Protein AF-A0A0B2WMR2-F1 (afdb_monomer_lite)

Foldseek 3Di:
DDKDKDWAWPDPPCVVVLVVLVVQLVVCCVPPNDCDPSNVVSLVVSQVTTFMWMADDADPDLSVVCCVPVVDDRIQDGDGSVVSVVVVVVVVVVSVVSVVPDDDDDQPPDDDPPDDPCLVVDPPRPDDDDQPQVNVLLVVLVVLLVLLVVLLVVLCPDPLHDPVVNVVSVVVSVVLVVLSVVLNVVCVVVVVCRVVSSVVSVVVSVVSSVVSVVVCVVSCVCVVVDDPQQQKFFLDKDKDWADDDPQFAAEPVRPDQQLCVPQDDTGITIHTDIDNDLQSFFQAKEKDWAQDDDPPFDFSQPRGPGTGIGIDGDHDNPHQGWRDKHKYWDDDDPVNVVVVVVQQWDDKYFFRCPPDADPVGDTGMMMTTHSDPRPRD

Structure (mmCIF, N/CA/C/O backbone):
data_AF-A0A0B2WMR2-F1
#
_entry.id   AF-A0A0B2WMR2-F1
#
loop_
_atom_site.group_PDB
_atom_site.id
_atom_site.type_symbol
_atom_site.label_atom_id
_atom_site.label_alt_id
_atom_site.label_comp_id
_atom_site.label_asym_id
_atom_site.label_entity_id
_atom_site.label_seq_id
_atom_site.pdbx_PDB_ins_code
_atom_site.Cartn_x
_atom_site.Cartn_y
_atom_site.Cartn_z
_atom_site.occupancy
_atom_site.B_iso_or_equiv
_atom_site.auth_seq_id
_atom_site.auth_comp_id
_atom_site.auth_asym_id
_atom_site.auth_atom_id
_atom_site.pdbx_PDB_model_num
ATOM 1 N N . MET A 1 1 ? 10.732 1.753 -27.499 1.00 72.56 1 MET A N 1
ATOM 2 C CA . MET A 1 1 ? 10.740 1.480 -28.957 1.00 72.56 1 MET A CA 1
ATOM 3 C C . MET A 1 1 ? 12.135 1.026 -29.341 1.00 72.56 1 MET A C 1
ATOM 5 O O . MET A 1 1 ? 13.085 1.594 -28.828 1.00 72.56 1 MET A O 1
ATOM 9 N N . ILE A 1 2 ? 12.266 0.044 -30.231 1.00 76.00 2 ILE A N 1
ATOM 10 C CA . ILE A 1 2 ? 13.547 -0.337 -30.836 1.00 76.00 2 ILE A CA 1
ATOM 11 C C . ILE A 1 2 ? 13.432 -0.146 -32.348 1.00 76.00 2 ILE A C 1
ATOM 13 O O . ILE A 1 2 ? 12.513 -0.678 -32.970 1.00 76.00 2 ILE A O 1
ATOM 17 N N . ALA A 1 3 ? 14.366 0.593 -32.942 1.00 79.38 3 ALA A N 1
ATOM 18 C CA . ALA A 1 3 ? 14.521 0.685 -34.389 1.00 79.38 3 ALA A CA 1
ATOM 19 C C . ALA A 1 3 ? 15.734 -0.153 -34.809 1.00 79.38 3 ALA A C 1
ATOM 21 O O . ALA A 1 3 ? 16.845 0.086 -34.347 1.00 79.38 3 ALA A O 1
ATOM 22 N N . ARG A 1 4 ? 15.526 -1.146 -35.677 1.00 82.62 4 ARG A N 1
ATOM 23 C CA . ARG A 1 4 ? 16.616 -1.911 -36.290 1.00 82.62 4 ARG A CA 1
ATOM 24 C C . ARG A 1 4 ? 16.852 -1.385 -37.692 1.00 82.62 4 ARG A C 1
ATOM 26 O O . ARG A 1 4 ? 15.976 -1.545 -38.545 1.00 82.62 4 ARG A O 1
ATOM 33 N N . VAL A 1 5 ? 18.027 -0.810 -37.917 1.00 83.62 5 VAL A N 1
ATOM 34 C CA . VAL A 1 5 ? 18.462 -0.310 -39.223 1.00 83.62 5 VAL A CA 1
ATOM 35 C C . VAL A 1 5 ? 19.524 -1.250 -39.777 1.00 83.62 5 VAL A C 1
ATOM 37 O O . VAL A 1 5 ? 20.451 -1.636 -39.072 1.00 83.62 5 VAL A O 1
ATOM 40 N N . THR A 1 6 ? 19.357 -1.668 -41.024 1.00 85.81 6 THR A N 1
ATOM 41 C CA . THR A 1 6 ? 20.279 -2.556 -41.728 1.00 85.81 6 THR A CA 1
ATOM 42 C C . THR A 1 6 ? 20.791 -1.826 -42.957 1.00 85.81 6 THR A C 1
ATOM 44 O O . THR A 1 6 ? 20.013 -1.484 -43.845 1.00 85.81 6 THR A O 1
ATOM 47 N N . PHE A 1 7 ? 22.100 -1.600 -42.997 1.00 84.56 7 PHE A N 1
ATOM 48 C CA . PHE A 1 7 ? 22.800 -1.020 -44.135 1.00 84.56 7 PHE A CA 1
ATOM 49 C C . PHE A 1 7 ? 23.415 -2.154 -44.949 1.00 84.56 7 PHE A C 1
ATOM 51 O O . PHE A 1 7 ? 24.164 -2.969 -44.417 1.00 84.56 7 PHE A O 1
ATOM 58 N N . THR A 1 8 ? 23.075 -2.231 -46.231 1.00 85.44 8 THR A N 1
ATOM 59 C CA . THR A 1 8 ? 23.633 -3.218 -47.161 1.00 85.44 8 THR A CA 1
ATOM 60 C C . THR A 1 8 ? 24.421 -2.477 -48.224 1.00 85.44 8 THR A C 1
ATOM 62 O O . THR A 1 8 ? 23.846 -1.660 -48.941 1.00 85.44 8 THR A O 1
ATOM 65 N N . SER A 1 9 ? 25.722 -2.744 -48.330 1.00 83.81 9 SER A N 1
ATOM 66 C CA . SER A 1 9 ? 26.555 -2.097 -49.344 1.00 83.81 9 SER A CA 1
ATOM 67 C C . SER A 1 9 ? 26.052 -2.388 -50.756 1.00 83.81 9 SER A C 1
ATOM 69 O O . SER A 1 9 ? 25.690 -3.525 -51.063 1.00 83.81 9 SER A O 1
ATOM 71 N N . LYS A 1 10 ? 26.062 -1.375 -51.628 1.00 82.88 10 LYS A N 1
ATOM 72 C CA . LYS A 1 10 ? 25.815 -1.561 -53.066 1.00 82.88 10 LYS A CA 1
ATOM 73 C C . LYS A 1 10 ? 27.046 -2.126 -53.793 1.00 82.88 10 LYS A C 1
ATOM 75 O O . LYS A 1 10 ? 26.876 -2.742 -54.840 1.00 82.88 10 LYS A O 1
ATOM 80 N N . ASN A 1 11 ? 28.246 -1.976 -53.215 1.00 77.69 11 ASN A N 1
ATOM 81 C CA . ASN A 1 11 ? 29.530 -2.435 -53.766 1.00 77.69 11 ASN A CA 1
ATOM 82 C C . ASN A 1 11 ? 30.294 -3.315 -52.752 1.00 77.69 11 ASN A C 1
ATOM 84 O O . ASN A 1 11 ? 30.285 -3.036 -51.556 1.00 77.69 11 ASN A O 1
ATOM 88 N N . SER A 1 12 ? 30.977 -4.375 -53.192 1.00 60.19 12 SER A N 1
ATOM 89 C CA . SER A 1 12 ? 31.595 -5.372 -52.291 1.00 60.19 12 SER A CA 1
ATOM 90 C C . SER A 1 12 ? 32.713 -4.840 -51.384 1.00 60.19 12 SER A C 1
ATOM 92 O O . SER A 1 12 ? 32.991 -5.459 -50.360 1.00 60.19 12 SER A O 1
ATOM 94 N N . ASP A 1 13 ? 33.320 -3.700 -51.724 1.00 56.88 13 ASP A N 1
ATOM 95 C CA . ASP A 1 13 ? 34.614 -3.283 -51.163 1.00 56.88 13 ASP A CA 1
ATOM 96 C C . ASP A 1 13 ? 34.510 -2.198 -50.069 1.00 56.88 13 ASP A C 1
ATOM 98 O O . ASP A 1 13 ? 35.526 -1.715 -49.580 1.00 56.88 13 ASP A O 1
ATOM 102 N N . ASP A 1 14 ? 33.293 -1.825 -49.650 1.00 65.19 14 ASP A N 1
ATOM 103 C CA . ASP A 1 14 ? 33.043 -0.576 -48.901 1.00 65.19 14 ASP A CA 1
ATOM 104 C C . ASP A 1 14 ? 32.461 -0.773 -47.482 1.00 65.19 14 ASP A C 1
ATOM 106 O O . ASP A 1 14 ? 31.990 0.163 -46.835 1.00 65.19 14 ASP A O 1
ATOM 110 N N . ALA A 1 15 ? 32.469 -2.008 -46.966 1.00 68.00 15 ALA A N 1
ATOM 111 C CA . ALA A 1 15 ? 31.789 -2.353 -45.712 1.00 68.00 15 ALA A CA 1
ATOM 112 C C . ALA A 1 15 ? 32.319 -1.574 -44.491 1.00 68.00 15 ALA A C 1
ATOM 114 O O . ALA A 1 15 ? 31.530 -1.092 -43.683 1.00 68.00 15 ALA A O 1
ATOM 115 N N . THR A 1 16 ? 33.638 -1.397 -44.371 1.00 71.56 16 THR A N 1
ATOM 116 C CA . THR A 1 16 ? 34.257 -0.665 -43.250 1.00 71.56 16 THR A CA 1
ATOM 117 C C . THR A 1 16 ? 33.925 0.830 -43.286 1.00 71.56 16 THR A C 1
ATOM 119 O O . THR A 1 16 ? 33.623 1.424 -42.250 1.00 71.56 16 THR A O 1
ATOM 122 N N . HIS A 1 17 ? 33.925 1.439 -44.475 1.00 73.94 17 HIS A N 1
ATOM 123 C CA . HIS A 1 17 ? 33.556 2.845 -44.656 1.00 73.94 17 HIS A CA 1
ATOM 124 C C . HIS A 1 17 ? 32.066 3.072 -44.378 1.00 73.94 17 HIS A C 1
ATOM 126 O O . HIS A 1 17 ? 31.709 4.022 -43.676 1.00 73.94 17 HIS A O 1
ATOM 132 N N . LEU A 1 18 ? 31.197 2.163 -44.828 1.00 81.50 18 LEU A N 1
ATOM 133 C CA . LEU A 1 18 ? 29.763 2.212 -44.536 1.00 81.50 18 LEU A CA 1
ATOM 134 C C . LEU A 1 18 ? 29.452 2.103 -43.042 1.00 81.50 18 LEU A C 1
ATOM 136 O O . LEU A 1 18 ? 28.602 2.851 -42.558 1.00 81.50 18 LEU A O 1
ATOM 140 N N . THR A 1 19 ? 30.152 1.234 -42.308 1.00 81.50 19 THR A N 1
ATOM 141 C CA . THR A 1 19 ? 30.012 1.136 -40.847 1.00 81.50 19 THR A CA 1
ATOM 142 C C . THR A 1 19 ? 30.329 2.470 -40.178 1.00 81.50 19 THR A C 1
ATOM 144 O O . THR A 1 19 ? 29.515 2.962 -39.402 1.00 81.50 19 THR A O 1
ATOM 147 N N . SER A 1 20 ? 31.439 3.117 -40.550 1.00 81.00 20 SER A N 1
ATOM 148 C CA . SER A 1 20 ? 31.835 4.393 -39.938 1.00 81.00 20 SER A CA 1
ATOM 149 C C . SER A 1 20 ? 30.817 5.521 -40.174 1.00 81.00 20 SER A C 1
ATOM 151 O O . SER A 1 20 ? 30.504 6.281 -39.257 1.00 81.00 20 SER A O 1
ATOM 153 N N . HIS A 1 21 ? 30.226 5.604 -41.373 1.00 82.81 21 HIS A N 1
ATOM 154 C CA . HIS A 1 21 ? 29.178 6.584 -41.670 1.00 82.81 21 HIS A CA 1
ATOM 155 C C . HIS A 1 21 ? 27.851 6.262 -40.968 1.00 82.81 21 HIS A C 1
ATOM 157 O O . HIS A 1 21 ? 27.148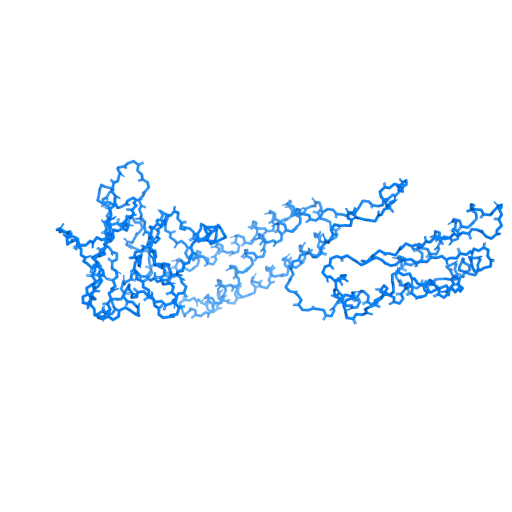 7.181 -40.539 1.00 82.81 21 HIS A O 1
ATOM 163 N N . ALA A 1 22 ? 27.511 4.979 -40.810 1.00 80.81 22 ALA A N 1
ATOM 164 C CA . ALA A 1 22 ? 26.344 4.559 -40.039 1.00 80.81 22 ALA A CA 1
ATOM 165 C C . ALA A 1 22 ? 26.501 4.892 -38.544 1.00 80.81 22 ALA A C 1
ATOM 167 O O . ALA A 1 22 ? 25.579 5.438 -37.939 1.00 80.81 22 ALA A O 1
ATOM 168 N N . GLU A 1 23 ? 27.672 4.632 -37.960 1.00 79.38 23 GLU A N 1
ATOM 169 C CA . GLU A 1 23 ? 27.995 4.966 -36.567 1.00 79.38 23 GLU A CA 1
ATOM 170 C C . GLU A 1 23 ? 27.983 6.474 -36.319 1.00 79.38 23 GLU A C 1
ATOM 172 O O . GLU A 1 23 ? 27.405 6.929 -35.330 1.00 79.38 23 GLU A O 1
ATOM 177 N N . ALA A 1 24 ? 28.562 7.263 -37.230 1.00 78.56 24 ALA A N 1
ATOM 178 C CA . ALA A 1 24 ? 28.547 8.721 -37.146 1.00 78.56 24 ALA A CA 1
ATOM 179 C C . ALA A 1 24 ? 27.114 9.272 -37.162 1.00 78.56 24 ALA A C 1
ATOM 181 O O . ALA A 1 24 ? 26.774 10.139 -36.355 1.00 78.56 24 ALA A O 1
ATOM 182 N N . TYR A 1 25 ? 26.253 8.727 -38.030 1.00 76.62 25 TYR A N 1
ATOM 183 C CA . TYR A 1 25 ? 24.842 9.098 -38.068 1.00 76.62 25 TYR A CA 1
ATOM 184 C C . TYR A 1 25 ? 24.108 8.754 -36.761 1.00 76.62 25 TYR A C 1
ATOM 186 O O . TYR A 1 25 ? 23.433 9.606 -36.182 1.00 76.62 25 TYR A O 1
ATOM 194 N N . LEU A 1 26 ? 24.255 7.517 -36.276 1.00 73.31 26 LEU A N 1
ATOM 195 C CA . LEU A 1 26 ? 23.584 7.053 -35.058 1.00 73.31 26 LEU A CA 1
ATOM 196 C C . LEU A 1 26 ? 24.068 7.800 -33.809 1.00 73.31 26 LEU A C 1
ATOM 198 O O . LEU A 1 26 ? 23.268 8.102 -32.925 1.00 73.31 26 LEU A O 1
ATOM 202 N N . SER A 1 27 ? 25.353 8.150 -33.756 1.00 68.56 27 SER A N 1
ATOM 203 C CA . SER A 1 27 ? 25.922 8.949 -32.667 1.00 68.56 27 SER A CA 1
ATOM 204 C C . SER A 1 27 ? 25.325 10.357 -32.642 1.00 68.56 27 SER A C 1
ATOM 206 O O . SER A 1 27 ? 24.934 10.837 -31.577 1.00 68.56 27 SER A O 1
ATOM 208 N N . GLY A 1 28 ? 25.174 10.990 -33.812 1.00 64.88 28 GLY A N 1
ATOM 209 C CA . GLY A 1 28 ? 24.529 12.299 -33.952 1.00 64.88 28 GLY A CA 1
ATOM 210 C C . GLY A 1 28 ? 23.047 12.308 -33.564 1.00 64.88 28 GLY A C 1
ATOM 211 O O . GLY A 1 28 ? 22.550 13.318 -33.079 1.00 64.88 28 GLY A O 1
ATOM 212 N N . TRP A 1 29 ? 22.343 11.181 -33.700 1.00 63.09 29 TRP A N 1
ATOM 213 C CA . TRP A 1 29 ? 20.953 11.054 -33.248 1.00 63.09 29 TRP A CA 1
ATOM 214 C C . TRP A 1 29 ? 20.817 11.050 -31.715 1.00 63.09 29 TRP A C 1
ATOM 216 O O . TRP A 1 29 ? 19.810 11.516 -31.187 1.00 63.09 29 TRP A O 1
ATOM 226 N N . SER A 1 30 ? 21.833 10.562 -30.995 1.00 54.94 30 SER A N 1
ATOM 227 C CA . SER A 1 30 ? 21.805 10.437 -29.529 1.00 54.94 30 SER A CA 1
ATOM 228 C C . SER A 1 30 ? 22.102 11.735 -28.763 1.00 54.94 30 SER A C 1
ATOM 230 O O . SER A 1 30 ? 21.799 11.816 -27.574 1.00 54.94 30 SER A O 1
ATOM 232 N N . ALA A 1 31 ? 22.679 12.745 -29.423 1.00 44.75 31 ALA A N 1
ATOM 233 C CA . ALA A 1 31 ? 23.093 14.004 -28.809 1.00 44.75 31 ALA A CA 1
ATOM 234 C C . ALA A 1 31 ? 22.171 15.159 -29.250 1.00 44.75 31 ALA A C 1
ATOM 236 O O . ALA A 1 31 ? 22.266 15.655 -30.369 1.00 44.75 31 ALA A O 1
ATOM 237 N N . ASP A 1 32 ? 21.263 15.575 -28.364 1.00 46.72 32 ASP A N 1
ATOM 238 C CA . ASP A 1 32 ? 20.476 16.823 -28.422 1.00 46.72 32 ASP A CA 1
ATOM 239 C C . ASP A 1 32 ? 19.654 17.108 -29.701 1.00 46.72 32 ASP A C 1
ATOM 241 O O . ASP A 1 32 ? 19.272 18.249 -29.967 1.00 46.72 32 ASP A O 1
ATOM 245 N N . GLY A 1 33 ? 19.305 16.078 -30.481 1.00 45.78 33 GLY A N 1
ATOM 246 C CA . GLY A 1 33 ? 18.271 16.160 -31.526 1.00 45.78 33 GLY A CA 1
ATOM 247 C C . GLY A 1 33 ? 18.606 17.049 -32.734 1.00 45.78 33 GLY A C 1
ATOM 248 O O . GLY A 1 33 ? 17.727 17.331 -33.550 1.00 45.78 33 GLY A O 1
ATOM 249 N N . GLY A 1 34 ? 19.860 17.485 -32.880 1.00 49.84 34 GLY A N 1
ATOM 250 C CA . GLY A 1 34 ? 20.324 18.290 -34.008 1.00 49.84 34 GLY A CA 1
ATOM 251 C C . GLY A 1 34 ? 21.211 17.491 -34.960 1.00 49.84 34 GLY A C 1
ATOM 252 O O . GLY A 1 34 ? 22.311 17.087 -34.594 1.00 49.84 34 GLY A O 1
ATOM 253 N N . ILE A 1 35 ? 20.784 17.326 -36.216 1.00 56.78 35 ILE A N 1
ATOM 254 C CA . ILE A 1 35 ? 21.655 16.820 -37.289 1.00 56.78 35 ILE A CA 1
ATOM 255 C C . ILE A 1 35 ? 22.762 17.861 -37.514 1.00 56.78 35 ILE A C 1
ATOM 257 O O . ILE A 1 35 ? 22.528 18.905 -38.123 1.00 56.78 35 ILE A O 1
ATOM 261 N N . ASN A 1 36 ? 23.968 17.605 -37.006 1.00 62.28 36 ASN A N 1
ATOM 262 C CA . ASN A 1 36 ? 25.129 18.446 -37.298 1.00 62.28 36 ASN A CA 1
ATOM 263 C C . ASN A 1 36 ? 25.629 18.212 -38.744 1.00 62.28 36 ASN A C 1
ATOM 265 O O . ASN A 1 36 ? 25.257 17.240 -39.407 1.00 62.28 36 ASN A O 1
ATOM 269 N N . ALA A 1 37 ? 26.482 19.104 -39.256 1.00 64.94 37 ALA A N 1
ATOM 270 C CA . ALA A 1 37 ? 26.956 19.049 -40.645 1.00 64.94 37 ALA A CA 1
ATOM 271 C C . ALA A 1 37 ? 27.670 17.725 -41.006 1.00 64.94 37 ALA A C 1
ATOM 273 O O . ALA A 1 37 ? 27.589 17.268 -42.148 1.00 64.94 37 ALA A O 1
ATOM 274 N N . ASP A 1 38 ? 28.328 17.081 -40.038 1.00 66.06 38 ASP A N 1
ATOM 275 C CA . ASP A 1 38 ? 29.034 15.807 -40.232 1.00 66.06 38 ASP A CA 1
ATOM 276 C C . ASP A 1 38 ? 28.075 14.604 -40.279 1.00 66.06 38 ASP A C 1
ATOM 278 O O . ASP A 1 38 ? 28.273 13.665 -41.058 1.00 66.06 38 ASP A O 1
ATOM 282 N N . THR A 1 39 ? 26.969 14.677 -39.535 1.00 71.25 39 THR A N 1
ATOM 283 C CA . THR A 1 39 ? 25.840 13.740 -39.629 1.00 71.25 39 THR A CA 1
ATOM 284 C C . THR A 1 39 ? 25.211 13.828 -41.017 1.00 71.25 39 THR A C 1
ATOM 286 O O . THR A 1 39 ? 24.981 12.807 -41.662 1.00 71.25 39 THR A O 1
ATOM 289 N N . GLN A 1 40 ? 25.011 15.046 -41.531 1.00 74.50 40 GLN A N 1
ATOM 290 C CA . GLN A 1 40 ? 24.415 15.261 -42.850 1.00 74.50 40 GLN A CA 1
ATOM 291 C C . GLN A 1 40 ? 25.300 14.717 -43.985 1.00 74.50 40 GLN A C 1
ATOM 293 O O . GLN A 1 40 ? 24.802 14.047 -44.888 1.00 74.50 40 GLN A O 1
ATOM 298 N N . ARG A 1 41 ? 26.625 14.916 -43.915 1.00 78.12 41 ARG A N 1
ATOM 299 C CA . ARG A 1 41 ? 27.580 14.307 -44.864 1.00 78.12 41 ARG A CA 1
ATOM 300 C C . ARG A 1 41 ? 27.541 12.782 -44.838 1.00 78.12 41 ARG A C 1
ATOM 302 O O . ARG A 1 41 ? 27.584 12.157 -45.894 1.00 78.12 41 ARG A O 1
ATOM 309 N N . SER A 1 42 ? 27.426 12.191 -43.651 1.00 80.62 42 SER A N 1
ATOM 310 C CA . SER A 1 42 ? 27.333 10.736 -43.508 1.00 80.62 42 SER A CA 1
ATOM 311 C C . SER A 1 42 ? 26.038 10.187 -44.109 1.00 80.62 42 SER A C 1
ATOM 313 O O . SER A 1 42 ? 26.073 9.169 -44.793 1.00 80.62 42 SER A O 1
ATOM 315 N N . VAL A 1 43 ? 24.914 10.897 -43.960 1.00 80.56 43 VAL A N 1
ATOM 316 C CA . VAL A 1 43 ? 23.643 10.534 -44.611 1.00 80.56 43 VAL A CA 1
ATOM 317 C C . VAL A 1 43 ? 23.755 10.569 -46.136 1.00 80.56 43 VAL A C 1
ATOM 319 O O . VAL A 1 43 ? 23.310 9.621 -46.784 1.00 80.56 43 VAL A O 1
ATOM 322 N N . TYR A 1 44 ? 24.385 11.598 -46.716 1.00 82.00 44 TYR A N 1
ATOM 323 C CA . TYR A 1 44 ? 24.612 11.653 -48.166 1.00 82.00 44 TYR A CA 1
ATOM 324 C C . TYR A 1 44 ? 25.456 10.470 -48.652 1.00 82.00 44 TYR A C 1
ATOM 326 O O . TYR A 1 44 ? 25.083 9.805 -49.617 1.00 82.00 44 TYR A O 1
ATOM 334 N N . HIS A 1 45 ? 26.537 10.142 -47.938 1.00 82.69 45 HIS A N 1
ATOM 335 C CA . HIS A 1 45 ? 27.376 8.996 -48.287 1.00 82.69 45 HIS A CA 1
ATOM 336 C C . HIS A 1 45 ? 26.597 7.672 -48.242 1.00 82.69 45 HIS A C 1
ATOM 338 O O . HIS A 1 45 ? 26.697 6.856 -49.161 1.00 82.69 45 HIS A O 1
ATOM 344 N N . LEU A 1 46 ? 25.790 7.465 -47.195 1.00 83.69 46 LEU A N 1
ATOM 345 C CA . LEU A 1 46 ? 24.940 6.280 -47.046 1.00 83.69 46 LEU A CA 1
ATOM 346 C C . LEU A 1 46 ? 23.888 6.185 -48.156 1.00 83.69 46 LEU A C 1
ATOM 348 O O . LEU A 1 46 ? 23.591 5.086 -48.618 1.00 83.69 46 LEU A O 1
ATOM 352 N N . ASN A 1 47 ? 23.346 7.315 -48.608 1.00 84.31 47 ASN A N 1
ATOM 353 C CA . ASN A 1 47 ? 22.344 7.348 -49.666 1.00 84.31 47 ASN A CA 1
ATOM 354 C C . ASN A 1 47 ? 22.883 6.820 -51.004 1.00 84.31 47 ASN A C 1
ATOM 356 O O . ASN A 1 47 ? 22.226 6.031 -51.697 1.00 84.31 47 ASN A O 1
ATOM 360 N N . ASP A 1 48 ? 24.113 7.207 -51.331 1.00 84.81 48 ASP A N 1
ATOM 361 C CA . ASP A 1 48 ? 24.751 6.837 -52.588 1.00 84.81 48 ASP A CA 1
ATOM 362 C C . ASP A 1 48 ? 25.265 5.391 -52.551 1.00 84.81 48 ASP A C 1
ATOM 364 O O . ASP A 1 48 ? 25.041 4.641 -53.505 1.00 84.81 48 ASP A O 1
ATOM 368 N N . HIS A 1 49 ? 25.824 4.944 -51.420 1.00 85.81 49 HIS A N 1
ATOM 369 C CA . HIS A 1 49 ? 26.598 3.696 -51.344 1.00 85.81 49 HIS A CA 1
ATOM 370 C C . HIS A 1 49 ? 25.897 2.526 -50.636 1.00 85.81 49 HIS A C 1
ATOM 372 O O . HIS A 1 49 ? 26.357 1.389 -50.751 1.00 85.81 49 HIS A O 1
ATOM 378 N N . ALA A 1 50 ? 24.767 2.746 -49.954 1.00 86.06 50 ALA A N 1
ATOM 379 C CA . ALA A 1 50 ? 24.049 1.688 -49.242 1.00 86.06 50 ALA A CA 1
ATOM 380 C C . ALA A 1 50 ? 22.565 1.599 -49.608 1.00 86.06 50 ALA A C 1
ATOM 382 O O . ALA A 1 50 ? 21.887 2.587 -49.883 1.00 86.06 50 ALA A O 1
ATOM 383 N N . ASN A 1 51 ? 22.049 0.375 -49.577 1.00 85.62 51 ASN A N 1
ATOM 384 C CA . ASN A 1 51 ? 20.627 0.108 -49.442 1.00 85.62 51 ASN A CA 1
ATOM 385 C C . ASN A 1 51 ? 20.300 0.059 -47.950 1.00 85.62 51 ASN A C 1
ATOM 387 O O . ASN A 1 51 ? 20.902 -0.717 -47.205 1.00 85.62 51 ASN A O 1
ATOM 391 N N . VAL A 1 52 ? 19.347 0.879 -47.517 1.00 87.00 52 VAL A N 1
ATOM 392 C CA . VAL A 1 52 ? 18.946 0.964 -46.111 1.00 87.00 52 VAL A CA 1
ATOM 393 C C . VAL A 1 52 ? 17.596 0.286 -45.936 1.00 87.00 52 VAL A C 1
ATOM 395 O O . VAL A 1 52 ? 16.652 0.547 -46.675 1.00 87.00 52 VAL A O 1
ATOM 398 N N . GLU A 1 53 ? 17.488 -0.585 -44.940 1.00 88.38 53 GLU A N 1
ATOM 399 C CA . GLU A 1 53 ? 16.210 -1.111 -44.475 1.00 88.38 53 GLU A CA 1
ATOM 400 C C . GLU A 1 53 ? 16.015 -0.788 -43.000 1.00 88.38 53 GLU A C 1
ATOM 402 O O . GLU A 1 53 ? 16.934 -0.945 -42.200 1.00 88.38 53 GLU A O 1
ATOM 407 N N . ALA A 1 54 ? 14.797 -0.410 -42.612 1.00 86.81 54 ALA A N 1
ATOM 408 C CA . ALA A 1 54 ? 14.472 -0.166 -41.214 1.00 86.81 54 ALA A CA 1
ATOM 409 C C . ALA A 1 54 ? 13.215 -0.909 -40.769 1.00 86.81 54 ALA A C 1
ATOM 411 O O . ALA A 1 54 ? 12.210 -0.991 -41.485 1.00 86.81 54 ALA A O 1
ATOM 412 N N . ARG A 1 55 ? 13.270 -1.452 -39.554 1.00 85.62 55 ARG A N 1
ATOM 413 C CA . ARG A 1 55 ? 12.142 -2.101 -38.881 1.00 85.62 55 ARG A CA 1
ATOM 414 C C . ARG A 1 55 ? 11.941 -1.490 -37.510 1.00 85.62 55 ARG A C 1
ATOM 416 O O . ARG A 1 55 ? 12.909 -1.272 -36.785 1.00 85.62 55 ARG A O 1
ATOM 423 N N . LEU A 1 56 ? 10.683 -1.248 -37.166 1.00 83.25 56 LEU A N 1
ATOM 424 C CA . LEU A 1 56 ? 10.304 -0.713 -35.868 1.00 83.25 56 LEU A CA 1
ATOM 425 C C . LEU A 1 56 ? 9.678 -1.812 -35.021 1.00 83.25 56 LEU A C 1
ATOM 427 O O . LEU A 1 56 ? 8.799 -2.550 -35.471 1.00 83.25 56 LEU A O 1
ATOM 431 N N . PHE A 1 57 ? 10.125 -1.886 -33.777 1.00 78.06 57 PHE A N 1
ATOM 432 C CA . PHE A 1 57 ? 9.630 -2.806 -32.774 1.00 78.06 57 PHE A CA 1
ATOM 433 C C . PHE A 1 57 ? 9.114 -1.995 -31.589 1.00 78.06 57 PHE A C 1
ATOM 435 O O . PHE A 1 57 ? 9.827 -1.194 -30.977 1.00 78.06 57 PHE A O 1
ATOM 442 N N . PHE A 1 58 ? 7.849 -2.215 -31.268 1.00 75.44 58 PHE A N 1
ATOM 443 C CA . PHE A 1 58 ? 7.166 -1.611 -30.136 1.00 75.44 58 PHE A CA 1
ATOM 444 C C . PHE A 1 58 ? 6.837 -2.731 -29.158 1.00 75.44 58 PHE A C 1
ATOM 446 O O . PHE A 1 58 ? 6.306 -3.760 -29.572 1.00 75.44 58 PHE A O 1
ATOM 453 N N . GLN A 1 59 ? 7.205 -2.562 -27.892 1.00 63.25 59 GLN A N 1
ATOM 454 C CA . GLN A 1 59 ? 6.940 -3.544 -26.843 1.00 63.25 59 GLN A CA 1
ATOM 455 C C . GLN A 1 59 ? 6.320 -2.874 -25.618 1.00 63.25 59 GLN A C 1
ATOM 457 O O . GLN A 1 59 ? 6.365 -1.645 -25.506 1.00 63.25 59 GLN A O 1
ATOM 462 N N . GLY A 1 60 ? 5.652 -3.745 -24.851 1.00 62.44 60 GLY A N 1
ATOM 463 C CA . GLY A 1 60 ? 4.593 -3.539 -23.855 1.00 62.44 60 GLY A CA 1
ATOM 464 C C . GLY A 1 60 ? 3.785 -2.261 -23.924 1.00 62.44 60 GLY A C 1
ATOM 465 O O . GLY A 1 60 ? 3.403 -1.881 -25.021 1.00 62.44 60 GLY A O 1
ATOM 466 N N . HIS A 1 61 ? 3.352 -1.700 -22.793 1.00 59.47 61 HIS A N 1
ATOM 467 C CA . HIS A 1 61 ? 2.107 -0.909 -22.746 1.00 59.47 61 HIS A CA 1
ATOM 468 C C . HIS A 1 61 ? 2.120 0.338 -23.637 1.00 59.47 61 HIS A C 1
ATOM 470 O O . HIS A 1 61 ? 1.176 0.560 -24.400 1.00 59.47 61 HIS A O 1
ATOM 476 N N . LEU A 1 62 ? 3.203 1.121 -23.615 1.00 67.06 62 LEU A N 1
ATOM 477 C CA . LEU A 1 62 ? 3.346 2.247 -24.541 1.00 67.06 62 LEU A CA 1
ATOM 478 C C . LEU A 1 62 ? 3.456 1.749 -25.990 1.00 67.06 62 LEU A C 1
ATOM 480 O O . LEU A 1 62 ? 2.919 2.366 -26.906 1.00 67.06 62 LEU A O 1
ATOM 484 N N . GLY A 1 63 ? 4.094 0.600 -26.215 1.00 68.88 63 GLY A N 1
ATOM 485 C CA . GLY A 1 63 ? 4.126 -0.052 -27.517 1.00 68.88 63 GLY A CA 1
ATOM 486 C C . GLY A 1 63 ? 2.763 -0.557 -28.004 1.00 68.88 63 GLY A C 1
ATOM 487 O O . GLY A 1 63 ? 2.470 -0.419 -29.191 1.00 68.88 63 GLY A O 1
ATOM 488 N N . ALA A 1 64 ? 1.913 -1.077 -27.118 1.00 68.44 64 ALA A N 1
ATOM 489 C CA . ALA A 1 64 ? 0.543 -1.496 -27.399 1.00 68.44 64 ALA A CA 1
ATOM 490 C C . ALA A 1 64 ? -0.301 -0.280 -27.781 1.00 68.44 64 ALA A C 1
ATOM 492 O O . ALA A 1 64 ? -0.899 -0.266 -28.853 1.00 68.44 64 ALA A O 1
ATOM 493 N N . PHE A 1 65 ? -0.213 0.802 -27.003 1.00 72.69 65 PHE A N 1
ATOM 494 C CA . PHE A 1 65 ? -0.853 2.074 -27.332 1.00 72.69 65 PHE A CA 1
ATOM 495 C C . PHE A 1 65 ? -0.404 2.614 -28.696 1.00 72.69 65 PHE A C 1
ATOM 497 O O . PHE A 1 65 ? -1.230 3.003 -29.525 1.00 72.69 65 PHE A O 1
ATOM 504 N N . MET A 1 66 ? 0.908 2.627 -28.951 1.00 77.62 66 MET A N 1
ATOM 505 C CA . MET A 1 66 ? 1.457 3.053 -30.238 1.00 77.62 66 MET A CA 1
ATOM 506 C C . MET A 1 66 ? 0.925 2.169 -31.369 1.00 77.62 66 MET A C 1
ATOM 508 O O . MET A 1 66 ? 0.497 2.689 -32.397 1.00 77.62 66 MET A O 1
ATOM 512 N N . THR A 1 67 ? 0.876 0.853 -31.166 1.00 76.31 67 THR A N 1
ATOM 513 C CA . THR A 1 67 ? 0.384 -0.122 -32.150 1.00 76.31 67 THR A CA 1
ATOM 514 C C . THR A 1 67 ? -1.108 0.041 -32.438 1.00 76.31 67 THR A C 1
ATOM 516 O O . THR A 1 67 ? -1.506 0.023 -33.601 1.00 76.31 67 THR A O 1
ATOM 519 N N . GLU A 1 68 ? -1.930 0.261 -31.417 1.00 74.81 68 GLU A N 1
ATOM 520 C CA . GLU A 1 68 ? -3.384 0.383 -31.544 1.00 74.81 68 GLU A CA 1
ATOM 521 C C . GLU A 1 68 ? -3.815 1.738 -32.108 1.00 74.81 68 GLU A C 1
ATOM 523 O O . GLU A 1 68 ? -4.615 1.801 -33.048 1.00 74.81 68 GLU A O 1
ATOM 528 N N . ARG A 1 69 ? -3.281 2.831 -31.549 1.00 76.88 69 ARG A N 1
ATOM 529 C CA . ARG A 1 69 ? -3.731 4.192 -31.870 1.00 76.88 69 ARG A CA 1
ATOM 530 C C . ARG A 1 69 ? -2.958 4.824 -33.010 1.00 76.88 69 ARG A C 1
ATOM 532 O O . ARG A 1 69 ? -3.552 5.492 -33.850 1.00 76.88 69 ARG A O 1
ATOM 539 N N . GLN A 1 70 ? -1.639 4.639 -33.033 1.00 80.31 70 GLN A N 1
ATOM 540 C CA . GLN A 1 70 ? -0.773 5.284 -34.021 1.00 80.31 70 GLN A CA 1
ATOM 541 C C . GLN A 1 70 ? -0.444 4.377 -35.208 1.00 80.31 70 GLN A C 1
ATOM 543 O O . GLN A 1 70 ? -0.031 4.894 -36.244 1.00 80.31 70 GLN A O 1
ATOM 548 N N . LYS A 1 71 ? -0.655 3.059 -35.073 1.00 83.06 71 LYS A N 1
ATOM 549 C CA . LYS A 1 71 ? -0.491 2.039 -36.122 1.00 83.06 71 LYS A CA 1
ATOM 550 C C . LYS A 1 71 ? 0.819 2.192 -36.917 1.00 83.06 71 LYS A C 1
ATOM 552 O O . LYS A 1 71 ? 0.780 2.289 -38.146 1.00 83.06 71 LYS A O 1
ATOM 557 N N . PRO A 1 72 ? 1.986 2.246 -36.246 1.00 82.44 72 PRO A N 1
ATOM 558 C CA . PRO A 1 72 ? 3.267 2.342 -36.921 1.00 82.44 72 PRO A CA 1
ATOM 559 C C . PRO A 1 72 ? 3.502 1.145 -37.849 1.00 82.44 72 PRO A C 1
ATOM 561 O O . PRO A 1 72 ? 3.111 0.015 -37.533 1.00 82.44 72 PRO A O 1
ATOM 564 N N . PRO A 1 73 ? 4.177 1.355 -38.989 1.00 83.44 73 PRO A N 1
ATOM 565 C CA . PRO A 1 73 ? 4.514 0.265 -39.884 1.00 83.44 73 PRO A CA 1
ATOM 566 C C . PRO A 1 73 ? 5.605 -0.621 -39.260 1.00 83.44 73 PRO A C 1
ATOM 568 O O . PRO A 1 73 ? 6.602 -0.127 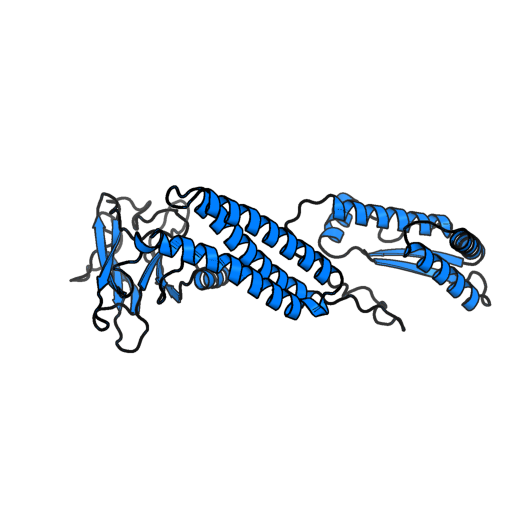-38.736 1.00 83.44 73 PRO A O 1
ATOM 571 N N . LYS A 1 74 ? 5.455 -1.951 -39.359 1.00 79.94 74 LYS A N 1
ATOM 572 C CA . LYS A 1 74 ? 6.474 -2.914 -38.882 1.00 79.94 74 LYS A CA 1
ATOM 573 C C . LYS A 1 74 ? 7.797 -2.807 -39.661 1.00 79.94 74 LYS A C 1
ATOM 575 O O . LYS A 1 74 ? 8.871 -3.007 -39.099 1.00 79.94 74 LYS A O 1
ATOM 580 N N . LYS A 1 75 ? 7.719 -2.495 -40.960 1.00 87.56 75 LYS A N 1
ATOM 581 C CA . LYS A 1 75 ? 8.853 -2.191 -41.847 1.00 87.56 75 LYS A CA 1
ATOM 582 C C . LYS A 1 75 ? 8.647 -0.787 -42.409 1.00 87.56 75 LYS A C 1
ATOM 584 O O . LYS A 1 75 ? 7.575 -0.511 -42.944 1.00 87.56 75 LYS A O 1
ATOM 589 N N . ILE A 1 76 ? 9.646 0.084 -42.291 1.00 87.88 76 ILE A N 1
ATOM 590 C CA . ILE A 1 76 ? 9.606 1.400 -42.933 1.00 87.88 76 ILE A CA 1
ATOM 591 C C . ILE A 1 76 ? 9.620 1.187 -44.456 1.00 87.88 76 ILE A C 1
ATOM 593 O O . ILE A 1 76 ? 10.413 0.368 -44.933 1.00 87.88 76 ILE A O 1
ATOM 597 N N . PRO A 1 77 ? 8.742 1.862 -45.224 1.00 87.44 77 PRO A N 1
ATOM 598 C CA . PRO A 1 77 ? 8.772 1.793 -46.681 1.00 87.44 77 PRO A CA 1
ATOM 599 C C . PRO A 1 77 ? 10.164 2.105 -47.236 1.00 87.44 77 PRO A C 1
ATOM 601 O O . PRO A 1 77 ? 10.857 2.969 -46.701 1.00 87.44 77 PRO A O 1
ATOM 604 N N . ALA A 1 78 ? 10.554 1.397 -48.297 1.00 83.81 78 ALA A N 1
ATOM 605 C CA . ALA A 1 78 ? 11.819 1.642 -48.978 1.00 83.81 78 ALA A CA 1
ATOM 606 C C . ALA A 1 78 ? 11.873 3.077 -49.527 1.00 83.81 78 ALA A C 1
ATOM 608 O O . ALA A 1 78 ? 10.845 3.643 -49.903 1.00 83.81 78 ALA A O 1
ATOM 609 N N . GLY A 1 79 ? 13.074 3.636 -49.573 1.00 85.12 79 GLY A N 1
ATOM 610 C CA . GLY A 1 79 ? 13.335 5.006 -49.987 1.00 85.12 79 GLY A CA 1
ATOM 611 C C . GLY A 1 79 ? 14.826 5.300 -49.928 1.00 85.12 79 GLY A C 1
ATOM 612 O O . GLY A 1 79 ? 15.642 4.387 -49.763 1.00 85.12 79 GLY A O 1
ATOM 613 N N . SER A 1 80 ? 15.163 6.576 -50.058 1.00 85.88 80 SER A N 1
ATOM 614 C CA . SER A 1 80 ? 16.528 7.055 -49.849 1.00 85.88 80 SER A CA 1
ATOM 615 C C . SER A 1 80 ? 16.977 6.777 -48.399 1.00 85.88 80 SER A C 1
ATOM 617 O O . SER A 1 80 ? 16.142 6.629 -47.497 1.00 85.88 80 SER A O 1
ATOM 619 N N . ALA A 1 81 ? 18.288 6.696 -48.146 1.00 82.81 81 ALA A N 1
ATOM 620 C CA . ALA A 1 81 ? 18.801 6.530 -46.783 1.00 82.81 81 ALA A CA 1
ATOM 621 C C . ALA A 1 81 ? 18.279 7.654 -45.874 1.00 82.81 81 ALA A C 1
ATOM 623 O O . ALA A 1 81 ? 17.772 7.391 -44.788 1.00 82.81 81 ALA A O 1
ATOM 624 N N . GLU A 1 82 ? 18.313 8.891 -46.367 1.00 82.88 82 GLU A N 1
ATOM 625 C CA . GLU A 1 82 ? 17.794 10.073 -45.681 1.00 82.88 82 GLU A CA 1
ATOM 626 C C . GLU A 1 82 ? 16.296 9.959 -45.360 1.00 82.88 82 GLU A C 1
ATOM 628 O O . GLU A 1 82 ? 15.878 10.219 -44.233 1.00 82.88 82 GLU A O 1
ATOM 633 N N . GLU A 1 83 ? 15.473 9.523 -46.316 1.00 83.81 83 GLU A N 1
ATOM 634 C CA . GLU A 1 83 ? 14.028 9.377 -46.123 1.00 83.81 83 GLU A CA 1
ATOM 635 C C . GLU A 1 83 ? 13.689 8.325 -45.067 1.00 83.81 83 GLU A C 1
ATOM 637 O O . GLU A 1 83 ? 12.798 8.532 -44.239 1.00 83.81 83 GLU A O 1
ATOM 642 N N . ILE A 1 84 ? 14.382 7.185 -45.094 1.00 86.19 84 ILE A N 1
ATOM 643 C CA . ILE A 1 84 ? 14.174 6.103 -44.127 1.00 86.19 84 ILE A CA 1
ATOM 644 C C . ILE A 1 84 ? 14.565 6.575 -42.728 1.00 86.19 84 ILE A C 1
ATOM 646 O O . ILE A 1 84 ? 13.805 6.379 -41.778 1.00 86.19 84 ILE A O 1
ATOM 650 N N . LEU A 1 85 ? 15.711 7.238 -42.614 1.00 83.69 85 LEU A N 1
ATOM 651 C CA . LEU A 1 85 ? 16.241 7.769 -41.366 1.00 83.69 85 LEU A CA 1
ATOM 652 C C . LEU A 1 85 ? 15.343 8.874 -40.777 1.00 83.69 85 LEU A C 1
ATOM 654 O O . LEU A 1 85 ? 14.958 8.803 -39.610 1.00 83.69 85 LEU A O 1
ATOM 658 N N . ASN A 1 86 ? 14.871 9.815 -41.598 1.00 83.06 86 ASN A N 1
ATOM 659 C CA . ASN A 1 86 ? 13.913 10.844 -41.176 1.00 83.06 86 ASN A CA 1
ATOM 660 C C . ASN A 1 86 ? 12.575 10.250 -40.706 1.00 83.06 86 ASN A C 1
ATOM 662 O O . ASN A 1 86 ? 11.965 10.741 -39.754 1.00 83.06 86 ASN A O 1
ATOM 666 N N . ARG A 1 87 ? 12.109 9.162 -41.334 1.00 85.94 87 ARG A N 1
ATOM 667 C CA . ARG A 1 87 ? 10.902 8.450 -40.882 1.00 85.94 87 ARG A CA 1
ATOM 668 C C . ARG A 1 87 ? 11.108 7.780 -39.527 1.00 85.94 87 ARG A C 1
ATOM 670 O O . ARG A 1 87 ? 10.180 7.794 -38.723 1.00 85.94 87 ARG A O 1
ATOM 677 N N . ILE A 1 88 ? 12.282 7.203 -39.266 1.00 85.81 88 ILE A N 1
ATOM 678 C CA . ILE A 1 88 ? 12.611 6.649 -37.943 1.00 85.81 88 ILE A CA 1
ATOM 679 C C . ILE A 1 88 ? 12.568 7.761 -36.895 1.00 85.81 88 ILE A C 1
ATOM 681 O O . ILE A 1 88 ? 11.894 7.585 -35.882 1.00 85.81 88 ILE A O 1
ATOM 685 N N . ASN A 1 89 ? 13.195 8.909 -37.174 1.00 81.62 89 ASN A N 1
ATOM 686 C CA . ASN A 1 89 ? 13.193 10.067 -36.274 1.00 81.62 89 ASN A CA 1
ATOM 687 C C . ASN A 1 89 ? 11.771 10.530 -35.957 1.00 81.62 89 ASN A C 1
ATOM 689 O O . ASN A 1 89 ? 11.398 10.630 -34.796 1.00 81.62 89 ASN A O 1
ATOM 693 N N . SER A 1 90 ? 10.924 10.682 -36.976 1.00 84.38 90 SER A N 1
ATOM 694 C CA . SER A 1 90 ? 9.524 11.061 -36.767 1.00 84.38 90 SER A CA 1
ATOM 695 C C . SER A 1 90 ? 8.765 10.080 -35.858 1.00 84.38 90 SER A C 1
ATOM 697 O O . SER A 1 90 ? 7.943 10.498 -35.039 1.00 84.38 90 SER A O 1
ATOM 699 N N . TRP A 1 91 ? 9.036 8.775 -35.966 1.00 85.62 91 TRP A N 1
ATOM 700 C CA . TRP A 1 91 ? 8.439 7.775 -35.077 1.00 85.62 91 TRP A CA 1
ATOM 701 C C . TRP A 1 91 ? 9.015 7.807 -33.663 1.00 85.62 91 TRP A C 1
ATOM 703 O O . TRP A 1 91 ? 8.261 7.570 -32.718 1.00 85.62 91 TRP A O 1
ATOM 713 N N . ALA A 1 92 ? 10.300 8.122 -33.513 1.00 81.56 92 ALA A N 1
ATOM 714 C CA . ALA A 1 92 ? 10.935 8.329 -32.219 1.00 81.56 92 ALA A CA 1
ATOM 715 C C . ALA A 1 92 ? 10.350 9.547 -31.498 1.00 81.56 92 ALA A C 1
ATOM 717 O O . ALA A 1 92 ? 9.839 9.390 -30.391 1.00 81.56 92 ALA A O 1
ATOM 718 N N . ASP A 1 93 ? 10.2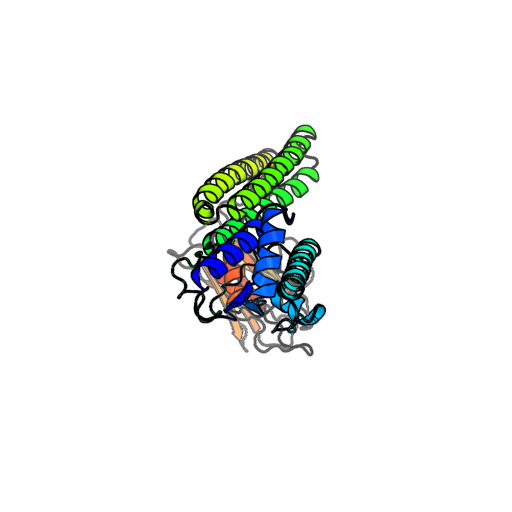73 10.699 -32.169 1.00 80.12 93 ASP A N 1
ATOM 719 C CA . ASP A 1 93 ? 9.663 11.923 -31.632 1.00 80.12 93 ASP A CA 1
ATOM 720 C C . ASP A 1 93 ? 8.215 11.679 -31.204 1.00 80.12 93 ASP A C 1
ATOM 722 O O . ASP A 1 93 ? 7.729 12.184 -30.192 1.00 80.12 93 ASP A O 1
ATOM 726 N N . LYS A 1 94 ? 7.482 10.896 -32.001 1.00 80.62 94 LYS A N 1
ATOM 727 C CA . LYS A 1 94 ? 6.093 10.551 -31.710 1.00 80.62 94 LYS A CA 1
ATOM 728 C C . LYS A 1 94 ? 5.981 9.604 -30.520 1.00 80.62 94 LYS A C 1
ATOM 730 O O . LYS A 1 94 ? 5.055 9.759 -29.726 1.00 80.62 94 LYS A O 1
ATOM 735 N N . PHE A 1 95 ? 6.892 8.641 -30.393 1.00 78.06 95 PHE A N 1
ATOM 736 C CA . PHE A 1 95 ? 6.981 7.758 -29.232 1.00 78.06 95 PHE A CA 1
ATOM 737 C C . PHE A 1 95 ? 7.272 8.564 -27.957 1.00 78.06 95 PHE A C 1
ATOM 739 O O . PHE A 1 95 ? 6.554 8.406 -26.973 1.00 78.06 95 PHE A O 1
ATOM 746 N N . GLU A 1 96 ? 8.239 9.481 -28.008 1.00 74.69 96 GLU A N 1
ATOM 747 C CA . GLU A 1 96 ? 8.616 10.364 -26.898 1.00 74.69 96 GLU A CA 1
ATOM 748 C C . GLU A 1 96 ? 7.471 11.299 -26.491 1.00 74.69 96 GLU A C 1
ATOM 750 O O . GLU A 1 96 ? 7.026 11.276 -25.345 1.00 74.69 96 GLU A O 1
ATOM 755 N N . LYS A 1 97 ? 6.884 12.039 -27.441 1.00 74.06 97 LYS A N 1
ATOM 756 C CA . LYS A 1 97 ? 5.723 12.907 -27.169 1.00 74.06 97 LYS A CA 1
ATOM 757 C C . LYS A 1 97 ? 4.549 12.136 -26.574 1.00 74.06 97 LYS A C 1
ATOM 759 O O . LYS A 1 97 ? 3.842 12.656 -25.718 1.00 74.06 97 LYS A O 1
ATOM 764 N N . THR A 1 98 ? 4.326 10.902 -27.021 1.00 72.00 98 THR A N 1
ATOM 765 C CA . THR A 1 98 ? 3.251 10.056 -26.487 1.00 72.00 98 THR A CA 1
ATOM 766 C C . THR A 1 98 ? 3.544 9.608 -25.055 1.00 72.00 98 THR A C 1
ATOM 768 O O . THR A 1 98 ? 2.618 9.563 -24.247 1.00 72.00 98 THR A O 1
ATOM 771 N N . ALA A 1 99 ? 4.807 9.333 -24.721 1.00 66.94 99 ALA A N 1
ATOM 772 C CA . ALA A 1 99 ? 5.220 9.088 -23.341 1.00 66.94 99 ALA A CA 1
ATOM 773 C C . ALA A 1 99 ? 4.939 10.311 -22.443 1.00 66.94 99 ALA A C 1
ATOM 775 O O . ALA A 1 99 ? 4.491 10.159 -21.314 1.00 66.94 99 ALA A O 1
ATOM 776 N N . CYS A 1 100 ? 5.111 11.532 -22.957 1.00 60.41 100 CYS A N 1
ATOM 777 C CA . CYS A 1 100 ? 4.861 12.758 -22.191 1.00 60.41 100 CYS A CA 1
ATOM 778 C C . CYS A 1 100 ? 3.374 13.142 -22.039 1.00 60.41 100 CYS A C 1
ATOM 780 O O . CYS A 1 100 ? 3.040 13.921 -21.150 1.00 60.41 100 CYS A O 1
ATOM 782 N N . LEU A 1 101 ? 2.476 12.651 -22.903 1.00 57.56 101 LEU A N 1
ATOM 783 C CA . LEU A 1 101 ? 1.064 13.076 -22.961 1.00 57.56 101 LEU A CA 1
ATOM 784 C C . LEU A 1 101 ? 0.085 12.160 -22.203 1.00 57.56 101 LEU A C 1
ATOM 786 O O . LEU A 1 101 ? -1.123 12.402 -22.237 1.00 57.56 101 LEU A O 1
ATOM 790 N N . HIS A 1 102 ? 0.554 11.096 -21.551 1.00 51.50 102 HIS A N 1
ATOM 791 C CA . HIS A 1 102 ? -0.319 10.128 -20.882 1.00 51.50 102 HIS A CA 1
ATOM 792 C C . HIS A 1 102 ? -0.506 10.406 -19.376 1.00 51.50 102 HIS A C 1
ATOM 794 O O . HIS A 1 102 ? 0.410 10.860 -18.698 1.00 51.50 102 HIS A O 1
ATOM 800 N N . THR A 1 103 ? -1.665 10.042 -18.816 1.00 42.12 103 THR A N 1
ATOM 801 C CA . THR A 1 103 ? -2.013 10.192 -17.384 1.00 42.12 103 THR A CA 1
ATOM 802 C C . THR A 1 103 ? -1.893 8.895 -16.569 1.00 42.12 103 THR A C 1
ATOM 804 O O . THR A 1 103 ? -2.550 8.755 -15.538 1.00 42.12 103 THR A O 1
ATOM 807 N N . TYR A 1 104 ? -1.108 7.909 -17.014 1.00 47.12 104 TYR A N 1
ATOM 808 C CA . TYR A 1 104 ? -0.961 6.659 -16.262 1.00 47.12 104 TYR A CA 1
ATOM 809 C C . TYR A 1 104 ? -0.381 6.910 -14.861 1.00 47.12 104 TYR A C 1
ATOM 811 O O . TYR A 1 104 ? 0.605 7.631 -14.711 1.00 47.12 104 TYR A O 1
ATOM 819 N N . GLN A 1 105 ? -0.983 6.279 -13.845 1.00 36.62 105 GLN A N 1
ATOM 820 C CA . GLN A 1 105 ? -0.370 6.098 -12.529 1.00 36.62 105 GLN A CA 1
ATOM 821 C C . GLN A 1 105 ? 1.030 5.499 -12.735 1.00 36.62 105 GLN A C 1
ATOM 823 O O . GLN A 1 105 ? 1.188 4.549 -13.504 1.00 36.62 105 GLN A O 1
ATOM 828 N N . TYR A 1 106 ? 2.049 6.090 -12.113 1.00 35.44 106 TYR A N 1
ATOM 829 C CA . TYR A 1 106 ? 3.450 5.698 -12.264 1.00 35.44 106 TYR A CA 1
ATOM 830 C C . TYR A 1 106 ? 3.708 4.285 -11.704 1.00 35.44 106 TYR A C 1
ATOM 832 O O . TYR A 1 106 ? 4.220 4.126 -10.601 1.00 35.44 106 TYR A O 1
ATOM 840 N N . ALA A 1 107 ? 3.404 3.246 -12.479 1.00 33.81 107 ALA A N 1
ATOM 841 C CA . ALA A 1 107 ? 4.134 1.986 -12.426 1.00 33.81 107 ALA A CA 1
ATOM 842 C C . ALA A 1 107 ? 5.280 2.103 -13.449 1.00 33.81 107 ALA A C 1
ATOM 844 O O . ALA A 1 107 ? 5.007 2.468 -14.593 1.00 33.81 107 ALA A O 1
ATOM 845 N N . PRO A 1 108 ? 6.559 1.873 -13.096 1.00 40.22 108 PRO A N 1
ATOM 846 C CA . PRO A 1 108 ? 7.659 2.068 -14.039 1.00 40.22 108 PRO A CA 1
ATOM 847 C C . PRO A 1 108 ? 7.541 1.091 -15.221 1.00 40.22 108 PRO A C 1
ATOM 849 O O . PRO A 1 108 ? 7.811 -0.103 -15.102 1.00 40.22 108 PRO A O 1
ATOM 852 N N . TYR A 1 109 ? 7.098 1.621 -16.361 1.00 43.94 109 TYR A N 1
ATOM 853 C CA . TYR A 1 109 ? 6.879 0.922 -17.625 1.00 43.94 109 TYR A CA 1
ATOM 854 C C . TYR A 1 109 ? 8.205 0.545 -18.275 1.00 43.94 109 TYR A C 1
ATOM 856 O O . TYR A 1 109 ? 8.794 1.328 -19.019 1.00 43.94 109 TYR A O 1
ATOM 864 N N . LEU A 1 110 ? 8.697 -0.650 -17.970 1.00 48.28 110 LEU A N 1
ATOM 865 C CA . LEU A 1 110 ? 9.983 -1.124 -18.463 1.00 48.28 110 LEU A CA 1
ATOM 866 C C . LEU A 1 110 ? 9.844 -2.559 -18.933 1.00 48.28 110 LEU A C 1
ATOM 868 O O . LEU A 1 110 ? 10.224 -3.522 -18.265 1.00 48.28 110 LEU A O 1
ATOM 872 N N . ASP A 1 111 ? 9.250 -2.672 -20.111 1.00 43.62 111 ASP A N 1
ATOM 873 C CA . ASP A 1 111 ? 9.128 -3.928 -20.823 1.00 43.62 111 ASP A CA 1
ATOM 874 C C . ASP A 1 111 ? 10.506 -4.545 -21.038 1.00 43.62 111 ASP A C 1
ATOM 876 O O . ASP A 1 111 ? 11.425 -3.918 -21.575 1.00 43.62 111 ASP A O 1
ATOM 880 N N . ARG A 1 112 ? 10.659 -5.803 -20.619 1.00 45.41 112 ARG A N 1
ATOM 881 C CA . ARG A 1 112 ? 11.824 -6.588 -21.002 1.00 45.41 112 ARG A CA 1
ATOM 882 C C . ARG A 1 112 ? 11.759 -6.831 -22.506 1.00 45.41 112 ARG A C 1
ATOM 884 O O . ARG A 1 112 ? 10.870 -7.526 -22.990 1.00 45.41 112 ARG A O 1
ATOM 891 N N . TYR A 1 113 ? 12.747 -6.322 -23.233 1.00 50.62 113 TYR A N 1
ATOM 892 C CA . TYR A 1 113 ? 12.915 -6.611 -24.654 1.00 50.62 113 TYR A CA 1
ATOM 893 C C . TYR A 1 113 ? 13.533 -8.004 -24.855 1.00 50.62 113 TYR A C 1
ATOM 895 O O . TYR A 1 113 ? 14.679 -8.138 -25.276 1.00 50.62 113 TYR A O 1
ATOM 903 N N . GLU A 1 114 ? 12.803 -9.065 -24.495 1.00 49.00 114 GLU A N 1
ATOM 904 C CA . GLU A 1 114 ? 13.313 -10.448 -24.552 1.00 49.00 114 GLU A CA 1
ATOM 905 C C . GLU A 1 114 ? 13.358 -11.022 -25.979 1.00 49.00 114 GLU A C 1
ATOM 907 O O . GLU A 1 114 ? 14.015 -12.032 -26.210 1.00 49.00 114 GLU A O 1
ATOM 912 N N . THR A 1 115 ? 12.680 -10.398 -26.949 1.00 50.03 115 THR A N 1
ATOM 913 C CA . THR A 1 115 ? 12.304 -11.074 -28.204 1.00 50.03 115 THR A CA 1
ATOM 914 C C . THR A 1 115 ? 12.889 -10.492 -29.485 1.00 50.03 115 THR A C 1
ATOM 916 O O . THR A 1 115 ? 12.498 -10.951 -30.554 1.00 50.03 115 THR A O 1
ATOM 919 N N . VAL A 1 116 ? 13.804 -9.514 -29.447 1.00 53.44 116 VAL A N 1
ATOM 920 C CA . VAL A 1 116 ? 14.458 -9.049 -30.687 1.00 53.44 116 VAL A CA 1
ATOM 921 C C . VAL A 1 116 ? 15.533 -10.068 -31.090 1.00 53.44 116 VAL A C 1
ATOM 923 O O . VAL A 1 116 ? 16.589 -10.104 -30.453 1.00 53.44 116 VAL A O 1
ATOM 926 N N . PRO A 1 117 ? 15.314 -10.900 -32.131 1.00 51.84 117 PRO A N 1
ATOM 927 C CA . PRO A 1 117 ? 16.280 -11.929 -32.500 1.00 51.84 117 PRO A CA 1
ATOM 928 C C . PRO A 1 117 ? 17.566 -11.261 -32.995 1.00 51.84 117 PRO A C 1
ATOM 930 O O . PRO A 1 117 ? 17.497 -10.334 -33.811 1.00 51.84 117 PRO A O 1
ATOM 933 N N . GLY A 1 118 ? 18.719 -11.714 -32.497 1.00 56.09 118 GLY A N 1
ATOM 934 C CA . GLY A 1 118 ? 20.031 -11.162 -32.841 1.00 56.09 118 GLY A CA 1
ATOM 935 C C . GLY A 1 118 ? 20.498 -9.981 -31.987 1.00 56.09 118 GLY A C 1
ATOM 936 O O . GLY A 1 118 ? 21.646 -9.583 -32.123 1.00 56.09 118 GLY A O 1
ATOM 937 N N . PHE A 1 119 ? 19.662 -9.407 -31.106 1.00 60.34 119 PHE A N 1
ATOM 938 C CA . PHE A 1 119 ? 20.068 -8.233 -30.313 1.00 60.34 119 PHE A CA 1
ATOM 939 C C . PHE A 1 119 ? 21.143 -8.588 -29.281 1.00 60.34 119 PHE A C 1
ATOM 941 O O . PHE A 1 119 ? 22.158 -7.912 -29.206 1.00 60.34 119 PHE A O 1
ATOM 948 N N . ARG A 1 120 ? 20.967 -9.704 -28.557 1.00 57.16 120 ARG A N 1
ATOM 949 C CA . ARG A 1 120 ? 21.966 -10.221 -27.600 1.00 57.16 120 ARG A CA 1
ATOM 950 C C . ARG A 1 120 ? 23.228 -10.781 -28.263 1.00 57.16 120 ARG A C 1
ATOM 952 O O . ARG A 1 120 ? 24.220 -10.967 -27.570 1.00 57.16 120 ARG A O 1
ATOM 959 N N . ASP A 1 121 ? 23.172 -11.043 -29.566 1.00 63.25 121 ASP A N 1
ATOM 960 C CA . ASP A 1 121 ? 24.278 -11.612 -30.340 1.00 63.25 121 ASP A CA 1
ATOM 961 C C . ASP A 1 121 ? 25.207 -10.517 -30.907 1.00 63.25 121 ASP A C 1
ATOM 963 O O . ASP A 1 121 ? 26.215 -10.832 -31.540 1.00 63.25 121 ASP A O 1
ATOM 967 N N . LEU A 1 122 ? 24.885 -9.230 -30.696 1.00 63.12 122 LEU A N 1
ATOM 968 C CA . LEU A 1 122 ? 25.753 -8.115 -31.077 1.00 63.12 122 LEU A CA 1
ATOM 969 C C . LEU A 1 122 ? 26.963 -8.038 -30.123 1.00 63.12 122 LEU A C 1
ATOM 971 O O . LEU A 1 122 ? 26.749 -8.023 -28.907 1.00 63.12 122 LEU A O 1
ATOM 975 N N . PRO A 1 123 ? 28.205 -7.924 -30.642 1.00 53.59 123 PRO A N 1
ATOM 976 C CA . PRO A 1 123 ? 29.431 -7.856 -29.834 1.00 53.59 123 PRO A CA 1
ATOM 977 C C . PRO A 1 123 ? 29.397 -6.782 -28.737 1.00 53.59 123 PRO A C 1
ATOM 979 O O . PRO A 1 123 ? 29.925 -7.006 -27.653 1.00 53.59 123 PRO A O 1
ATOM 982 N N . ASP A 1 124 ? 28.694 -5.674 -29.001 1.00 62.38 124 ASP A N 1
ATOM 983 C CA . ASP A 1 124 ? 28.554 -4.515 -28.115 1.00 62.38 124 ASP A CA 1
ATOM 984 C C . ASP A 1 124 ? 27.089 -4.237 -27.734 1.00 62.38 124 ASP A C 1
ATOM 986 O O . ASP A 1 124 ? 26.696 -3.085 -27.553 1.00 62.38 124 ASP A O 1
ATOM 990 N N . SER A 1 125 ? 26.236 -5.271 -27.648 1.00 58.38 125 SER A N 1
ATOM 991 C CA . SER A 1 125 ? 24.830 -5.078 -27.262 1.00 58.38 125 SER A CA 1
ATOM 992 C C . SER A 1 125 ? 24.747 -4.349 -25.912 1.00 58.38 125 SER A C 1
ATOM 994 O O . SER A 1 125 ? 25.106 -4.948 -24.889 1.00 58.38 125 SER A O 1
ATOM 996 N N . PRO A 1 126 ? 24.216 -3.110 -25.847 1.00 56.22 126 PRO A N 1
ATOM 997 C CA . PRO A 1 126 ? 24.031 -2.438 -24.573 1.00 56.22 126 PRO A CA 1
ATOM 998 C C . PRO A 1 126 ? 23.082 -3.283 -23.725 1.00 56.22 126 PRO A C 1
ATOM 1000 O O . PRO A 1 126 ? 21.990 -3.653 -24.165 1.00 56.22 126 PRO A O 1
ATOM 1003 N N . GLN A 1 127 ? 23.516 -3.638 -22.515 1.00 59.72 127 GLN A N 1
ATOM 1004 C CA . GLN A 1 127 ? 22.643 -4.325 -21.571 1.00 59.72 127 GLN A CA 1
ATOM 1005 C C . GLN A 1 127 ? 21.583 -3.318 -21.114 1.00 59.72 127 GLN A C 1
ATOM 1007 O O . GLN A 1 127 ? 21.951 -2.288 -20.541 1.00 59.72 127 GLN A O 1
ATOM 1012 N N . PRO A 1 128 ? 20.285 -3.565 -21.368 1.00 61.47 128 PRO A N 1
ATOM 1013 C CA . PRO A 1 128 ? 19.249 -2.665 -20.892 1.00 61.47 128 PRO A CA 1
ATOM 1014 C C . PRO A 1 128 ? 19.339 -2.583 -19.360 1.00 61.47 128 PRO A C 1
ATOM 1016 O O . PRO A 1 128 ? 19.521 -3.623 -18.711 1.00 61.47 128 PRO A O 1
ATOM 1019 N N . PRO A 1 129 ? 19.232 -1.387 -18.754 1.00 64.62 129 PRO A N 1
ATOM 1020 C CA . PRO A 1 129 ? 19.335 -1.275 -17.308 1.00 64.62 129 PRO A CA 1
ATOM 1021 C C . PRO A 1 129 ? 18.242 -2.111 -16.622 1.00 64.62 129 PRO A C 1
ATOM 1023 O O . PRO A 1 129 ? 17.099 -2.170 -17.078 1.00 64.62 129 PRO A O 1
ATOM 1026 N N . ASN A 1 130 ? 18.592 -2.794 -15.528 1.00 69.50 130 ASN A N 1
ATOM 1027 C CA . ASN A 1 130 ? 17.654 -3.634 -14.783 1.00 69.50 130 ASN A CA 1
ATOM 1028 C C . ASN A 1 130 ? 16.952 -2.823 -13.689 1.00 69.50 130 ASN A C 1
ATOM 1030 O O . ASN A 1 130 ? 17.561 -2.479 -12.678 1.00 69.50 130 ASN A O 1
ATOM 1034 N N . TYR A 1 131 ? 15.654 -2.593 -13.865 1.00 68.31 131 TYR A N 1
ATOM 1035 C CA . TYR A 1 131 ? 14.830 -1.806 -12.950 1.00 68.31 131 TYR A CA 1
ATOM 1036 C C . TYR A 1 131 ? 13.939 -2.635 -12.021 1.00 68.31 131 TYR A C 1
ATOM 1038 O O . TYR A 1 131 ? 13.183 -2.053 -11.252 1.00 68.31 131 TYR A O 1
ATOM 1046 N N . ALA A 1 132 ? 14.015 -3.970 -12.029 1.00 70.19 132 ALA A N 1
ATOM 1047 C CA . ALA A 1 132 ? 13.153 -4.794 -11.172 1.00 70.19 132 ALA A CA 1
ATOM 1048 C C . ALA A 1 132 ? 13.285 -4.412 -9.684 1.00 70.19 132 ALA A C 1
ATOM 1050 O O . ALA A 1 132 ? 12.291 -4.274 -8.975 1.00 70.19 132 ALA A O 1
ATOM 1051 N N . GLY A 1 133 ? 14.519 -4.157 -9.235 1.00 72.62 133 GLY A N 1
ATOM 1052 C CA . GLY A 1 133 ? 14.774 -3.635 -7.895 1.00 72.62 133 GLY A CA 1
ATOM 1053 C C . GLY A 1 133 ? 14.226 -2.219 -7.700 1.00 72.62 133 GLY A C 1
ATOM 1054 O O . GL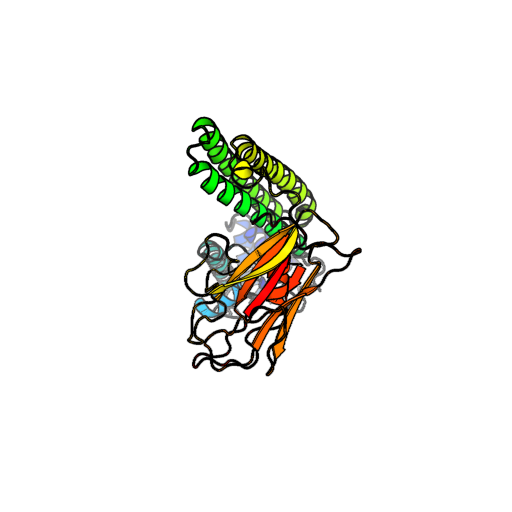Y A 1 133 ? 13.603 -1.953 -6.680 1.00 72.62 133 GLY A O 1
ATOM 1055 N N . ALA A 1 134 ? 14.419 -1.328 -8.677 1.00 77.56 134 ALA A N 1
ATOM 1056 C CA . ALA A 1 134 ? 13.895 0.036 -8.626 1.00 77.56 134 ALA A CA 1
ATOM 1057 C C . ALA A 1 134 ? 12.374 0.065 -8.443 1.00 77.56 134 ALA A C 1
ATOM 1059 O O . ALA A 1 134 ? 11.897 0.760 -7.556 1.00 77.56 134 ALA A O 1
ATOM 1060 N N . ILE A 1 135 ? 11.640 -0.764 -9.189 1.00 72.56 135 ILE A N 1
ATOM 1061 C CA . ILE A 1 135 ? 10.180 -0.887 -9.094 1.00 72.56 135 ILE A CA 1
ATOM 1062 C C . ILE A 1 135 ? 9.748 -1.280 -7.679 1.00 72.56 135 ILE A C 1
ATOM 1064 O O . ILE A 1 135 ? 8.923 -0.592 -7.081 1.00 72.56 135 ILE A O 1
ATOM 1068 N N . ALA A 1 136 ? 10.322 -2.355 -7.131 1.00 75.25 136 ALA A N 1
ATOM 1069 C CA . ALA A 1 136 ? 9.960 -2.835 -5.799 1.00 75.25 136 ALA A CA 1
ATOM 1070 C C . ALA A 1 136 ? 10.177 -1.753 -4.728 1.00 75.25 136 ALA A C 1
ATOM 1072 O O . ALA A 1 136 ? 9.312 -1.513 -3.892 1.00 75.25 136 ALA A O 1
ATOM 1073 N N . TRP A 1 137 ? 11.306 -1.042 -4.791 1.00 86.38 137 TRP A N 1
ATOM 1074 C CA . TRP A 1 137 ? 11.602 0.032 -3.843 1.00 86.38 137 TRP A CA 1
ATOM 1075 C C . TRP A 1 137 ? 10.758 1.292 -4.061 1.00 86.38 137 TRP A C 1
ATOM 1077 O O . TRP A 1 137 ? 10.454 1.982 -3.091 1.00 86.38 137 TRP A O 1
ATOM 1087 N N . SER A 1 138 ? 10.346 1.592 -5.295 1.00 80.69 138 SER A N 1
ATOM 1088 C CA . SER A 1 138 ? 9.438 2.709 -5.575 1.00 80.69 138 SER A CA 1
ATOM 1089 C C . SER A 1 138 ? 8.064 2.505 -4.943 1.00 80.69 138 SER A C 1
ATOM 1091 O O . SER A 1 138 ? 7.504 3.472 -4.435 1.00 80.69 138 SER A O 1
ATOM 1093 N N . LEU A 1 139 ? 7.551 1.270 -4.914 1.00 77.75 139 LEU A N 1
ATOM 1094 C CA . LEU A 1 139 ? 6.289 0.952 -4.236 1.00 77.75 139 LEU A CA 1
ATOM 1095 C C . LEU A 1 139 ? 6.384 1.205 -2.726 1.00 77.75 139 LEU A C 1
ATOM 1097 O O . LEU A 1 139 ? 5.528 1.879 -2.165 1.00 77.75 139 LEU A O 1
ATOM 1101 N N . GLU A 1 140 ? 7.465 0.761 -2.082 1.00 79.75 140 GLU A N 1
ATOM 1102 C CA . GLU A 1 140 ? 7.705 1.006 -0.651 1.00 79.75 140 GLU A CA 1
ATOM 1103 C C . GLU A 1 140 ? 7.789 2.503 -0.310 1.00 79.75 140 GLU A C 1
ATOM 1105 O O . GLU A 1 140 ? 7.213 2.973 0.676 1.00 79.75 140 GLU A O 1
ATOM 1110 N N . VAL A 1 141 ? 8.501 3.276 -1.138 1.00 90.12 141 VAL A N 1
ATOM 1111 C CA . VAL A 1 141 ? 8.618 4.733 -0.977 1.00 90.12 141 VAL A CA 1
ATOM 1112 C C . VAL A 1 141 ? 7.261 5.415 -1.165 1.00 90.12 141 VAL A C 1
ATOM 1114 O O . VAL A 1 141 ? 6.909 6.284 -0.365 1.00 90.12 141 VAL A O 1
ATOM 1117 N N . LEU A 1 142 ? 6.489 5.008 -2.178 1.00 82.50 142 LEU A N 1
ATOM 1118 C CA . LEU A 1 142 ? 5.158 5.548 -2.448 1.00 82.50 142 LEU A CA 1
ATOM 1119 C C . LEU A 1 142 ? 4.201 5.288 -1.281 1.00 82.50 142 LEU A C 1
ATOM 1121 O O . LEU A 1 142 ? 3.551 6.223 -0.821 1.00 82.50 142 LEU A O 1
ATOM 1125 N N . THR A 1 143 ? 4.166 4.063 -0.753 1.00 77.75 143 THR A N 1
ATOM 1126 C CA . THR A 1 143 ? 3.338 3.706 0.409 1.00 77.75 143 THR A CA 1
ATOM 1127 C C . THR A 1 143 ? 3.619 4.621 1.599 1.00 77.75 143 THR A C 1
ATOM 1129 O O . THR A 1 143 ? 2.698 5.140 2.226 1.00 77.75 143 THR A O 1
ATOM 1132 N N . MET A 1 144 ? 4.893 4.879 1.905 1.00 87.56 144 MET A N 1
ATOM 1133 C CA . MET A 1 144 ? 5.257 5.781 3.001 1.00 87.56 144 MET A CA 1
ATOM 1134 C C . MET A 1 144 ? 4.858 7.239 2.724 1.00 87.56 144 MET A C 1
ATOM 1136 O O . MET A 1 144 ? 4.437 7.942 3.641 1.00 87.56 144 MET A O 1
ATOM 1140 N N . MET A 1 145 ? 4.983 7.703 1.478 1.00 88.50 145 MET A N 1
ATOM 1141 C CA . MET A 1 145 ? 4.553 9.048 1.088 1.00 88.50 145 MET A CA 1
ATOM 1142 C C . MET A 1 145 ? 3.041 9.226 1.273 1.00 88.50 145 MET A C 1
ATOM 1144 O O . MET A 1 145 ? 2.630 10.229 1.847 1.00 88.50 145 MET A O 1
ATOM 1148 N N . VAL A 1 146 ? 2.230 8.247 0.854 1.00 78.62 146 VAL A N 1
ATOM 1149 C CA . VAL A 1 146 ? 0.768 8.270 1.042 1.00 78.62 146 VAL A CA 1
ATOM 1150 C C . VAL A 1 146 ? 0.419 8.400 2.524 1.00 78.62 146 VAL A C 1
ATOM 1152 O O . VAL A 1 146 ? -0.286 9.338 2.889 1.00 78.62 146 VAL A O 1
ATOM 1155 N N . LYS A 1 147 ? 1.020 7.568 3.387 1.00 77.81 147 LYS A N 1
ATOM 1156 C CA . LYS A 1 147 ? 0.824 7.641 4.848 1.00 77.81 147 LYS A CA 1
ATOM 1157 C C . LYS A 1 147 ? 1.124 9.029 5.418 1.00 77.81 147 LYS A C 1
ATOM 1159 O O . LYS A 1 147 ? 0.400 9.531 6.275 1.00 77.81 147 LYS A O 1
ATOM 1164 N N . ILE A 1 148 ? 2.199 9.670 4.957 1.00 84.81 148 ILE A N 1
ATOM 1165 C CA . ILE A 1 148 ? 2.572 11.025 5.393 1.00 84.81 148 ILE A CA 1
ATOM 1166 C C . ILE A 1 148 ? 1.550 12.063 4.910 1.00 84.81 148 ILE A C 1
ATOM 1168 O O . ILE A 1 148 ? 1.181 12.958 5.672 1.00 84.81 148 ILE A O 1
ATOM 1172 N N . THR A 1 149 ? 1.070 11.948 3.672 1.00 81.44 149 THR A N 1
ATOM 1173 C CA . THR A 1 149 ? 0.076 12.870 3.111 1.00 81.44 149 THR A CA 1
ATOM 1174 C C . THR A 1 149 ? -1.277 12.751 3.814 1.00 81.44 149 THR A C 1
ATOM 1176 O O . THR A 1 149 ? -1.873 13.775 4.150 1.00 81.44 149 THR A O 1
ATOM 1179 N N . GLU A 1 150 ? -1.727 11.534 4.118 1.00 77.88 150 GLU A N 1
ATOM 1180 C CA . GLU A 1 150 ? -2.956 11.289 4.884 1.00 77.88 150 GLU A CA 1
ATOM 1181 C C . GLU A 1 150 ? -2.832 11.786 6.328 1.00 77.88 150 GLU A C 1
ATOM 1183 O O . GLU A 1 150 ? -3.715 12.492 6.824 1.00 77.88 150 GLU A O 1
ATOM 1188 N N . GLN A 1 151 ? -1.696 11.517 6.985 1.00 84.12 151 GLN A N 1
ATOM 1189 C CA . GLN A 1 151 ? -1.402 12.057 8.312 1.00 84.12 151 GLN A CA 1
ATOM 1190 C C . GLN A 1 151 ? -1.450 13.588 8.311 1.00 84.12 151 GLN A C 1
ATOM 1192 O O . GLN A 1 151 ? -1.979 14.183 9.250 1.00 84.12 151 GLN A O 1
ATOM 1197 N N . LYS A 1 152 ? -0.933 14.238 7.262 1.00 90.19 152 LYS A N 1
ATOM 1198 C CA . LYS A 1 152 ? -1.018 15.693 7.115 1.00 90.19 152 LYS A CA 1
ATOM 1199 C C . LYS A 1 152 ? -2.463 16.156 7.042 1.00 90.19 152 LYS A C 1
ATOM 1201 O O . LYS A 1 152 ? -2.850 17.013 7.832 1.00 90.19 152 LYS A O 1
ATOM 1206 N N . ASP A 1 153 ? -3.269 15.576 6.159 1.00 80.44 153 ASP A N 1
ATOM 1207 C CA . ASP A 1 153 ? -4.681 15.949 6.022 1.00 80.44 153 ASP A CA 1
ATOM 1208 C C . ASP A 1 153 ? -5.460 15.755 7.331 1.00 80.44 153 ASP A C 1
ATOM 1210 O O . ASP A 1 153 ? -6.338 16.557 7.658 1.00 80.44 153 ASP A O 1
ATOM 1214 N N . PHE A 1 154 ? -5.111 14.731 8.111 1.00 78.06 154 PHE A N 1
ATOM 1215 C CA . PHE A 1 154 ? -5.657 14.520 9.446 1.00 78.06 154 PHE A CA 1
ATOM 1216 C C . PHE A 1 154 ? -5.210 15.608 10.435 1.00 78.06 154 PHE A C 1
ATOM 1218 O O . PHE A 1 154 ? -6.054 16.240 11.067 1.00 78.06 154 PHE A O 1
ATOM 1225 N N . VAL A 1 155 ? -3.906 15.897 10.525 1.00 81.12 155 VAL A N 1
ATOM 1226 C CA . VAL A 1 155 ? -3.338 16.943 11.398 1.00 81.12 155 VAL A CA 1
ATOM 1227 C C . VAL A 1 155 ? -3.951 18.321 11.116 1.00 81.12 155 VAL A C 1
ATOM 1229 O O . VAL A 1 155 ? -4.262 19.047 12.061 1.00 81.12 155 VAL A O 1
ATOM 1232 N N . GLN A 1 156 ? -4.188 18.669 9.845 1.00 84.12 156 GLN A N 1
ATOM 1233 C CA . GLN A 1 156 ? -4.792 19.956 9.461 1.00 84.12 156 GLN A CA 1
ATOM 1234 C C . GLN A 1 156 ? -6.240 20.123 9.949 1.00 84.12 156 GLN A C 1
ATOM 1236 O O . GLN A 1 156 ? -6.705 21.243 10.139 1.00 84.12 156 GLN A O 1
ATOM 1241 N N . LYS A 1 157 ? -6.978 19.024 10.139 1.00 81.12 157 LYS A N 1
ATOM 1242 C CA . LYS A 1 157 ? -8.391 19.061 10.554 1.00 81.12 157 LYS A CA 1
ATOM 1243 C C . LYS A 1 157 ? -8.566 19.141 12.069 1.00 81.12 157 LYS A C 1
ATOM 1245 O O . LYS A 1 157 ? -9.689 19.314 12.542 1.00 81.12 157 LYS A O 1
ATOM 1250 N N . LEU A 1 158 ? -7.491 18.979 12.839 1.00 77.62 158 LEU A N 1
ATOM 1251 C CA . LEU A 1 158 ? -7.572 18.848 14.288 1.00 77.62 158 LEU A CA 1
ATOM 1252 C C . LEU A 1 158 ? -7.427 20.200 14.997 1.00 77.62 158 LEU A C 1
ATOM 1254 O O . LEU A 1 158 ? -6.337 20.770 14.985 1.00 77.62 158 LEU A O 1
ATOM 1258 N N . PRO A 1 159 ? -8.466 20.674 15.710 1.00 78.69 159 PRO A N 1
ATOM 1259 C CA . PRO A 1 159 ? -8.422 21.957 16.415 1.00 78.69 159 PRO A CA 1
ATOM 1260 C C . PRO A 1 159 ? -7.520 21.940 17.657 1.00 78.69 159 PRO A C 1
ATOM 1262 O O . PRO A 1 159 ? -7.221 22.988 18.217 1.00 78.69 159 PRO A O 1
ATOM 1265 N N . SER A 1 160 ? -7.109 20.758 18.124 1.00 81.94 160 SER A N 1
ATOM 1266 C CA . SER A 1 160 ? -6.195 20.606 19.259 1.00 81.94 160 SER A CA 1
ATOM 1267 C C . SER A 1 160 ? -4.724 20.778 18.879 1.00 81.94 160 SER A C 1
ATOM 1269 O O . SER A 1 160 ? -3.890 20.864 19.771 1.00 81.94 160 SER A O 1
ATOM 1271 N N . ILE A 1 161 ? -4.389 20.788 17.585 1.00 84.94 161 ILE A N 1
ATOM 1272 C CA . ILE A 1 161 ? -3.022 21.023 17.118 1.00 84.94 161 ILE A CA 1
ATOM 1273 C C . ILE A 1 161 ? -2.851 22.514 16.841 1.00 84.94 161 ILE A C 1
ATOM 1275 O O . ILE A 1 161 ? -3.718 23.141 16.238 1.00 84.94 161 ILE A O 1
ATOM 1279 N N . SER A 1 162 ? -1.728 23.086 17.280 1.00 91.12 162 SER A N 1
ATOM 1280 C CA . SER A 1 162 ? -1.438 24.502 17.053 1.00 91.12 162 SER A CA 1
ATOM 1281 C C . SER A 1 162 ? -1.310 24.816 15.555 1.00 91.12 162 SER A C 1
ATOM 1283 O O . SER A 1 162 ? -0.743 24.021 14.801 1.00 91.12 162 SER A O 1
ATOM 1285 N N . GLU A 1 163 ? -1.754 26.002 15.127 1.00 92.19 163 GLU A N 1
ATOM 1286 C CA . GLU A 1 163 ? -1.587 26.465 13.736 1.00 92.19 163 GLU A CA 1
ATOM 1287 C C . GLU A 1 163 ? -0.114 26.423 13.293 1.00 92.19 163 GLU A C 1
ATOM 1289 O O . GLU A 1 163 ? 0.204 26.068 12.160 1.00 92.19 163 GLU A O 1
ATOM 1294 N N . ALA A 1 164 ? 0.814 26.718 14.211 1.00 93.56 164 ALA A N 1
ATOM 1295 C CA . ALA A 1 164 ? 2.245 26.666 13.938 1.00 93.56 164 ALA A CA 1
ATOM 1296 C C . ALA A 1 164 ? 2.740 25.240 13.637 1.00 93.56 164 ALA A C 1
ATOM 1298 O O . ALA A 1 164 ? 3.617 25.060 12.791 1.00 93.56 164 ALA A O 1
ATOM 1299 N N . ASP A 1 165 ? 2.212 24.221 14.316 1.00 92.50 165 ASP A N 1
ATOM 1300 C CA . ASP A 1 165 ? 2.599 22.830 14.068 1.00 92.50 165 ASP A CA 1
ATOM 1301 C C . ASP A 1 165 ? 1.873 22.230 12.862 1.00 92.50 165 ASP A C 1
ATOM 1303 O O . ASP A 1 165 ? 2.477 21.444 12.130 1.00 92.50 165 ASP A O 1
ATOM 1307 N N . GLN A 1 166 ? 0.638 22.660 12.592 1.00 90.94 166 GLN A N 1
ATOM 1308 C CA . GLN A 1 166 ? -0.053 22.375 11.334 1.00 90.94 166 GLN A CA 1
ATOM 1309 C C . GLN A 1 166 ? 0.731 22.930 10.139 1.00 90.94 166 GLN A C 1
ATOM 1311 O O . GLN A 1 166 ? 0.959 22.206 9.168 1.00 90.94 166 GLN A O 1
ATOM 1316 N N . GLU A 1 167 ? 1.225 24.166 10.224 1.00 94.12 167 GLU A N 1
ATOM 1317 C CA . GLU A 1 167 ? 2.031 24.764 9.159 1.00 94.12 167 GLU A CA 1
ATOM 1318 C C . GLU A 1 167 ? 3.361 24.023 8.966 1.00 94.12 167 GLU A C 1
ATOM 1320 O O . GLU A 1 167 ? 3.718 23.673 7.840 1.00 94.12 167 GLU A O 1
ATOM 1325 N N . LYS A 1 168 ? 4.074 23.693 10.052 1.00 94.69 168 LYS A N 1
ATOM 1326 C CA . LYS A 1 168 ? 5.310 22.888 9.975 1.00 94.69 168 LYS A CA 1
ATOM 1327 C C . LYS A 1 168 ? 5.067 21.500 9.383 1.00 94.69 168 LYS A C 1
ATOM 1329 O O . LYS A 1 168 ? 5.946 20.970 8.701 1.00 94.69 168 LYS A O 1
ATOM 1334 N N . ASN A 1 169 ? 3.923 20.884 9.678 1.00 93.88 169 ASN A N 1
ATOM 1335 C CA . ASN A 1 169 ? 3.541 19.603 9.099 1.00 93.88 169 ASN A CA 1
ATOM 1336 C C . ASN A 1 169 ? 3.329 19.744 7.591 1.00 93.88 169 ASN A C 1
ATOM 1338 O O . ASN A 1 169 ? 3.978 19.035 6.826 1.00 93.88 169 ASN A O 1
ATOM 1342 N N . ARG A 1 170 ? 2.532 20.731 7.169 1.00 94.69 170 ARG A N 1
ATOM 1343 C CA . ARG A 1 170 ? 2.260 21.027 5.759 1.00 94.69 170 ARG A CA 1
ATOM 1344 C C . ARG A 1 170 ? 3.538 21.283 4.961 1.00 94.69 170 ARG A C 1
ATOM 1346 O O . ARG A 1 170 ? 3.755 20.627 3.947 1.00 94.69 170 ARG A O 1
ATOM 1353 N N . VAL A 1 171 ? 4.400 22.183 5.438 1.00 94.75 171 VAL A N 1
ATOM 1354 C CA . VAL A 1 171 ? 5.685 22.490 4.787 1.00 94.75 171 VAL A CA 1
ATOM 1355 C C . VAL A 1 171 ? 6.581 21.256 4.736 1.00 94.75 171 VAL A C 1
ATOM 1357 O O . VAL A 1 171 ? 7.148 20.945 3.695 1.00 94.75 171 VAL A O 1
ATOM 1360 N N . GLY A 1 172 ? 6.666 20.501 5.832 1.00 93.81 172 GLY A N 1
ATOM 1361 C CA . GLY A 1 172 ? 7.491 19.300 5.860 1.00 93.81 172 GLY A CA 1
ATOM 1362 C C . GLY A 1 172 ? 6.998 18.187 4.924 1.00 93.81 172 GLY A C 1
ATOM 1363 O O . GLY A 1 172 ? 7.820 17.382 4.494 1.00 93.81 172 GLY A O 1
ATOM 1364 N N . VAL A 1 173 ? 5.701 18.125 4.595 1.00 92.75 173 VAL A N 1
ATOM 1365 C CA . VAL A 1 173 ? 5.198 17.197 3.567 1.00 92.75 173 VAL A CA 1
ATOM 1366 C C . VAL A 1 173 ? 5.636 17.627 2.168 1.00 92.75 173 VAL A C 1
ATOM 1368 O O . VAL A 1 173 ? 6.029 16.765 1.388 1.00 92.75 173 VAL A O 1
ATOM 1371 N N . TYR A 1 174 ? 5.683 18.927 1.861 1.00 92.12 174 TYR A N 1
ATOM 1372 C CA . TYR A 1 174 ? 6.255 19.386 0.587 1.00 92.12 174 TYR A CA 1
ATOM 1373 C C . TYR A 1 174 ? 7.734 18.997 0.447 1.00 92.12 174 TYR A C 1
ATOM 1375 O O . TYR A 1 174 ? 8.134 18.496 -0.603 1.00 92.12 174 TYR A O 1
ATOM 1383 N N . ASP A 1 175 ? 8.522 19.113 1.522 1.00 93.25 175 ASP A N 1
ATOM 1384 C CA . ASP A 1 175 ? 9.912 18.635 1.533 1.00 93.25 175 ASP A CA 1
ATOM 1385 C C . ASP A 1 175 ? 10.000 17.115 1.295 1.00 93.25 175 ASP A C 1
ATOM 1387 O O . ASP A 1 175 ? 10.941 16.626 0.666 1.00 93.25 175 ASP A O 1
ATOM 1391 N N . VAL A 1 176 ? 9.046 16.338 1.822 1.00 92.31 176 VAL A N 1
ATOM 1392 C CA . VAL A 1 176 ? 8.954 14.892 1.567 1.00 92.31 176 VAL A CA 1
ATOM 1393 C C . VAL A 1 176 ? 8.671 14.621 0.091 1.00 92.31 176 VAL A C 1
ATOM 1395 O O . VAL A 1 176 ? 9.394 13.833 -0.520 1.00 92.31 176 VAL A O 1
ATOM 1398 N N . GLU A 1 177 ? 7.673 15.282 -0.493 1.00 89.69 177 GLU A N 1
ATOM 1399 C CA . GLU A 1 177 ? 7.302 15.122 -1.902 1.00 89.69 177 GLU A CA 1
ATOM 1400 C C . GLU A 1 177 ? 8.467 15.469 -2.839 1.00 89.69 177 GLU A C 1
ATOM 1402 O O . GLU A 1 177 ? 8.755 14.726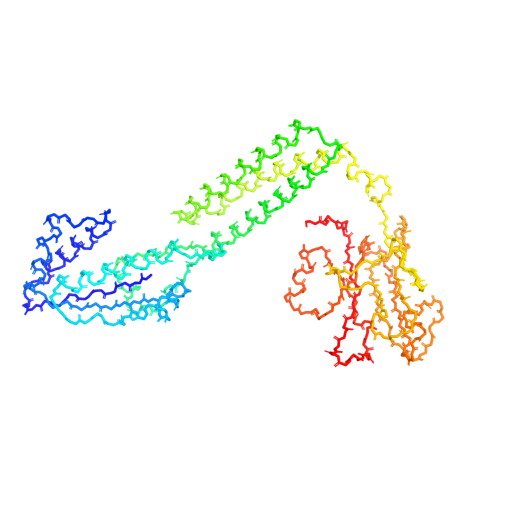 -3.781 1.00 89.69 177 GLU A O 1
ATOM 1407 N N . GLU A 1 178 ? 9.192 16.555 -2.556 1.00 92.00 178 GLU A N 1
ATOM 1408 C CA . GLU A 1 178 ? 10.378 16.953 -3.319 1.00 92.00 178 GLU A CA 1
ATOM 1409 C C . GLU A 1 178 ? 11.496 15.905 -3.229 1.00 92.00 178 GLU A C 1
ATOM 1411 O O . GLU A 1 178 ? 12.096 15.538 -4.245 1.00 92.00 178 GLU A O 1
ATOM 1416 N N . ARG A 1 179 ? 11.756 15.359 -2.033 1.00 93.56 179 ARG A N 1
ATOM 1417 C CA . ARG A 1 179 ? 12.760 14.298 -1.837 1.00 93.56 179 ARG A CA 1
ATOM 1418 C C . ARG A 1 179 ? 12.390 13.018 -2.569 1.00 93.56 179 ARG A C 1
ATOM 1420 O O . ARG A 1 179 ? 13.269 12.397 -3.164 1.00 93.56 179 ARG A O 1
ATOM 1427 N N . VAL A 1 180 ? 11.118 12.625 -2.525 1.00 92.12 180 VAL A N 1
ATOM 1428 C CA . VAL A 1 180 ? 10.617 11.439 -3.232 1.00 92.12 180 VAL A CA 1
ATOM 1429 C C . VAL A 1 180 ? 10.762 11.624 -4.741 1.00 92.12 180 VAL A C 1
ATOM 1431 O O . VAL A 1 180 ? 11.278 10.727 -5.405 1.00 92.12 180 VAL A O 1
ATOM 1434 N N . ARG A 1 181 ? 10.401 12.798 -5.276 1.00 87.94 181 ARG A N 1
ATOM 1435 C CA . ARG A 1 181 ? 10.570 13.127 -6.700 1.00 87.94 181 ARG A CA 1
ATOM 1436 C C . ARG A 1 181 ? 12.038 13.093 -7.125 1.00 87.94 181 ARG A C 1
ATOM 1438 O O . ARG A 1 181 ? 12.382 12.386 -8.066 1.00 87.94 181 ARG A O 1
ATOM 1445 N N . THR A 1 182 ? 12.905 13.770 -6.374 1.00 91.94 182 THR A N 1
ATOM 1446 C CA . THR A 1 182 ? 14.355 13.803 -6.632 1.00 91.94 182 THR A CA 1
ATOM 1447 C C . THR A 1 182 ? 14.958 12.397 -6.603 1.00 91.94 182 THR A C 1
ATOM 1449 O O . THR A 1 182 ? 15.791 12.036 -7.434 1.00 91.94 182 THR A O 1
ATOM 1452 N N . TRP A 1 183 ? 14.531 11.565 -5.650 1.00 95.31 183 TRP A N 1
ATOM 1453 C CA . TRP A 1 183 ? 14.965 10.174 -5.575 1.00 95.31 183 TRP A CA 1
ATOM 1454 C C . TRP A 1 183 ? 14.480 9.352 -6.775 1.00 95.31 183 TRP A C 1
ATOM 1456 O O . TRP A 1 183 ? 15.263 8.580 -7.330 1.00 95.31 183 TRP A O 1
ATOM 1466 N N . ALA A 1 184 ? 13.226 9.535 -7.199 1.00 87.56 184 ALA A N 1
ATOM 1467 C CA . ALA A 1 184 ? 12.667 8.842 -8.354 1.00 87.56 184 ALA A CA 1
ATOM 1468 C C . ALA A 1 184 ? 13.434 9.183 -9.642 1.00 87.56 184 ALA A C 1
ATOM 1470 O O . ALA A 1 184 ? 13.796 8.275 -10.388 1.00 87.56 184 ALA A O 1
ATOM 1471 N N . GLU A 1 185 ? 13.764 10.458 -9.862 1.00 84.25 185 GLU A N 1
ATOM 1472 C CA . GLU A 1 185 ? 14.599 10.910 -10.984 1.00 84.25 185 GLU A CA 1
ATOM 1473 C C . GLU A 1 185 ? 16.005 10.291 -10.933 1.00 84.25 185 GLU A C 1
ATOM 1475 O O . GLU A 1 185 ? 16.504 9.758 -11.928 1.00 84.25 185 GLU A O 1
ATOM 1480 N N . TYR A 1 186 ? 16.630 10.277 -9.752 1.00 87.50 186 TYR A N 1
ATOM 1481 C CA . TYR A 1 186 ? 17.953 9.683 -9.570 1.00 87.50 186 TYR A CA 1
ATOM 1482 C C . TYR A 1 186 ? 17.970 8.177 -9.865 1.00 87.50 186 TYR A C 1
ATOM 1484 O O . TYR A 1 186 ? 18.879 7.684 -10.538 1.00 87.50 186 TYR A O 1
ATOM 1492 N N . VAL A 1 187 ? 16.970 7.439 -9.375 1.00 86.81 187 VAL A N 1
ATOM 1493 C CA . VAL A 1 187 ? 16.848 5.990 -9.587 1.00 86.81 187 VAL A CA 1
ATOM 1494 C C . VAL A 1 187 ? 16.444 5.660 -11.021 1.00 86.81 187 VAL A C 1
ATOM 1496 O O . VAL A 1 187 ? 16.904 4.647 -11.548 1.00 86.81 187 VAL A O 1
ATOM 1499 N N . ALA A 1 188 ? 15.667 6.519 -11.684 1.00 77.31 188 ALA A N 1
ATOM 1500 C CA . ALA A 1 188 ? 15.381 6.386 -13.109 1.00 77.31 188 ALA A CA 1
ATOM 1501 C C . ALA A 1 188 ? 16.675 6.416 -13.943 1.00 77.31 188 ALA A C 1
ATOM 1503 O O . ALA A 1 188 ? 16.843 5.593 -14.844 1.00 77.31 188 ALA A O 1
ATOM 1504 N N . ALA A 1 189 ? 17.620 7.293 -13.590 1.00 80.56 189 ALA A N 1
ATOM 1505 C CA . ALA A 1 189 ? 18.940 7.342 -14.215 1.00 80.56 189 ALA A CA 1
ATOM 1506 C C . ALA A 1 189 ? 19.897 6.231 -13.725 1.00 80.56 189 ALA A C 1
ATOM 1508 O O . ALA A 1 189 ? 20.772 5.801 -14.473 1.00 80.56 189 ALA A O 1
ATOM 1509 N N . ASN A 1 190 ? 19.745 5.746 -12.484 1.00 86.94 190 ASN A N 1
ATOM 1510 C CA . ASN A 1 190 ? 20.698 4.840 -11.822 1.00 86.94 190 ASN A CA 1
ATOM 1511 C C . ASN A 1 190 ? 20.010 3.659 -11.099 1.00 86.94 190 ASN A C 1
ATOM 1513 O O . ASN A 1 190 ? 20.110 3.538 -9.869 1.00 86.94 190 ASN A O 1
ATOM 1517 N N . PRO A 1 191 ? 19.340 2.737 -11.810 1.00 82.81 191 PRO A N 1
ATOM 1518 C CA . PRO A 1 191 ? 18.445 1.757 -11.183 1.00 82.81 191 PRO A CA 1
ATOM 1519 C C . PRO A 1 191 ? 19.111 0.749 -10.247 1.00 82.81 191 PRO A C 1
ATOM 1521 O O . PRO A 1 191 ? 18.481 0.249 -9.315 1.00 82.81 191 PRO A O 1
ATOM 1524 N N . THR A 1 192 ? 20.401 0.473 -10.431 1.00 86.69 192 THR A N 1
ATOM 1525 C CA . THR A 1 192 ? 21.167 -0.441 -9.568 1.00 86.69 192 THR A CA 1
ATOM 1526 C C . THR A 1 192 ? 21.369 0.104 -8.152 1.00 86.69 192 THR A C 1
ATOM 1528 O O . THR A 1 192 ? 21.633 -0.660 -7.223 1.00 86.69 192 THR A O 1
ATOM 1531 N N . THR A 1 193 ? 21.206 1.415 -7.956 1.00 91.69 193 THR A N 1
ATOM 1532 C CA . THR A 1 193 ? 21.365 2.075 -6.652 1.00 91.69 193 THR A CA 1
ATOM 1533 C C . THR A 1 193 ? 20.089 2.066 -5.807 1.00 91.69 193 THR A C 1
ATOM 1535 O O . THR A 1 193 ? 20.156 2.371 -4.612 1.00 91.69 193 THR A O 1
ATOM 1538 N N . ALA A 1 194 ? 18.951 1.672 -6.396 1.00 89.75 194 ALA A N 1
ATOM 1539 C CA . ALA A 1 194 ? 17.616 1.860 -5.834 1.00 89.75 194 ALA A CA 1
ATOM 1540 C C . ALA A 1 194 ? 17.474 1.369 -4.394 1.00 89.75 194 ALA A C 1
ATOM 1542 O O . ALA A 1 194 ? 16.965 2.095 -3.551 1.00 89.75 194 ALA A O 1
ATOM 1543 N N . LYS A 1 195 ? 17.981 0.170 -4.081 1.00 91.62 195 LYS A N 1
ATOM 1544 C CA . LYS A 1 195 ? 17.894 -0.400 -2.729 1.00 91.62 195 LYS A CA 1
ATOM 1545 C C . LYS A 1 195 ? 18.517 0.512 -1.677 1.00 91.62 195 LYS A C 1
ATOM 1547 O O . LYS A 1 195 ? 17.886 0.828 -0.674 1.00 91.62 195 LYS A O 1
ATOM 1552 N N . LYS A 1 196 ? 19.767 0.921 -1.899 1.00 94.06 196 LYS A N 1
ATOM 1553 C CA . LYS A 1 196 ? 20.530 1.694 -0.915 1.00 94.06 196 LYS A CA 1
ATOM 1554 C C . LYS A 1 196 ? 19.920 3.080 -0.726 1.00 94.06 196 LYS A C 1
ATOM 1556 O O . LYS A 1 196 ? 19.775 3.534 0.405 1.00 94.06 196 LYS A O 1
ATOM 1561 N N . THR A 1 197 ? 19.566 3.747 -1.822 1.00 95.94 197 THR A N 1
ATOM 1562 C CA . THR A 1 197 ? 19.020 5.107 -1.766 1.00 95.94 197 THR A CA 1
ATOM 1563 C C . THR A 1 197 ? 17.580 5.132 -1.262 1.00 95.94 197 THR A C 1
ATOM 1565 O O . THR A 1 197 ? 17.231 6.042 -0.515 1.00 95.94 197 THR A O 1
ATOM 1568 N N . ALA A 1 198 ? 16.769 4.113 -1.568 1.00 91.88 198 ALA A N 1
ATOM 1569 C CA . ALA A 1 198 ? 15.427 3.967 -1.006 1.00 91.88 198 ALA A CA 1
ATOM 1570 C C . ALA A 1 198 ? 15.464 3.758 0.506 1.00 91.88 198 ALA A C 1
ATOM 1572 O O . ALA A 1 198 ? 14.683 4.371 1.221 1.00 91.88 198 ALA A O 1
ATOM 1573 N N . GLN A 1 199 ? 16.378 2.924 1.014 1.00 91.94 199 GLN A N 1
ATOM 1574 C CA . GLN A 1 199 ? 16.513 2.693 2.454 1.00 91.94 199 GLN A CA 1
ATOM 1575 C C . GLN A 1 199 ? 16.852 3.983 3.219 1.00 91.94 199 GLN A C 1
ATOM 1577 O O . GLN A 1 199 ? 16.237 4.256 4.250 1.00 91.94 199 GLN A O 1
ATOM 1582 N N . ASP A 1 200 ? 17.777 4.792 2.694 1.00 94.81 200 ASP A N 1
ATOM 1583 C CA . ASP A 1 200 ? 18.122 6.101 3.266 1.00 94.81 200 ASP A CA 1
ATOM 1584 C C . ASP A 1 200 ? 16.939 7.085 3.210 1.00 94.81 200 ASP A C 1
ATOM 1586 O O . ASP A 1 200 ? 16.629 7.757 4.198 1.00 94.81 200 ASP A O 1
ATOM 1590 N N . LEU A 1 201 ? 16.223 7.132 2.081 1.00 96.81 201 LEU A N 1
ATOM 1591 C CA . LEU A 1 201 ? 15.022 7.954 1.948 1.00 96.81 201 LEU A CA 1
ATOM 1592 C C . LEU A 1 201 ? 13.936 7.522 2.941 1.00 96.81 201 LEU A C 1
ATOM 1594 O O . LEU A 1 201 ? 13.450 8.348 3.710 1.00 96.81 201 LEU A O 1
ATOM 1598 N N . LEU A 1 202 ? 13.594 6.233 2.983 1.00 91.94 202 LEU A N 1
ATOM 1599 C CA . LEU A 1 202 ? 12.578 5.673 3.876 1.00 91.94 202 LEU A CA 1
ATOM 1600 C C . LEU A 1 202 ? 12.886 5.956 5.346 1.00 91.94 202 LEU A C 1
ATOM 1602 O O . LEU A 1 202 ? 11.968 6.215 6.119 1.00 91.94 202 LEU A O 1
ATOM 1606 N N . GLN A 1 203 ? 14.158 5.950 5.750 1.00 91.19 203 GLN A N 1
ATOM 1607 C CA . GLN A 1 203 ? 14.538 6.339 7.106 1.00 91.19 203 GLN A CA 1
ATOM 1608 C C . GLN A 1 203 ? 14.161 7.797 7.401 1.00 91.19 203 GLN A C 1
ATOM 1610 O O . GLN A 1 203 ? 13.574 8.076 8.447 1.00 91.19 203 GLN A O 1
ATOM 1615 N N . LYS A 1 204 ? 14.437 8.721 6.474 1.00 91.06 204 LYS A N 1
ATOM 1616 C CA . LYS A 1 204 ? 14.074 10.142 6.612 1.00 91.06 204 LYS A CA 1
ATOM 1617 C C . LYS A 1 204 ? 12.558 10.336 6.644 1.00 91.06 204 LYS A C 1
ATOM 1619 O O . LYS A 1 204 ? 12.058 11.076 7.490 1.00 91.06 204 LYS A O 1
ATOM 1624 N N . LEU A 1 205 ? 11.828 9.629 5.780 1.00 91.31 205 LEU A N 1
ATOM 1625 C CA . LEU A 1 205 ? 10.365 9.665 5.750 1.00 91.31 205 LEU A CA 1
ATOM 1626 C C . LEU A 1 205 ? 9.759 9.148 7.062 1.00 91.31 205 LEU A C 1
ATOM 1628 O O . LEU A 1 205 ? 8.906 9.807 7.649 1.00 91.31 205 LEU A O 1
ATOM 1632 N N . ARG A 1 206 ? 10.267 8.028 7.592 1.00 87.38 206 ARG A N 1
ATOM 1633 C CA . ARG A 1 206 ? 9.830 7.471 8.884 1.00 87.38 206 ARG A CA 1
ATOM 1634 C C . ARG A 1 206 ? 10.070 8.427 10.049 1.00 87.38 206 ARG A C 1
ATOM 1636 O O . ARG A 1 206 ? 9.245 8.487 10.953 1.00 87.38 206 ARG A O 1
ATOM 1643 N N . VAL A 1 207 ? 11.168 9.186 10.037 1.00 87.75 207 VAL A N 1
ATOM 1644 C CA . VAL A 1 207 ? 11.428 10.220 11.056 1.00 87.75 207 VAL A CA 1
ATOM 1645 C C . VAL A 1 207 ? 10.379 11.332 10.986 1.00 87.75 207 VAL A C 1
ATOM 1647 O O . VAL A 1 207 ? 9.853 11.726 12.027 1.00 87.75 207 VAL A O 1
ATOM 1650 N N . HIS A 1 208 ? 10.040 11.805 9.781 1.00 89.56 208 HIS A N 1
ATOM 1651 C CA . HIS A 1 208 ? 8.969 12.787 9.599 1.00 89.56 208 HIS A CA 1
ATOM 1652 C C . HIS A 1 208 ? 7.626 12.239 10.105 1.00 89.56 208 HIS A C 1
ATOM 1654 O O . HIS A 1 208 ? 6.985 12.873 10.941 1.00 89.56 208 HIS A O 1
ATOM 1660 N N . PHE A 1 209 ? 7.237 11.046 9.651 1.00 85.25 209 PHE A N 1
ATOM 1661 C CA . PHE A 1 209 ? 5.981 10.400 10.036 1.00 85.25 209 PHE A CA 1
ATOM 1662 C C . PHE A 1 209 ? 5.871 10.208 11.555 1.00 85.25 209 PHE A C 1
ATOM 1664 O O . PHE A 1 209 ? 4.858 10.546 12.171 1.00 85.25 209 PHE A O 1
ATOM 1671 N N . LYS A 1 210 ? 6.950 9.724 12.186 1.00 80.12 210 LYS A N 1
ATOM 1672 C CA . LYS A 1 210 ? 7.005 9.509 13.635 1.00 80.12 210 LYS A CA 1
ATOM 1673 C C . LYS A 1 210 ? 6.812 10.807 14.414 1.00 80.12 210 LYS A C 1
ATOM 1675 O O . LYS A 1 210 ? 6.060 10.811 15.379 1.00 80.12 210 LYS A O 1
ATOM 1680 N N . LYS A 1 211 ? 7.446 11.906 13.993 1.00 86.56 211 LYS A N 1
ATOM 1681 C CA . LYS A 1 211 ? 7.328 13.206 14.673 1.00 86.56 211 LYS A CA 1
ATOM 1682 C C . LYS A 1 211 ? 5.867 13.630 14.839 1.00 86.56 211 LYS A C 1
ATOM 1684 O O . LYS A 1 211 ? 5.477 14.064 15.918 1.00 86.56 211 LYS A O 1
ATOM 1689 N N . TYR A 1 212 ? 5.065 13.513 13.784 1.00 83.50 212 TYR A N 1
ATOM 1690 C CA . TYR A 1 212 ? 3.665 13.933 13.838 1.00 83.50 212 TYR A CA 1
ATOM 1691 C C . TYR A 1 212 ? 2.750 12.859 14.432 1.00 83.50 212 TYR A C 1
ATOM 1693 O O . TYR A 1 212 ? 1.757 13.210 15.059 1.00 83.50 212 TYR A O 1
ATOM 1701 N N . ALA A 1 213 ? 3.123 11.578 14.370 1.00 73.69 213 ALA A N 1
ATOM 1702 C CA . ALA A 1 213 ? 2.468 10.539 15.165 1.00 73.69 213 ALA A CA 1
ATOM 1703 C C . ALA A 1 213 ? 2.648 10.781 16.678 1.00 73.69 213 ALA A C 1
ATOM 1705 O O . ALA A 1 213 ? 1.693 10.675 17.447 1.00 73.69 213 ALA A O 1
ATOM 1706 N N . ASP A 1 214 ? 3.850 11.162 17.113 1.00 78.56 214 ASP A N 1
ATOM 1707 C CA . ASP A 1 214 ? 4.128 11.504 18.509 1.00 78.56 214 ASP A CA 1
ATOM 1708 C C . ASP A 1 214 ? 3.377 12.786 18.919 1.00 78.56 214 ASP A C 1
ATOM 1710 O O . ASP A 1 214 ? 2.723 12.791 19.960 1.00 78.56 214 ASP A O 1
ATOM 1714 N N . LEU A 1 215 ? 3.331 13.813 18.058 1.00 78.75 215 LEU A N 1
ATOM 1715 C CA . LEU A 1 215 ? 2.532 15.027 18.291 1.00 78.75 215 LEU A CA 1
ATOM 1716 C C . LEU A 1 215 ? 1.040 14.712 18.494 1.00 78.75 215 LEU A C 1
ATOM 1718 O O . LEU A 1 215 ? 0.407 15.225 19.417 1.00 78.75 215 LEU A O 1
ATOM 1722 N N . LEU A 1 216 ? 0.465 13.858 17.646 1.00 74.19 216 LEU A N 1
ATOM 1723 C CA . LEU A 1 216 ? -0.920 13.401 17.783 1.00 74.19 216 LEU A CA 1
ATOM 1724 C C . LEU A 1 216 ? -1.132 12.647 19.110 1.00 74.19 216 LEU A C 1
ATOM 1726 O O . LEU A 1 216 ? -2.180 12.782 19.748 1.00 74.19 216 LEU A O 1
ATOM 1730 N N . ARG A 1 217 ? -0.130 11.891 19.576 1.00 70.06 217 ARG A N 1
ATOM 1731 C CA . ARG A 1 217 ? -0.184 11.171 20.859 1.00 70.06 217 ARG A CA 1
ATOM 1732 C C . ARG A 1 217 ? -0.164 12.127 22.043 1.00 70.06 217 ARG A C 1
ATOM 1734 O O . ARG A 1 217 ? -0.994 11.994 22.940 1.00 70.06 217 ARG A O 1
ATOM 1741 N N . GLU A 1 218 ? 0.744 13.095 22.024 1.00 78.38 218 GLU A N 1
ATOM 1742 C CA . GLU A 1 218 ? 0.914 14.113 23.066 1.00 78.38 218 GLU A CA 1
ATOM 1743 C C . GLU A 1 218 ? -0.319 15.007 23.208 1.00 78.38 218 GLU A C 1
ATOM 1745 O O . GLU A 1 218 ? -0.743 15.304 24.322 1.00 78.38 218 GLU A O 1
ATOM 1750 N N . ASN A 1 219 ? -0.966 15.349 22.091 1.00 70.88 219 ASN A N 1
ATOM 1751 C CA . ASN A 1 219 ? -2.224 16.104 22.082 1.00 70.88 219 ASN A CA 1
ATOM 1752 C C . ASN A 1 219 ? -3.447 15.249 22.438 1.00 70.88 219 ASN A C 1
ATOM 1754 O O . ASN A 1 219 ? -4.592 15.676 22.293 1.00 70.88 219 ASN A O 1
ATOM 1758 N N . GLY A 1 220 ? -3.208 14.017 22.884 1.00 59.12 220 GLY A N 1
ATOM 1759 C CA . GLY A 1 220 ? -4.231 13.100 23.334 1.00 59.12 220 GLY A CA 1
ATOM 1760 C C . GLY A 1 220 ? -5.242 12.717 22.262 1.00 59.12 220 GLY A C 1
ATOM 1761 O O . GLY A 1 220 ? -6.302 12.206 22.605 1.00 59.12 220 GLY A O 1
ATOM 1762 N N . ILE A 1 221 ? -4.917 12.903 20.980 1.00 60.47 221 ILE A N 1
ATOM 1763 C CA . ILE A 1 221 ? -5.731 12.393 19.874 1.00 60.47 221 ILE A CA 1
ATOM 1764 C C . ILE A 1 221 ? -5.744 10.876 19.938 1.00 60.47 221 ILE A C 1
ATOM 1766 O O . ILE A 1 221 ? -6.811 10.275 19.914 1.00 60.47 221 ILE A O 1
ATOM 1770 N N . PHE A 1 222 ? -4.575 10.274 20.171 1.00 48.72 222 PHE A N 1
ATOM 1771 C CA . PHE A 1 222 ? -4.506 8.855 20.488 1.00 48.72 222 PHE A CA 1
ATOM 1772 C C . PHE A 1 222 ? -4.975 8.558 21.916 1.00 48.72 222 PHE A C 1
ATOM 1774 O O . PHE A 1 222 ? -5.627 7.549 22.100 1.00 48.72 222 PHE A O 1
ATOM 1781 N N . ASN A 1 223 ? -4.795 9.440 22.914 1.00 39.56 223 ASN A N 1
ATOM 1782 C CA . ASN A 1 223 ? -5.288 9.180 24.283 1.00 39.56 223 ASN A CA 1
ATOM 1783 C C . ASN A 1 223 ? -6.818 9.235 24.439 1.00 39.56 223 ASN A C 1
ATOM 1785 O O . ASN A 1 223 ? -7.341 8.618 25.365 1.00 39.56 223 ASN A O 1
ATOM 1789 N N . LYS A 1 224 ? -7.546 9.896 23.531 1.00 40.12 224 LYS A N 1
ATOM 1790 C CA . LYS A 1 224 ? -9.010 9.784 23.428 1.00 40.12 224 LYS A CA 1
ATOM 1791 C C . LYS A 1 224 ? -9.442 8.394 22.931 1.00 40.12 224 LYS A C 1
ATOM 1793 O O . LYS A 1 224 ? -10.601 8.033 23.101 1.00 40.12 224 LYS A O 1
ATOM 1798 N N . PHE A 1 225 ? -8.491 7.622 22.397 1.00 40.91 225 PHE A N 1
ATOM 1799 C CA . PHE A 1 225 ? -8.609 6.222 21.994 1.00 40.91 225 PHE A CA 1
ATOM 1800 C C . PHE A 1 225 ? -7.712 5.247 22.808 1.00 40.91 225 PHE A C 1
ATOM 1802 O O . PHE A 1 225 ? -7.861 4.046 22.641 1.00 40.91 225 PHE A O 1
ATOM 1809 N N . SER A 1 226 ? -6.794 5.690 23.693 1.00 39.28 226 SER A N 1
ATOM 1810 C CA . SER A 1 226 ? -5.675 4.829 24.154 1.00 39.28 226 SER A CA 1
ATOM 1811 C C . SER A 1 226 ? -5.253 4.880 25.633 1.00 39.28 226 SER A C 1
ATOM 1813 O O . SER A 1 226 ? -4.159 4.400 25.933 1.00 39.28 226 SER A O 1
ATOM 1815 N N . VAL A 1 227 ? -6.031 5.412 26.586 1.00 34.25 227 VAL A N 1
ATOM 1816 C CA . VAL A 1 227 ? -5.585 5.429 28.012 1.00 34.25 227 VAL A CA 1
ATOM 1817 C C . VAL A 1 227 ? -6.202 4.333 28.898 1.00 34.25 227 VAL A C 1
ATOM 1819 O O . VAL A 1 227 ? -5.806 4.186 30.048 1.00 34.25 227 VAL A O 1
ATOM 1822 N N . THR A 1 228 ? -7.046 3.444 28.367 1.00 39.25 228 THR A N 1
ATOM 1823 C CA . THR A 1 228 ? -7.504 2.249 29.119 1.00 39.25 228 THR A CA 1
ATOM 1824 C C . THR A 1 228 ? -7.434 0.925 28.354 1.00 39.25 228 THR A C 1
ATOM 1826 O O . THR A 1 228 ? -7.566 -0.130 28.968 1.00 39.25 228 THR A O 1
ATOM 1829 N N . GLU A 1 229 ? -7.159 0.917 27.048 1.00 45.25 229 GLU A N 1
ATOM 1830 C CA . GLU A 1 229 ? -7.374 -0.290 26.228 1.00 45.25 229 GLU A CA 1
ATOM 1831 C C . GLU A 1 229 ? -6.126 -1.125 25.917 1.00 45.25 229 GLU A C 1
ATOM 1833 O O . GLU A 1 229 ? -6.276 -2.262 25.486 1.00 45.25 229 GLU A O 1
ATOM 1838 N N . LYS A 1 230 ? -4.910 -0.656 26.237 1.00 48.44 230 LYS A N 1
ATOM 1839 C CA . LYS A 1 230 ? -3.640 -1.282 25.795 1.00 48.44 230 LYS A CA 1
ATOM 1840 C C . LYS A 1 230 ? -3.328 -2.711 26.269 1.00 48.44 230 LYS A C 1
ATOM 1842 O O . LYS A 1 230 ? -2.254 -3.239 26.008 1.00 48.44 230 LYS A O 1
ATOM 1847 N N . HIS A 1 231 ? -4.250 -3.354 26.973 1.00 58.50 231 HIS A N 1
ATOM 1848 C CA . HIS A 1 231 ? -4.124 -4.748 27.403 1.00 58.50 231 HIS A CA 1
ATOM 1849 C C . HIS A 1 231 ? -5.421 -5.539 27.230 1.00 58.50 231 HIS A C 1
ATOM 1851 O O . HIS A 1 231 ? -5.480 -6.694 27.647 1.00 58.50 231 HIS A O 1
ATOM 1857 N N . LYS A 1 232 ? -6.460 -4.938 26.640 1.00 79.81 232 LYS A N 1
ATOM 1858 C CA . LYS A 1 232 ? -7.752 -5.592 26.528 1.00 79.81 232 LYS A CA 1
ATOM 1859 C C . LYS A 1 232 ? -7.710 -6.573 25.351 1.00 79.81 232 LYS A C 1
ATOM 1861 O O . LYS A 1 232 ? -7.288 -6.239 24.247 1.00 79.81 232 LYS A O 1
ATOM 1866 N N . MET A 1 233 ? -8.088 -7.808 25.617 1.00 91.31 233 MET A N 1
ATOM 1867 C CA . MET A 1 233 ? -8.159 -8.905 24.662 1.00 91.31 233 MET A CA 1
ATOM 1868 C C . MET A 1 233 ? -9.619 -9.292 24.518 1.00 91.31 233 MET A C 1
ATOM 1870 O O . MET A 1 233 ? -10.373 -9.219 25.485 1.00 91.31 233 MET A O 1
ATOM 1874 N N . VAL A 1 234 ? -10.039 -9.694 23.329 1.00 94.75 234 VAL A N 1
ATOM 1875 C CA . VAL A 1 234 ? -11.413 -10.139 23.102 1.00 94.75 234 VAL A CA 1
ATOM 1876 C C . VAL A 1 234 ? -11.628 -11.438 23.877 1.00 94.75 234 VAL A C 1
ATOM 1878 O O . VAL A 1 234 ? -10.913 -12.410 23.650 1.00 94.75 234 VAL A O 1
ATOM 1881 N N . LYS A 1 235 ? -12.595 -11.469 24.800 1.00 95.94 235 LYS A N 1
ATOM 1882 C CA . LYS A 1 235 ? -13.000 -12.680 25.545 1.00 95.94 235 LYS A CA 1
ATOM 1883 C C . LYS A 1 235 ? -14.206 -13.392 24.939 1.00 95.94 235 LYS A C 1
ATOM 1885 O O . LYS A 1 235 ? -14.473 -14.545 25.282 1.00 95.94 235 LYS A O 1
ATOM 1890 N N . GLY A 1 236 ? -14.936 -12.699 24.068 1.00 96.44 236 GLY A N 1
ATOM 1891 C CA . GLY A 1 236 ? -16.159 -13.182 23.448 1.00 96.44 236 GLY A CA 1
ATOM 1892 C C . GLY A 1 236 ? -16.853 -12.102 22.624 1.00 96.44 236 GLY A C 1
ATOM 1893 O O . GLY A 1 236 ? -16.354 -10.984 22.484 1.00 96.44 236 GLY A O 1
ATOM 1894 N N . LEU A 1 237 ? -18.011 -12.462 22.082 1.00 97.25 237 LEU A N 1
ATOM 1895 C CA . LEU A 1 237 ? -18.907 -11.569 21.359 1.00 97.25 237 LEU A CA 1
ATOM 1896 C C . LEU A 1 237 ? -20.294 -11.674 21.987 1.00 97.25 237 LEU A C 1
ATOM 1898 O O . LEU A 1 237 ? -20.796 -12.781 22.172 1.00 97.25 237 LEU A O 1
ATOM 1902 N N . THR A 1 238 ? -20.912 -10.535 22.278 1.00 96.50 238 THR A N 1
ATOM 1903 C CA . THR A 1 238 ? -22.332 -10.464 22.632 1.00 96.50 238 THR A CA 1
ATOM 1904 C C . THR A 1 238 ? -23.149 -10.137 21.393 1.00 96.50 238 THR A C 1
ATOM 1906 O O . THR A 1 238 ? -22.818 -9.211 20.655 1.00 96.50 238 THR A O 1
ATOM 1909 N N . VAL A 1 239 ? -24.254 -10.845 21.197 1.00 96.94 239 VAL A N 1
ATOM 1910 C CA . VAL A 1 239 ? -25.210 -10.581 20.117 1.00 96.94 239 VAL A CA 1
ATOM 1911 C C . VAL A 1 239 ? -26.261 -9.576 20.584 1.00 96.94 239 VAL A C 1
ATOM 1913 O O . VAL A 1 239 ? -26.821 -9.698 21.681 1.00 96.94 239 VAL A O 1
ATOM 1916 N N . LYS A 1 240 ? -26.528 -8.566 19.753 1.00 97.44 240 LYS A N 1
ATOM 1917 C CA . LYS A 1 240 ? -27.560 -7.547 19.963 1.00 97.44 240 LYS A CA 1
ATOM 1918 C C . LYS A 1 240 ? -28.518 -7.521 18.780 1.00 97.44 240 LYS A C 1
ATOM 1920 O O . LYS A 1 240 ? -28.088 -7.422 17.638 1.00 97.44 240 LYS A O 1
ATOM 1925 N N . TYR A 1 241 ? -29.809 -7.574 19.082 1.00 96.00 241 TYR A N 1
ATOM 1926 C CA . TYR A 1 241 ? -30.885 -7.532 18.097 1.00 96.00 241 TYR A CA 1
ATOM 1927 C C . TYR A 1 241 ? -31.505 -6.130 18.047 1.00 96.00 241 TYR A C 1
ATOM 1929 O O . TYR A 1 241 ? -31.709 -5.516 19.097 1.00 96.00 241 TYR A O 1
ATOM 1937 N N . GLY A 1 242 ? -31.865 -5.650 16.857 1.00 94.50 242 GLY A N 1
ATOM 1938 C CA . GLY A 1 242 ? -32.586 -4.389 16.673 1.00 94.50 242 GLY A CA 1
ATOM 1939 C C . GLY A 1 242 ? -31.671 -3.210 16.356 1.00 94.50 242 GLY A C 1
ATOM 1940 O O . GLY A 1 242 ? -31.066 -3.187 15.296 1.00 94.50 242 GLY A O 1
ATOM 1941 N N . GLU A 1 243 ? -31.623 -2.191 17.217 1.00 94.06 243 GLU A N 1
ATOM 1942 C CA . GLU A 1 243 ? -30.829 -0.980 16.962 1.00 94.06 243 GLU A CA 1
ATOM 1943 C C . GLU A 1 243 ? -29.322 -1.249 17.055 1.00 94.06 243 GLU A C 1
ATOM 1945 O O . GLU A 1 243 ? -28.857 -1.926 17.976 1.00 94.06 243 GLU A O 1
ATOM 1950 N N . ARG A 1 244 ? -28.553 -0.664 16.127 1.00 94.00 244 ARG A N 1
ATOM 1951 C CA . ARG A 1 244 ? -27.098 -0.826 16.052 1.00 94.00 244 ARG A CA 1
ATOM 1952 C C . ARG A 1 244 ? -26.399 -0.265 17.300 1.00 94.00 244 ARG A C 1
ATOM 1954 O O . ARG A 1 244 ? -26.414 0.953 17.505 1.00 94.00 244 ARG A O 1
ATOM 1961 N N . PRO A 1 245 ? -25.713 -1.103 18.100 1.00 93.50 245 PRO A N 1
ATOM 1962 C CA . PRO A 1 245 ? -24.889 -0.632 19.206 1.00 93.50 245 PRO A CA 1
ATOM 1963 C C . PRO A 1 245 ? -23.749 0.264 18.717 1.00 93.50 245 PRO A C 1
ATOM 1965 O O . PRO A 1 245 ? -23.195 0.074 17.633 1.00 93.50 245 PRO A O 1
ATOM 1968 N N . ARG A 1 246 ? -23.360 1.244 19.536 1.00 87.12 246 ARG A N 1
ATOM 1969 C CA . ARG A 1 246 ? -22.279 2.180 19.188 1.00 87.12 246 ARG A CA 1
ATOM 1970 C C . ARG A 1 246 ? -20.935 1.473 18.992 1.00 87.12 246 ARG A C 1
ATOM 1972 O O . ARG A 1 246 ? -20.142 1.894 18.160 1.00 87.12 246 ARG A O 1
ATOM 1979 N N . ASP A 1 247 ? -20.698 0.443 19.783 1.00 88.56 247 ASP A N 1
ATOM 1980 C CA . ASP A 1 247 ? -19.488 -0.366 19.872 1.00 88.56 247 ASP A CA 1
ATOM 1981 C C . ASP A 1 247 ? -19.602 -1.693 19.108 1.00 88.56 247 ASP A C 1
ATOM 1983 O O . ASP A 1 247 ? -18.835 -2.619 19.363 1.00 88.56 247 ASP A O 1
ATOM 1987 N N . ALA A 1 248 ? -20.553 -1.795 18.174 1.00 92.75 248 ALA A N 1
ATOM 1988 C CA . ALA A 1 248 ? -20.667 -2.958 17.311 1.00 92.75 248 ALA A CA 1
ATOM 1989 C C . ALA A 1 248 ? -19.390 -3.173 16.480 1.00 92.75 248 ALA A C 1
ATOM 1991 O O . ALA A 1 248 ? -18.750 -2.214 16.040 1.00 92.75 248 ALA A O 1
ATOM 1992 N N . VAL A 1 249 ? -19.049 -4.442 16.251 1.00 94.69 249 VAL A N 1
ATOM 1993 C CA . VAL A 1 249 ? -18.042 -4.854 15.270 1.00 94.69 249 VAL A CA 1
ATOM 1994 C C . VAL A 1 249 ? -18.441 -4.290 13.913 1.00 94.69 249 VAL A C 1
ATOM 1996 O O . VAL A 1 249 ? -19.576 -4.477 13.492 1.00 94.69 249 VAL A O 1
ATOM 1999 N N . THR A 1 250 ? -17.513 -3.621 13.236 1.00 92.19 250 THR A N 1
ATOM 2000 C CA . THR A 1 250 ? -17.738 -3.034 11.913 1.00 92.19 250 THR A CA 1
ATOM 2001 C C . THR A 1 250 ? -17.304 -3.979 10.797 1.00 92.19 250 THR A C 1
ATOM 2003 O O . THR A 1 250 ? -16.446 -4.847 10.987 1.00 92.19 250 THR A O 1
ATOM 2006 N N . GLU A 1 251 ? -17.889 -3.793 9.619 1.00 90.31 251 GLU A N 1
ATOM 2007 C CA . GLU A 1 251 ? -17.477 -4.451 8.379 1.00 90.31 251 GLU A CA 1
ATOM 2008 C C . GLU A 1 251 ? -16.317 -3.666 7.740 1.00 90.31 251 GLU A C 1
ATOM 2010 O O . GLU A 1 251 ? -16.262 -2.440 7.839 1.00 90.31 251 GLU A O 1
ATOM 2015 N N . LEU A 1 252 ? -15.333 -4.371 7.177 1.00 81.75 252 LEU A N 1
ATOM 2016 C CA . LEU A 1 252 ? -14.064 -3.789 6.731 1.00 81.75 252 LEU A CA 1
ATOM 2017 C C . LEU A 1 252 ? -14.217 -2.797 5.567 1.00 81.75 252 LEU A C 1
ATOM 2019 O O . LEU A 1 252 ? -13.455 -1.835 5.490 1.00 81.75 252 LEU A O 1
ATOM 2023 N N . LEU A 1 253 ? -15.157 -3.039 4.657 1.00 78.38 253 LEU A N 1
ATOM 2024 C CA . LEU A 1 253 ? -15.376 -2.256 3.441 1.00 78.38 253 LEU A CA 1
ATOM 2025 C C . LEU A 1 253 ? -16.577 -1.303 3.554 1.00 78.38 253 LEU A C 1
ATOM 2027 O O . LEU A 1 253 ? -16.966 -0.708 2.549 1.00 78.38 253 LEU A O 1
ATOM 2031 N N . ASP A 1 254 ? -17.111 -1.128 4.768 1.00 76.94 254 ASP A N 1
ATOM 2032 C CA . ASP A 1 254 ? -18.264 -0.276 5.086 1.00 76.94 254 ASP A CA 1
ATOM 2033 C C . ASP A 1 254 ? -19.544 -0.662 4.316 1.00 76.94 254 ASP A C 1
ATOM 2035 O O . ASP A 1 254 ? -20.346 0.197 3.957 1.00 76.94 254 ASP A O 1
ATOM 2039 N N . ASP A 1 255 ? -19.734 -1.959 4.042 1.00 84.00 255 ASP A N 1
ATOM 2040 C CA . ASP A 1 255 ? -20.940 -2.462 3.372 1.00 84.00 255 ASP A CA 1
ATOM 2041 C C . ASP A 1 255 ? -22.121 -2.561 4.359 1.00 84.00 255 ASP A C 1
ATOM 2043 O O . ASP A 1 255 ? -22.962 -1.664 4.465 1.00 84.00 255 ASP A O 1
ATOM 2047 N N . SER A 1 256 ? -22.161 -3.624 5.170 1.00 90.12 256 SER A N 1
ATOM 2048 C CA . SER A 1 256 ? -23.099 -3.735 6.291 1.00 90.12 256 SER A CA 1
ATOM 2049 C C . SER A 1 256 ? -22.558 -4.626 7.403 1.00 90.12 256 SER A C 1
ATOM 2051 O O . SER A 1 256 ? -22.161 -5.768 7.166 1.00 90.12 256 SER A O 1
ATOM 2053 N N . ASP A 1 257 ? -22.609 -4.139 8.641 1.00 92.50 257 ASP A N 1
ATOM 2054 C CA . ASP A 1 257 ? -22.261 -4.899 9.845 1.00 92.50 257 ASP A CA 1
ATOM 2055 C C . ASP A 1 257 ? -23.460 -5.584 10.526 1.00 92.50 257 ASP A C 1
ATOM 2057 O O . ASP A 1 257 ? -23.307 -6.242 11.559 1.00 92.50 257 ASP A O 1
ATOM 2061 N N . ASP A 1 258 ? -24.648 -5.482 9.926 1.00 94.31 258 ASP A N 1
ATOM 2062 C CA . ASP A 1 258 ? -25.801 -6.305 10.277 1.00 94.31 258 ASP A CA 1
ATOM 2063 C C . ASP A 1 258 ? -25.584 -7.717 9.733 1.00 94.31 258 ASP A C 1
ATOM 2065 O O . ASP A 1 258 ? -25.627 -7.927 8.527 1.00 94.31 258 ASP A O 1
ATOM 2069 N N . THR A 1 259 ? -25.382 -8.711 10.594 1.00 92.38 259 THR A N 1
ATOM 2070 C CA . THR A 1 259 ? -25.159 -10.104 10.161 1.00 92.38 259 THR A CA 1
ATOM 2071 C C . THR A 1 259 ? -26.363 -10.714 9.426 1.00 92.38 259 THR A C 1
ATOM 2073 O O . THR A 1 259 ? -26.192 -11.648 8.642 1.00 92.38 259 THR A O 1
ATOM 2076 N N . ASN A 1 260 ? -27.563 -10.155 9.610 1.00 91.75 260 ASN A N 1
ATOM 2077 C CA . ASN A 1 260 ? -28.794 -10.540 8.920 1.00 91.75 260 ASN A CA 1
ATOM 2078 C C . ASN A 1 260 ? -29.146 -9.622 7.739 1.00 91.75 260 ASN A C 1
ATOM 2080 O O . ASN A 1 260 ? -30.257 -9.734 7.216 1.00 91.75 260 ASN A O 1
ATOM 2084 N N . HIS A 1 261 ? -28.230 -8.750 7.299 1.00 90.69 261 HIS A N 1
ATOM 2085 C CA . HIS A 1 261 ? -28.447 -7.900 6.126 1.00 90.69 261 HIS A CA 1
ATOM 2086 C C . HIS A 1 261 ? -29.039 -8.712 4.961 1.00 90.69 261 HIS A C 1
ATOM 2088 O O . HIS A 1 261 ? -28.560 -9.802 4.661 1.00 90.69 261 HIS A O 1
ATOM 2094 N N . ASP A 1 262 ? -30.125 -8.212 4.369 1.00 88.44 262 ASP A N 1
ATOM 2095 C CA . ASP A 1 262 ? -30.900 -8.847 3.290 1.00 88.44 262 ASP A CA 1
ATOM 2096 C C . ASP A 1 262 ? -31.581 -10.206 3.581 1.00 88.44 262 ASP A C 1
ATOM 2098 O O . ASP A 1 262 ? -32.233 -10.768 2.697 1.00 88.44 262 ASP A O 1
ATOM 2102 N N . PHE A 1 263 ? -31.547 -10.722 4.815 1.00 87.19 263 PHE A N 1
ATOM 2103 C CA . PHE A 1 263 ? -32.143 -12.023 5.174 1.00 87.19 263 PHE A CA 1
ATOM 2104 C C . PHE A 1 263 ? -33.461 -11.954 5.954 1.00 87.19 263 PHE A C 1
ATOM 2106 O O . PHE A 1 263 ? -33.914 -12.970 6.492 1.00 87.19 263 PHE A O 1
ATOM 2113 N N . TYR A 1 264 ? -34.122 -10.792 5.950 1.00 85.75 264 TYR A N 1
ATOM 2114 C CA . TYR A 1 264 ? -35.306 -10.500 6.768 1.00 85.75 264 TYR A CA 1
ATOM 2115 C C . TYR A 1 264 ? -35.039 -10.674 8.280 1.00 85.75 264 TYR A C 1
ATOM 2117 O O . TYR A 1 264 ? -33.933 -10.986 8.712 1.00 85.75 264 TYR A O 1
ATOM 2125 N N . GLY A 1 265 ? -36.066 -10.458 9.106 1.00 88.62 265 GLY A N 1
ATOM 2126 C CA . GLY A 1 265 ? -35.934 -10.518 10.563 1.00 88.62 265 GLY A CA 1
ATOM 2127 C C . GLY A 1 265 ? -35.342 -9.237 11.170 1.00 88.62 265 GLY A C 1
ATOM 2128 O O . GLY A 1 265 ? -35.202 -8.226 10.479 1.00 88.62 265 GLY A O 1
ATOM 2129 N N . PRO A 1 266 ? -35.073 -9.232 12.486 1.00 92.69 266 PRO A N 1
ATOM 2130 C CA . PRO A 1 266 ? -34.377 -8.133 13.138 1.00 92.69 266 PRO A CA 1
ATOM 2131 C C . PRO A 1 266 ? -32.921 -8.054 12.667 1.00 92.69 266 PRO A C 1
ATOM 2133 O O . PRO A 1 266 ? -32.280 -9.083 12.450 1.00 92.69 266 PRO A O 1
ATOM 2136 N N . SER A 1 267 ? -32.389 -6.832 12.599 1.00 95.31 267 SER A N 1
ATOM 2137 C CA . SER A 1 267 ? -30.951 -6.608 12.444 1.00 95.31 267 SER A CA 1
ATOM 2138 C C . SER A 1 267 ? -30.184 -7.188 13.625 1.00 95.31 267 SER A C 1
ATOM 2140 O O . SER A 1 267 ? -30.647 -7.128 14.770 1.00 95.31 267 SER A O 1
ATOM 2142 N N . VAL A 1 268 ? -29.017 -7.762 13.348 1.00 96.31 268 VAL A N 1
ATOM 2143 C CA . VAL A 1 268 ? -28.223 -8.510 14.321 1.00 96.31 268 VAL A CA 1
ATOM 2144 C C . VAL A 1 268 ? -26.780 -8.038 14.287 1.00 96.31 268 VAL A C 1
ATOM 2146 O O . VAL A 1 268 ? -26.068 -8.242 13.306 1.00 96.31 268 VAL A O 1
ATOM 2149 N N . TYR A 1 269 ? -26.334 -7.471 15.401 1.00 97.31 269 TYR A N 1
ATOM 2150 C CA . TYR A 1 269 ? -25.007 -6.895 15.559 1.00 97.31 269 TYR A CA 1
ATOM 2151 C C . TYR A 1 269 ? -24.189 -7.662 16.591 1.00 97.31 269 TYR A C 1
ATOM 2153 O O . TYR A 1 269 ? -24.710 -8.163 17.592 1.00 97.31 269 TYR A O 1
ATOM 2161 N N . LEU A 1 270 ? -22.881 -7.704 16.366 1.00 97.88 270 LEU A N 1
ATOM 2162 C CA . LEU A 1 270 ? -21.910 -8.269 17.295 1.00 97.88 270 LEU A CA 1
ATOM 2163 C C . LEU A 1 270 ? -21.278 -7.145 18.102 1.00 97.88 270 LEU A C 1
ATOM 2165 O O . LEU A 1 270 ? -20.843 -6.156 17.527 1.00 97.88 270 LEU A O 1
ATOM 2169 N N . VAL A 1 271 ? -21.169 -7.310 19.414 1.00 97.12 271 VAL A N 1
ATOM 2170 C CA . VAL A 1 271 ? -20.450 -6.387 20.297 1.00 97.12 271 VAL A CA 1
ATOM 2171 C C . VAL A 1 271 ? -19.286 -7.142 20.933 1.00 97.12 271 VAL A C 1
ATOM 2173 O O . VAL A 1 271 ? -19.523 -8.151 21.606 1.00 97.12 271 VAL A O 1
ATOM 2176 N N . PRO A 1 272 ? -18.032 -6.709 20.726 1.00 95.75 272 PRO A N 1
ATOM 2177 C CA . PRO A 1 272 ? -16.887 -7.378 21.309 1.00 95.75 272 PRO A CA 1
ATOM 2178 C C . PRO A 1 272 ? -16.849 -7.167 22.818 1.00 95.75 272 PRO A C 1
ATOM 2180 O O . PRO A 1 272 ? -16.914 -6.046 23.320 1.00 95.75 272 PRO A O 1
ATOM 2183 N N . GLU A 1 273 ? -16.688 -8.264 23.547 1.00 95.75 273 GLU A N 1
ATOM 2184 C CA . GLU A 1 273 ? -16.409 -8.220 24.971 1.00 95.75 273 GLU A CA 1
ATOM 2185 C C . GLU A 1 273 ? -14.908 -8.333 25.202 1.00 95.75 273 GLU A C 1
ATOM 2187 O O . GLU A 1 273 ? -14.250 -9.208 24.634 1.00 95.75 273 GLU A O 1
ATOM 2192 N N . TYR A 1 274 ? -14.370 -7.505 26.093 1.00 93.56 274 TYR A N 1
ATOM 2193 C CA . TYR A 1 274 ? -12.940 -7.480 26.374 1.00 93.56 274 TYR A CA 1
ATOM 2194 C C . TYR A 1 274 ? -12.602 -7.946 27.798 1.00 93.56 274 TYR A C 1
ATOM 2196 O O . TYR A 1 274 ? -13.409 -7.821 28.719 1.00 93.56 274 TYR A O 1
ATOM 2204 N N . THR A 1 275 ? -11.393 -8.478 27.974 1.00 92.19 275 THR A N 1
ATOM 2205 C CA . THR A 1 275 ? -10.798 -8.904 29.250 1.00 92.19 275 THR A CA 1
ATOM 2206 C C . THR A 1 275 ? -9.322 -8.518 29.311 1.00 92.19 275 THR A C 1
ATOM 2208 O O . THR A 1 275 ? -8.692 -8.289 28.281 1.00 92.19 275 THR A O 1
ATOM 2211 N N . TYR A 1 276 ? -8.756 -8.489 30.512 1.00 86.56 276 TYR A N 1
ATOM 2212 C CA . TYR A 1 276 ? -7.308 -8.410 30.727 1.00 86.56 276 TYR A CA 1
ATOM 2213 C C . TYR A 1 276 ? -6.709 -9.765 31.127 1.00 86.56 276 TYR A C 1
ATOM 2215 O O . TYR A 1 276 ? -5.488 -9.893 31.206 1.00 86.56 276 TYR A O 1
ATOM 2223 N N . ASP A 1 277 ? -7.553 -10.769 31.371 1.00 87.31 277 ASP A N 1
ATOM 2224 C CA . ASP A 1 277 ? -7.129 -12.114 31.733 1.00 87.31 277 ASP A CA 1
ATOM 2225 C C . ASP A 1 277 ? -6.771 -12.926 30.478 1.00 87.31 277 ASP A C 1
ATOM 2227 O O . ASP A 1 277 ? -7.579 -13.111 29.564 1.00 87.31 277 ASP A O 1
ATOM 2231 N N . LEU A 1 278 ? -5.534 -13.423 30.436 1.00 86.62 278 LEU A N 1
ATOM 2232 C CA . LEU A 1 278 ? -5.022 -14.244 29.340 1.00 86.62 278 LEU A CA 1
ATOM 2233 C C . LEU A 1 278 ? -5.766 -15.579 29.208 1.00 86.62 278 LEU A C 1
ATOM 2235 O O . LEU A 1 278 ? -5.836 -16.124 28.102 1.00 86.62 278 LEU A O 1
ATOM 2239 N N . GLU A 1 279 ? -6.302 -16.121 30.301 1.00 89.69 279 GLU A N 1
ATOM 2240 C CA . GLU A 1 279 ? -7.033 -17.391 30.299 1.00 89.69 279 GLU A CA 1
ATOM 2241 C C . GLU A 1 279 ? -8.455 -17.228 29.753 1.00 89.69 279 GLU A C 1
ATOM 2243 O O . GLU A 1 279 ? -8.993 -18.133 29.111 1.00 89.69 279 GLU A O 1
ATOM 2248 N N . GLU A 1 280 ? -9.045 -16.044 29.921 1.00 94.06 280 GLU A N 1
ATOM 2249 C CA . GLU A 1 280 ? -10.373 -15.736 29.396 1.00 94.06 280 GLU A CA 1
ATOM 2250 C C . GLU A 1 280 ? -10.362 -15.285 27.930 1.00 94.06 280 GLU A C 1
ATOM 2252 O O . GLU A 1 280 ? -11.409 -15.333 27.279 1.00 94.06 280 GLU A O 1
ATOM 2257 N N . ALA A 1 281 ? -9.212 -14.860 27.409 1.00 95.56 281 ALA A N 1
ATOM 2258 C CA . ALA A 1 281 ? -9.078 -14.302 26.071 1.00 95.56 281 ALA A CA 1
ATOM 2259 C C . ALA A 1 281 ? -9.200 -15.353 24.950 1.00 95.56 281 ALA A C 1
ATOM 2261 O O . ALA A 1 281 ? -8.589 -16.430 24.989 1.00 95.56 281 ALA A O 1
ATOM 2262 N N . CYS A 1 282 ? -9.941 -14.992 23.903 1.00 97.50 282 CYS A N 1
ATOM 2263 C CA . CYS A 1 282 ? -10.062 -15.751 22.667 1.00 97.50 282 CYS A CA 1
ATOM 2264 C C . CYS A 1 282 ? -8.732 -15.795 21.919 1.00 97.50 282 CYS A C 1
ATOM 2266 O O . CYS A 1 282 ? -7.966 -14.833 21.882 1.00 97.50 282 CYS A O 1
ATOM 2268 N N . THR A 1 283 ? -8.495 -16.929 21.275 1.00 96.50 283 THR A N 1
ATOM 2269 C CA . THR A 1 283 ? -7.342 -17.180 20.399 1.00 96.50 283 THR A CA 1
ATOM 2270 C C . THR A 1 283 ? -7.756 -17.408 18.950 1.00 96.50 283 THR A C 1
ATOM 2272 O O . THR A 1 283 ? -6.955 -17.234 18.043 1.00 96.50 283 THR A O 1
ATOM 2275 N N . SER A 1 284 ? -9.010 -17.791 18.723 1.00 97.62 284 SER A N 1
ATOM 2276 C CA . SER A 1 284 ? -9.628 -17.918 17.403 1.00 97.62 284 SER A CA 1
ATOM 2277 C C . SER A 1 284 ? -11.147 -17.914 17.557 1.00 97.62 284 SER A C 1
ATOM 2279 O O . SER A 1 284 ? -11.659 -18.131 18.659 1.00 97.62 284 SER A O 1
ATOM 2281 N N . PHE A 1 285 ? -11.864 -17.724 16.455 1.00 98.06 285 PHE A N 1
ATOM 2282 C CA . PHE A 1 285 ? -13.302 -17.971 16.387 1.00 98.06 285 PHE A CA 1
ATOM 2283 C C . PHE A 1 285 ? -13.618 -19.084 15.390 1.00 98.06 285 PHE A C 1
ATOM 2285 O O . PHE A 1 285 ? -12.906 -19.267 14.404 1.00 98.06 285 PHE A O 1
ATOM 2292 N N . THR A 1 286 ? -14.711 -19.802 15.641 1.00 97.19 286 THR A N 1
ATOM 2293 C CA . THR A 1 286 ? -15.292 -20.773 14.706 1.00 97.19 286 THR A CA 1
ATOM 2294 C C . THR A 1 286 ? -16.716 -20.354 14.362 1.00 97.19 286 THR A C 1
ATOM 2296 O O . THR A 1 286 ? -17.492 -20.022 15.259 1.00 97.19 286 THR A O 1
ATOM 2299 N N . ALA A 1 287 ? -17.055 -20.376 13.073 1.00 96.94 287 ALA A N 1
ATOM 2300 C CA . ALA A 1 287 ? -18.429 -20.234 12.598 1.00 96.94 287 ALA A CA 1
ATOM 2301 C C . ALA A 1 287 ? -19.143 -21.589 12.681 1.00 96.94 287 ALA A C 1
ATOM 2303 O O . ALA A 1 287 ? -18.609 -22.596 12.214 1.00 96.94 287 ALA A O 1
ATOM 2304 N N . ILE A 1 288 ? -20.336 -21.614 13.273 1.00 96.56 288 ILE A N 1
ATOM 2305 C CA . ILE A 1 288 ? -21.176 -22.808 13.406 1.00 96.56 288 ILE A CA 1
ATOM 2306 C C . ILE A 1 288 ? -22.512 -22.526 12.723 1.00 96.56 288 ILE A C 1
ATOM 2308 O O . ILE A 1 288 ? -23.151 -21.518 13.025 1.00 96.56 288 ILE A O 1
ATOM 2312 N N . VAL A 1 289 ? -22.932 -23.430 11.835 1.00 95.69 289 VAL A N 1
ATOM 2313 C CA . VAL A 1 289 ? -24.244 -23.417 11.175 1.00 95.69 289 VAL A CA 1
ATOM 2314 C C . VAL A 1 289 ? -24.908 -24.775 11.397 1.00 95.69 289 VAL A C 1
ATOM 2316 O O . VAL A 1 289 ? -24.396 -25.793 10.925 1.00 95.69 289 VAL A O 1
ATOM 2319 N N . ASP A 1 290 ? -26.031 -24.802 12.113 1.00 94.88 290 ASP A N 1
ATOM 2320 C CA . ASP A 1 290 ? -26.668 -26.044 12.574 1.00 94.88 290 ASP A CA 1
ATOM 2321 C C . ASP A 1 290 ? -28.202 -25.978 12.483 1.00 94.88 290 ASP A C 1
ATOM 2323 O O . ASP A 1 290 ? -28.803 -24.908 12.518 1.00 94.88 290 ASP A O 1
ATOM 2327 N N . ASP A 1 291 ? -28.850 -27.132 12.358 1.00 94.31 291 ASP A N 1
ATOM 2328 C CA . ASP A 1 291 ? -30.312 -27.255 12.376 1.00 94.31 291 ASP A CA 1
ATOM 2329 C C . ASP A 1 291 ? -30.884 -27.189 13.793 1.00 94.31 291 ASP A C 1
ATOM 2331 O O . ASP A 1 291 ? -32.070 -26.912 13.965 1.00 94.31 291 ASP A O 1
ATOM 2335 N N . ASN A 1 292 ? -30.045 -27.427 14.802 1.00 94.19 292 ASN A N 1
ATOM 2336 C CA . ASN A 1 292 ? -30.444 -27.420 16.202 1.00 94.19 292 ASN A CA 1
ATOM 2337 C C . ASN A 1 292 ? -29.874 -26.210 16.938 1.00 94.19 292 ASN A C 1
ATOM 2339 O O . ASN A 1 292 ? -28.769 -25.746 16.652 1.00 94.19 292 ASN A O 1
ATOM 2343 N N . GLU A 1 293 ? -30.625 -25.738 17.928 1.00 93.50 293 GLU A N 1
ATOM 2344 C CA . GLU A 1 293 ? -30.161 -24.692 18.826 1.00 93.50 293 GLU A CA 1
ATOM 2345 C C . GLU A 1 293 ? -29.028 -25.215 19.724 1.00 93.50 293 GLU A C 1
ATOM 2347 O O . GLU A 1 293 ? -29.104 -26.318 20.272 1.00 93.50 293 GLU A O 1
ATOM 2352 N N . HIS A 1 294 ? -27.973 -24.417 19.884 1.00 90.81 294 HIS A N 1
ATOM 2353 C CA . HIS A 1 294 ? -26.858 -24.719 20.782 1.00 90.81 294 HIS A CA 1
ATOM 2354 C C . HIS A 1 294 ? -27.022 -23.978 22.106 1.00 90.81 294 HIS A C 1
ATOM 2356 O O . HIS A 1 294 ? -26.955 -22.748 22.155 1.00 90.81 294 HIS A O 1
ATOM 2362 N N . GLU A 1 295 ? -27.194 -24.733 23.193 1.00 90.69 295 GLU A N 1
ATOM 2363 C CA . GLU A 1 295 ? -27.313 -24.168 24.538 1.00 90.69 295 GLU A CA 1
ATOM 2364 C C . GLU A 1 295 ? -26.074 -23.326 24.892 1.00 90.69 295 GLU A C 1
ATOM 2366 O O . GLU A 1 295 ? -24.930 -23.747 24.716 1.00 90.69 295 GLU A O 1
ATOM 2371 N N . GLY A 1 296 ? -26.309 -22.111 25.394 1.00 87.81 296 GLY A N 1
ATOM 2372 C CA . GLY A 1 296 ? -25.250 -21.187 25.804 1.00 87.81 296 GLY A CA 1
ATOM 2373 C C . GLY A 1 296 ? -24.634 -20.350 24.678 1.00 87.81 296 GLY A C 1
ATOM 2374 O O . GLY A 1 296 ? -23.762 -19.530 24.966 1.00 87.81 296 GLY A O 1
ATOM 2375 N N . LEU A 1 297 ? -25.084 -20.497 23.426 1.00 92.81 297 LEU A N 1
ATOM 2376 C CA . LEU A 1 297 ? -24.682 -19.635 22.311 1.00 92.81 297 LEU A CA 1
ATOM 2377 C C . LEU A 1 297 ? -25.842 -18.745 21.850 1.00 92.81 297 LEU A C 1
ATOM 2379 O O . LEU A 1 297 ? -27.003 -19.140 21.869 1.00 92.81 297 LEU A O 1
ATOM 2383 N N . GLN A 1 298 ? -25.523 -17.523 21.423 1.00 94.06 298 GLN A N 1
ATOM 2384 C CA . GLN A 1 298 ? -26.524 -16.561 20.959 1.00 94.06 298 GLN A CA 1
ATOM 2385 C C . GLN A 1 298 ? -26.693 -16.640 19.439 1.00 94.06 298 GLN A C 1
ATOM 2387 O O . GLN A 1 298 ? -25.718 -16.522 18.696 1.00 94.06 298 GLN A O 1
ATOM 2392 N N . ASN A 1 299 ? -27.931 -16.841 18.991 1.00 94.94 299 ASN A N 1
ATOM 2393 C CA . ASN A 1 299 ? -28.264 -17.072 17.591 1.00 94.94 299 ASN A CA 1
ATOM 2394 C C . ASN A 1 299 ? -28.099 -15.808 16.729 1.00 94.94 299 ASN A C 1
ATOM 2396 O O . ASN A 1 299 ? -28.812 -14.827 16.896 1.00 94.94 299 ASN A O 1
ATOM 2400 N N . LEU A 1 300 ? -27.225 -15.859 15.728 1.00 94.94 300 LEU A N 1
ATOM 2401 C CA . LEU A 1 300 ? -27.025 -14.770 14.761 1.00 94.94 300 LEU A CA 1
ATOM 2402 C C . LEU A 1 300 ? -28.128 -14.702 13.698 1.00 94.94 300 LEU A C 1
ATOM 2404 O O . LEU A 1 300 ? -28.197 -13.771 12.911 1.00 94.94 300 LEU A O 1
ATOM 2408 N N . SER A 1 301 ? -28.984 -15.719 13.667 1.00 93.12 301 SER A N 1
ATOM 2409 C CA . SER A 1 301 ? -30.007 -15.957 12.656 1.00 93.12 301 SER A CA 1
ATOM 2410 C C . SER A 1 301 ? -31.417 -15.650 13.180 1.00 93.12 301 SER A C 1
ATOM 2412 O O . SER A 1 301 ? -32.405 -16.136 12.628 1.00 93.12 301 SER A O 1
ATOM 2414 N N . GLU A 1 302 ? -31.517 -14.885 14.270 1.00 91.25 302 GLU A N 1
ATOM 2415 C CA . GLU A 1 302 ? -32.765 -14.642 14.996 1.00 91.25 302 GLU A CA 1
ATOM 2416 C C . GLU A 1 302 ? -33.847 -14.034 14.102 1.00 91.25 302 GLU A C 1
ATOM 2418 O O . GLU A 1 302 ? -33.572 -13.167 13.275 1.00 91.25 302 GLU A O 1
ATOM 2423 N N . GLY A 1 303 ? -35.085 -14.515 14.247 1.00 85.44 303 GLY A N 1
ATOM 2424 C CA . GLY A 1 303 ? -36.233 -14.056 13.459 1.00 85.44 303 GLY A CA 1
ATOM 2425 C C . GLY A 1 303 ? -36.191 -14.403 11.965 1.00 85.44 303 GLY A C 1
ATOM 2426 O O . GLY A 1 303 ? -37.127 -14.056 11.244 1.00 85.44 303 GLY A O 1
ATOM 2427 N N . THR A 1 304 ? -35.159 -15.108 11.497 1.00 85.69 304 THR A N 1
ATOM 2428 C CA . THR A 1 304 ? -35.111 -15.675 10.143 1.00 85.69 304 THR A CA 1
ATOM 2429 C C . THR A 1 304 ? -35.620 -17.119 10.159 1.00 85.69 304 THR A C 1
ATOM 2431 O O . THR A 1 304 ? -35.538 -17.806 11.173 1.00 85.69 304 THR A O 1
ATOM 2434 N N . MET A 1 305 ? -36.119 -17.624 9.026 1.00 81.62 305 MET A N 1
ATOM 2435 C CA . MET A 1 305 ? -36.488 -19.047 8.884 1.00 81.62 305 MET A CA 1
ATOM 2436 C C . MET A 1 305 ? -35.277 -19.949 8.572 1.00 81.62 305 MET A C 1
ATOM 2438 O O . MET A 1 305 ? -35.442 -21.062 8.077 1.00 81.62 305 MET A O 1
ATOM 2442 N N . ALA A 1 306 ? -34.055 -19.455 8.776 1.00 84.75 306 ALA A N 1
ATOM 2443 C CA . ALA A 1 306 ? -32.831 -20.159 8.421 1.00 84.75 306 ALA A CA 1
ATOM 2444 C C . ALA A 1 306 ? -32.262 -20.961 9.606 1.00 84.75 306 ALA A C 1
ATOM 2446 O O . ALA A 1 306 ? -32.618 -20.732 10.758 1.00 84.75 306 ALA A O 1
ATOM 2447 N N . ARG A 1 307 ? -31.328 -21.875 9.299 1.00 93.12 307 ARG A N 1
ATOM 2448 C CA . ARG A 1 307 ? -30.535 -22.654 10.275 1.00 93.12 307 ARG A CA 1
ATOM 2449 C C . ARG A 1 307 ? -29.927 -21.761 11.366 1.00 93.12 307 ARG A C 1
ATOM 2451 O O . ARG A 1 307 ? -29.607 -20.608 11.091 1.00 93.12 307 ARG A O 1
ATOM 2458 N N . TYR A 1 308 ? -29.704 -22.281 12.563 1.00 95.31 308 TYR A N 1
ATOM 2459 C CA . TYR A 1 308 ? -29.064 -21.532 13.641 1.00 95.31 308 TYR A CA 1
ATOM 2460 C C . TYR A 1 308 ? -27.602 -21.215 13.313 1.00 95.31 308 TYR A C 1
ATOM 2462 O O . TYR A 1 308 ? -26.909 -22.020 12.686 1.00 95.31 308 TYR A O 1
ATOM 2470 N N . ARG A 1 309 ? -27.139 -20.026 13.715 1.00 96.44 309 ARG A N 1
ATOM 2471 C CA . ARG A 1 309 ? -25.799 -19.511 13.389 1.00 96.44 309 ARG A CA 1
ATOM 2472 C C . ARG A 1 309 ? -25.111 -18.965 14.620 1.00 96.44 309 ARG A C 1
ATOM 2474 O O . ARG A 1 309 ? -25.717 -18.196 15.359 1.00 96.44 309 ARG A O 1
ATOM 2481 N N . TYR A 1 310 ? -23.840 -19.307 14.802 1.00 97.00 310 TYR A N 1
ATOM 2482 C CA . TYR A 1 310 ? -23.076 -18.900 15.977 1.00 97.00 310 TYR A CA 1
ATOM 2483 C C . TYR A 1 310 ? -21.616 -18.606 15.642 1.00 97.00 310 TYR A C 1
ATOM 2485 O O . TYR A 1 310 ? -20.997 -19.310 14.843 1.00 97.00 310 TYR A O 1
ATOM 2493 N N . PHE A 1 311 ? -21.038 -17.628 16.340 1.00 97.06 311 PHE A N 1
ATOM 2494 C CA . PHE A 1 311 ? -19.591 -17.512 16.483 1.00 97.06 311 PHE A CA 1
ATOM 2495 C C . PHE A 1 311 ? -19.175 -18.042 17.848 1.00 97.06 311 PHE A C 1
ATOM 2497 O O . PHE A 1 311 ? -19.615 -17.543 18.883 1.00 97.06 311 PHE A O 1
ATOM 2504 N N . LYS A 1 312 ? -18.297 -19.042 17.853 1.00 96.69 312 LYS A N 1
ATOM 2505 C CA . LYS A 1 312 ? -17.755 -19.623 19.078 1.00 96.69 312 LYS A CA 1
ATOM 2506 C C . LYS A 1 312 ? -16.310 -19.186 19.276 1.00 96.69 312 LYS A C 1
ATOM 2508 O O . LYS A 1 312 ? -15.460 -19.442 18.426 1.00 96.69 312 LYS A O 1
ATOM 2513 N N . CYS A 1 313 ? -16.047 -18.540 20.407 1.00 96.38 313 CYS A N 1
ATOM 2514 C CA . CYS A 1 313 ? -14.698 -18.213 20.856 1.00 96.38 313 CYS A CA 1
ATOM 2515 C C . CYS A 1 313 ? -13.963 -19.483 21.306 1.00 96.38 313 CYS A C 1
ATOM 2517 O O . CYS A 1 313 ? -14.449 -20.218 22.166 1.00 96.38 313 CYS A O 1
ATOM 2519 N N . GLU A 1 314 ? -12.772 -19.707 20.762 1.00 97.31 314 GLU A N 1
ATOM 2520 C CA . GLU A 1 314 ? -11.866 -20.783 21.160 1.00 97.31 314 GLU A CA 1
ATOM 2521 C C . GLU A 1 314 ? -10.684 -20.203 21.945 1.00 97.31 314 GLU A C 1
ATOM 2523 O O . GLU A 1 314 ? -10.081 -19.200 21.542 1.00 97.31 314 GLU A O 1
ATOM 2528 N N . LYS A 1 315 ? -10.325 -20.842 23.063 1.00 96.12 315 LYS A N 1
ATOM 2529 C CA . LYS A 1 315 ? -9.298 -20.358 23.998 1.00 96.12 315 LYS A CA 1
ATOM 2530 C C . LYS A 1 315 ? -8.172 -21.376 24.126 1.00 96.12 315 LYS A C 1
ATOM 2532 O O . LYS A 1 315 ? -8.415 -22.558 24.352 1.00 96.12 315 LYS A O 1
ATOM 2537 N N . ALA A 1 316 ? -6.933 -20.909 24.019 1.00 92.50 316 ALA A N 1
ATOM 2538 C CA . ALA A 1 316 ? -5.741 -21.724 24.230 1.00 92.50 316 ALA A CA 1
ATOM 2539 C C . ALA A 1 316 ? -4.684 -20.933 25.024 1.00 92.50 316 ALA A C 1
ATOM 2541 O O . ALA A 1 316 ? -4.343 -19.818 24.620 1.00 92.50 316 ALA A O 1
ATOM 2542 N N . PRO A 1 317 ? -4.127 -21.467 26.128 1.00 82.94 317 PRO A N 1
ATOM 2543 C CA . PRO A 1 317 ? -3.156 -20.737 26.953 1.00 82.94 317 PRO A CA 1
ATOM 2544 C C . PRO A 1 317 ? -1.900 -20.287 26.192 1.00 82.94 317 PRO A C 1
ATOM 2546 O O . PRO A 1 317 ? -1.443 -19.166 26.370 1.00 82.94 317 PRO A O 1
ATOM 2549 N N . ASN A 1 318 ? -1.395 -21.128 25.283 1.00 85.88 318 ASN A N 1
ATOM 2550 C CA . ASN A 1 318 ? -0.116 -20.927 24.587 1.00 85.88 318 ASN A CA 1
ATOM 2551 C C . ASN A 1 318 ? -0.266 -20.364 23.162 1.00 85.88 318 ASN A C 1
ATOM 2553 O O . ASN A 1 318 ? 0.573 -20.631 22.304 1.00 85.88 318 ASN A O 1
ATOM 2557 N N . LYS A 1 319 ? -1.360 -19.652 22.878 1.00 88.69 319 LYS A N 1
ATOM 2558 C CA . LYS A 1 319 ? -1.587 -18.987 21.588 1.00 88.69 319 LYS A CA 1
ATOM 2559 C C . LYS A 1 319 ? -1.761 -17.487 21.779 1.00 88.69 319 LYS A C 1
ATOM 2561 O O . LYS A 1 319 ? -2.169 -17.037 22.852 1.00 88.69 319 LYS A O 1
ATOM 2566 N N . GLU A 1 320 ? -1.472 -16.743 20.718 1.00 88.44 320 GLU A N 1
ATOM 2567 C CA . GLU A 1 320 ? -1.714 -15.305 20.646 1.00 88.44 320 GLU A CA 1
ATOM 2568 C C . GLU A 1 320 ? -3.190 -14.978 20.894 1.00 88.44 320 GLU A C 1
ATOM 2570 O O . GLU A 1 320 ? -4.090 -15.764 20.579 1.00 88.44 320 GLU A O 1
ATOM 2575 N N . LYS A 1 321 ? -3.429 -13.829 21.532 1.00 92.38 321 LYS A N 1
ATOM 2576 C CA . LYS A 1 321 ? -4.754 -13.419 22.000 1.00 92.38 321 LYS A CA 1
ATOM 2577 C C . LYS A 1 321 ? -5.335 -12.391 21.059 1.00 92.38 321 LYS A C 1
ATOM 2579 O O . LYS A 1 321 ? -4.655 -11.439 20.692 1.00 92.38 321 LYS A O 1
ATOM 2584 N N . ILE A 1 322 ? -6.592 -12.583 20.689 1.00 95.00 322 ILE A N 1
ATOM 2585 C CA . ILE A 1 322 ? -7.289 -11.673 19.791 1.00 95.00 322 ILE A CA 1
ATOM 2586 C C . ILE A 1 322 ? -7.429 -10.317 20.473 1.00 95.00 322 ILE A C 1
ATOM 2588 O O . ILE A 1 322 ? -7.900 -10.232 21.609 1.00 95.00 322 ILE A O 1
ATOM 2592 N N . ARG A 1 323 ? -7.056 -9.253 19.766 1.00 90.69 323 ARG A N 1
ATOM 2593 C CA . ARG A 1 323 ? -7.203 -7.871 20.237 1.00 90.69 323 ARG A CA 1
ATOM 2594 C C . ARG A 1 323 ? -8.231 -7.094 19.444 1.00 90.69 323 ARG A C 1
ATOM 2596 O O . ARG A 1 323 ? -8.881 -6.225 20.018 1.00 90.69 323 ARG A O 1
ATOM 2603 N N . HIS A 1 324 ? -8.404 -7.417 18.168 1.00 89.62 324 HIS A N 1
ATOM 2604 C CA . HIS A 1 324 ? -9.373 -6.773 17.288 1.00 89.62 324 HIS A CA 1
ATOM 2605 C C . HIS A 1 324 ? -10.133 -7.796 16.460 1.00 89.62 324 HIS A C 1
ATOM 2607 O O . HIS A 1 324 ? -9.599 -8.844 16.097 1.00 89.62 324 HIS A O 1
ATOM 2613 N N . VAL A 1 325 ? -11.386 -7.458 16.169 1.00 94.19 325 VAL A N 1
ATOM 2614 C CA . VAL A 1 325 ? -12.287 -8.225 15.314 1.00 94.19 325 VAL A CA 1
ATOM 2615 C C . VAL A 1 325 ? -12.983 -7.284 14.340 1.00 94.19 325 VAL A C 1
ATOM 2617 O O . VAL A 1 325 ? -13.326 -6.163 14.712 1.00 94.19 325 VAL A O 1
ATOM 2620 N N . MET A 1 326 ? -13.197 -7.745 13.112 1.00 94.12 326 MET A N 1
ATOM 2621 C CA . MET A 1 326 ? -13.999 -7.062 12.092 1.00 94.12 326 MET A CA 1
ATOM 2622 C C . MET A 1 326 ? -14.793 -8.090 11.292 1.00 94.12 326 MET A C 1
ATOM 2624 O O . MET A 1 326 ? -14.454 -9.276 11.275 1.00 94.12 326 MET A O 1
ATOM 2628 N N . LEU A 1 327 ? -15.850 -7.639 10.633 1.00 95.12 327 LEU A N 1
ATOM 2629 C CA . LEU A 1 327 ? -16.571 -8.429 9.647 1.00 95.12 327 LEU A CA 1
ATOM 2630 C C . LEU A 1 327 ? -15.986 -8.192 8.253 1.00 95.12 327 LEU A C 1
ATOM 2632 O O . LEU A 1 327 ? -15.460 -7.120 7.964 1.00 95.12 327 LEU A O 1
ATOM 2636 N N . PHE A 1 328 ? -16.078 -9.203 7.398 1.00 91.75 328 PHE A N 1
ATOM 2637 C CA . PHE A 1 328 ? -15.769 -9.088 5.979 1.00 91.75 328 PHE A CA 1
ATOM 2638 C C . PHE A 1 328 ? -16.868 -9.739 5.158 1.00 91.75 328 PHE A C 1
ATOM 2640 O O . PHE A 1 328 ? -17.151 -10.931 5.347 1.00 91.75 328 PHE A O 1
ATOM 2647 N N . ARG A 1 329 ? -17.458 -8.958 4.251 1.00 90.25 329 ARG A N 1
ATOM 2648 C CA . ARG A 1 329 ? -18.426 -9.439 3.265 1.00 90.25 329 ARG A CA 1
ATOM 2649 C C . ARG A 1 329 ? -17.753 -9.702 1.925 1.00 90.25 329 ARG A C 1
ATOM 2651 O O . ARG A 1 329 ? -17.088 -8.842 1.357 1.00 90.25 329 ARG A O 1
ATOM 2658 N N . GLY A 1 330 ? -17.944 -10.908 1.404 1.00 87.75 330 GLY A N 1
ATOM 2659 C CA . GLY A 1 330 ? -17.418 -11.341 0.113 1.00 87.75 330 GLY A CA 1
ATOM 2660 C C . GLY A 1 330 ? -16.402 -12.473 0.205 1.00 87.75 330 GLY A C 1
ATOM 2661 O O . GLY A 1 330 ? -16.077 -12.977 1.279 1.00 87.75 330 GLY A O 1
ATOM 2662 N N . GLN A 1 331 ? -15.916 -12.906 -0.959 1.00 86.00 331 GLN A N 1
ATOM 2663 C CA . GLN A 1 331 ? -15.025 -14.058 -1.101 1.00 86.00 331 GLN A CA 1
ATOM 2664 C C . GLN A 1 331 ? -13.583 -13.737 -0.709 1.00 86.00 331 GLN A C 1
ATOM 2666 O O . GLN A 1 331 ? -12.988 -12.782 -1.203 1.00 86.00 331 GLN A O 1
ATOM 2671 N N . ILE A 1 332 ? -12.993 -14.591 0.128 1.00 80.19 332 ILE A N 1
ATOM 2672 C CA . ILE A 1 332 ? -11.567 -14.530 0.460 1.00 80.19 332 ILE A CA 1
ATOM 2673 C C . ILE A 1 332 ? -10.792 -15.457 -0.491 1.00 80.19 332 ILE A C 1
ATOM 2675 O O . ILE A 1 332 ? -10.617 -16.647 -0.217 1.00 80.19 332 ILE A O 1
ATOM 2679 N N . GLY A 1 333 ? -10.350 -14.905 -1.625 1.00 82.06 333 GLY A N 1
ATOM 2680 C CA . GLY A 1 333 ? -9.373 -15.523 -2.527 1.00 82.06 333 GLY A CA 1
ATOM 2681 C C . GLY A 1 333 ? -7.925 -15.236 -2.110 1.00 82.06 333 GLY A C 1
ATOM 2682 O O . GLY A 1 333 ? -7.678 -14.516 -1.146 1.00 82.06 333 GLY A O 1
ATOM 2683 N N . GLU A 1 334 ? -6.949 -15.785 -2.838 1.00 77.31 334 GLU A N 1
ATOM 2684 C CA . GLU A 1 334 ? -5.512 -15.631 -2.528 1.00 77.31 334 GLU A CA 1
ATOM 2685 C C . GLU A 1 334 ? -5.061 -14.156 -2.512 1.00 77.31 334 GLU A C 1
ATOM 2687 O O . GLU A 1 334 ? -4.305 -13.734 -1.637 1.00 77.31 334 GLU A O 1
ATOM 2692 N N . GLU A 1 335 ? -5.579 -13.338 -3.432 1.00 69.00 335 GLU A N 1
ATOM 2693 C CA . GLU A 1 335 ? -5.291 -11.900 -3.493 1.00 69.00 335 GLU A CA 1
ATOM 2694 C C . GLU A 1 335 ? -5.867 -11.146 -2.283 1.00 69.00 335 GLU A C 1
ATOM 2696 O O . GLU A 1 335 ? -5.169 -10.346 -1.657 1.00 69.00 335 GLU A O 1
ATOM 2701 N N . GLN A 1 336 ? -7.108 -11.457 -1.892 1.00 74.38 336 GLN A N 1
ATOM 2702 C CA . GLN A 1 336 ? -7.749 -10.869 -0.715 1.00 74.38 336 GLN A CA 1
ATOM 2703 C C . GLN A 1 336 ? -7.037 -11.283 0.573 1.00 74.38 336 GLN A C 1
ATOM 2705 O O . GLN A 1 336 ? -6.856 -10.442 1.446 1.00 74.38 336 GLN A O 1
ATOM 2710 N N . GLN A 1 337 ? -6.572 -12.532 0.692 1.00 73.88 337 GLN A N 1
ATOM 2711 C CA . GLN A 1 337 ? -5.796 -12.975 1.859 1.00 73.88 337 GLN A CA 1
ATOM 2712 C C . GLN A 1 337 ? -4.538 -12.129 2.052 1.00 73.88 337 GLN A C 1
ATOM 2714 O O . GLN A 1 337 ? -4.263 -11.685 3.165 1.00 73.88 337 GLN A O 1
ATOM 2719 N N . ASN A 1 338 ? -3.799 -11.863 0.971 1.00 67.50 338 ASN A N 1
ATOM 2720 C CA . ASN A 1 338 ? -2.615 -11.009 1.033 1.00 67.50 338 ASN A CA 1
ATOM 2721 C C . ASN A 1 338 ? -2.971 -9.579 1.455 1.00 67.50 338 ASN A C 1
ATOM 2723 O O . ASN A 1 338 ? -2.291 -9.013 2.308 1.00 67.50 338 ASN A O 1
ATOM 2727 N N . GLY A 1 339 ? -4.060 -9.018 0.919 1.00 64.38 339 GLY A N 1
ATOM 2728 C CA . GLY A 1 339 ? -4.573 -7.713 1.341 1.00 64.38 339 GLY A CA 1
ATOM 2729 C C . GLY A 1 339 ? -4.934 -7.673 2.829 1.00 64.38 339 GLY A C 1
ATOM 2730 O O . GLY A 1 339 ? -4.455 -6.809 3.554 1.00 64.38 339 GLY A O 1
ATOM 2731 N N . LEU A 1 340 ? -5.710 -8.643 3.314 1.00 71.44 340 LEU A N 1
ATOM 2732 C CA . LEU A 1 340 ? -6.131 -8.735 4.716 1.00 71.44 340 LEU A CA 1
ATOM 2733 C C . LEU A 1 340 ? -4.943 -8.882 5.676 1.00 71.44 340 LEU A C 1
ATOM 2735 O O . LEU A 1 340 ? -4.921 -8.238 6.724 1.00 71.44 340 LEU A O 1
ATOM 2739 N N . MET A 1 341 ? -3.925 -9.658 5.291 1.00 70.31 341 MET A N 1
ATOM 2740 C CA . MET A 1 341 ? -2.681 -9.765 6.057 1.00 70.31 341 MET A CA 1
ATOM 2741 C C . MET A 1 341 ? -1.910 -8.440 6.102 1.00 70.31 341 MET A C 1
ATOM 2743 O O . MET A 1 341 ? -1.351 -8.106 7.145 1.00 70.31 341 MET A O 1
ATOM 2747 N N . LEU A 1 342 ? -1.904 -7.656 5.015 1.00 63.84 342 LEU A N 1
ATOM 2748 C CA . LEU A 1 342 ? -1.325 -6.304 5.012 1.00 63.84 342 LEU A CA 1
ATOM 2749 C C . LEU A 1 342 ? -2.088 -5.342 5.937 1.00 63.84 342 LEU A C 1
ATOM 2751 O O . LEU A 1 342 ? -1.470 -4.451 6.516 1.00 63.84 342 LEU A O 1
ATOM 2755 N N . PHE A 1 343 ? -3.394 -5.554 6.121 1.00 63.62 343 PHE A N 1
ATOM 2756 C CA . PHE A 1 343 ? -4.221 -4.840 7.101 1.00 63.62 343 PHE A CA 1
ATOM 2757 C C . PHE A 1 343 ? -4.115 -5.403 8.528 1.00 63.62 343 PHE A C 1
ATOM 2759 O O . PHE A 1 343 ? -4.832 -4.947 9.412 1.00 63.62 343 PHE A O 1
ATOM 2766 N N . GLY A 1 344 ? -3.230 -6.374 8.777 1.00 74.75 344 GLY A N 1
ATOM 2767 C CA . GLY A 1 344 ? -2.980 -6.925 10.111 1.00 74.75 344 GLY A CA 1
ATOM 2768 C C . GLY A 1 344 ? -3.961 -8.012 10.558 1.00 74.75 344 GLY A C 1
ATOM 2769 O O . GLY A 1 344 ? -3.894 -8.443 11.705 1.00 74.75 344 GLY A O 1
ATOM 2770 N N . PHE A 1 345 ? -4.853 -8.494 9.687 1.00 82.31 345 PHE A N 1
ATOM 2771 C CA . PHE A 1 345 ? -5.725 -9.627 10.003 1.00 82.31 345 PHE A CA 1
ATOM 2772 C C . PHE A 1 345 ? -5.011 -10.951 9.738 1.00 82.31 345 PHE A C 1
ATOM 2774 O O . PHE A 1 345 ? -4.616 -11.256 8.612 1.00 82.31 345 PHE A O 1
ATOM 2781 N N . ASN A 1 346 ? -4.869 -11.765 10.783 1.00 86.44 346 ASN A N 1
ATOM 2782 C CA . ASN A 1 346 ? -4.121 -13.026 10.736 1.00 86.44 346 ASN A CA 1
ATOM 2783 C C . ASN A 1 346 ? -5.017 -14.266 10.860 1.00 86.44 346 ASN A C 1
ATOM 2785 O O . ASN A 1 346 ? -4.517 -15.391 10.811 1.00 86.44 346 ASN A O 1
ATOM 2789 N N . GLY A 1 347 ? -6.325 -14.087 11.042 1.00 92.62 347 GLY A N 1
ATOM 2790 C CA . GLY A 1 347 ? -7.274 -15.190 11.084 1.00 92.62 347 GLY A CA 1
ATOM 2791 C C . GLY A 1 347 ? -8.690 -14.766 10.724 1.00 92.62 347 GLY A C 1
ATOM 2792 O O . GLY A 1 347 ? -9.058 -13.598 10.848 1.00 92.62 347 GLY A O 1
ATOM 2793 N N . TRP A 1 348 ? -9.472 -15.733 10.251 1.00 96.00 348 TRP A N 1
ATOM 2794 C CA . TRP A 1 348 ? -10.871 -15.554 9.883 1.00 96.00 348 TRP A CA 1
ATOM 2795 C C . TRP A 1 348 ? -11.653 -16.863 10.005 1.00 96.00 348 TRP A C 1
ATOM 2797 O O . TRP A 1 348 ? -11.083 -17.957 9.985 1.00 96.00 348 TRP A O 1
ATOM 2807 N N . THR A 1 349 ? -12.972 -16.756 10.138 1.00 96.88 349 THR A N 1
ATOM 2808 C CA . THR A 1 349 ? -13.877 -17.910 10.159 1.00 96.88 349 THR A CA 1
ATOM 2809 C C . THR A 1 349 ? -14.197 -18.426 8.753 1.00 96.88 349 THR A C 1
ATOM 2811 O O . THR A 1 349 ? -13.917 -17.781 7.740 1.00 96.88 349 THR A O 1
ATOM 2814 N N . GLY A 1 350 ? -14.869 -19.581 8.690 1.00 94.62 350 GLY A N 1
ATOM 2815 C CA . GLY A 1 350 ? -15.680 -19.937 7.524 1.00 94.62 350 GLY A CA 1
ATOM 2816 C C . GLY A 1 350 ? -16.840 -18.956 7.309 1.00 94.62 350 GLY A C 1
ATOM 2817 O O . GLY A 1 350 ? -17.062 -18.057 8.125 1.00 94.62 350 GLY A O 1
ATOM 2818 N N . ASP A 1 351 ? -17.563 -19.141 6.206 1.00 94.25 351 ASP A N 1
ATOM 2819 C CA . ASP A 1 351 ? -18.744 -18.340 5.873 1.00 94.25 351 ASP A CA 1
ATOM 2820 C C . ASP A 1 351 ? -19.896 -18.638 6.847 1.00 94.25 351 ASP A C 1
ATOM 2822 O O . ASP A 1 351 ? -20.414 -19.755 6.884 1.00 94.25 351 ASP A O 1
ATOM 2826 N N . ILE A 1 352 ? -20.292 -17.649 7.654 1.00 94.75 352 ILE A N 1
ATOM 2827 C CA . ILE A 1 352 ? -21.416 -17.790 8.592 1.00 94.75 352 ILE A CA 1
ATOM 2828 C C . ILE A 1 352 ? -22.767 -17.772 7.868 1.00 94.75 352 ILE A C 1
ATOM 2830 O O . ILE A 1 352 ? -23.756 -18.306 8.375 1.00 94.75 352 ILE A O 1
ATOM 2834 N N . ASN A 1 353 ? -22.812 -17.207 6.662 1.00 92.69 353 ASN A N 1
ATOM 2835 C CA . ASN A 1 353 ? -23.998 -17.172 5.818 1.00 92.69 353 ASN A CA 1
ATOM 2836 C C . ASN A 1 353 ? -24.131 -18.407 4.924 1.00 92.69 353 ASN A C 1
ATOM 2838 O O . ASN A 1 353 ? -25.060 -18.464 4.117 1.00 92.69 353 ASN A O 1
ATOM 2842 N N . ASP A 1 354 ? -23.293 -19.432 5.116 1.00 90.62 354 ASP A N 1
ATOM 2843 C CA . ASP A 1 354 ? -23.397 -20.672 4.354 1.00 90.62 354 ASP A CA 1
ATOM 2844 C C . ASP A 1 354 ? -24.827 -21.246 4.408 1.00 90.62 354 ASP A C 1
ATOM 2846 O O . ASP A 1 354 ? -25.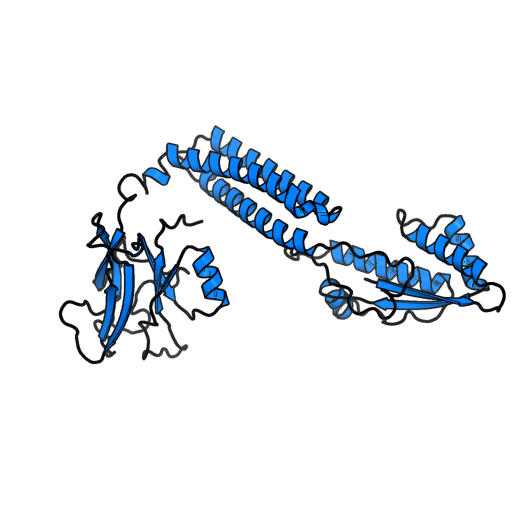525 -21.229 5.436 1.00 90.62 354 ASP A O 1
ATOM 2850 N N . GLY A 1 355 ? -25.298 -21.694 3.245 1.00 86.81 355 GLY A N 1
ATOM 2851 C CA . GLY A 1 355 ? -26.672 -22.142 3.032 1.00 86.81 355 GLY A CA 1
ATOM 2852 C C . GLY A 1 355 ? -27.736 -21.036 2.959 1.00 86.81 355 GLY A C 1
ATOM 2853 O O . GLY A 1 355 ? -28.920 -21.371 2.889 1.00 86.81 355 GLY A O 1
ATOM 2854 N N . ARG A 1 356 ? -27.369 -19.745 2.959 1.00 86.31 356 ARG A N 1
ATOM 2855 C CA . ARG A 1 356 ? -28.273 -18.637 2.606 1.00 86.31 356 ARG A CA 1
ATOM 2856 C C . ARG A 1 356 ? -28.005 -18.155 1.179 1.00 86.31 356 ARG A C 1
ATOM 2858 O O . ARG A 1 356 ? -26.867 -18.122 0.718 1.00 86.31 356 ARG A O 1
ATOM 2865 N N . PHE A 1 357 ? -29.067 -17.770 0.474 1.00 79.50 357 PHE A N 1
ATOM 2866 C CA . PHE A 1 357 ? -28.980 -17.281 -0.902 1.00 79.50 357 PHE A CA 1
ATOM 2867 C C . PHE A 1 357 ? -29.829 -16.026 -1.062 1.00 79.50 357 PHE A C 1
ATOM 2869 O O . PHE A 1 357 ? -31.002 -16.023 -0.687 1.00 79.50 357 PHE A O 1
ATOM 2876 N N . LEU A 1 358 ? -29.242 -14.987 -1.652 1.00 76.00 358 LEU A N 1
ATOM 2877 C CA . LEU A 1 358 ? -29.961 -13.806 -2.111 1.00 76.00 358 LEU A CA 1
ATOM 2878 C C . LEU A 1 358 ? -30.282 -13.955 -3.599 1.00 76.00 358 LEU A C 1
ATOM 2880 O O . LEU A 1 358 ? -29.612 -14.684 -4.334 1.00 76.00 358 LEU A O 1
ATOM 2884 N N . ALA A 1 359 ? -31.286 -13.220 -4.078 1.00 65.56 359 ALA A N 1
ATOM 2885 C CA . ALA A 1 359 ? -31.598 -13.168 -5.509 1.00 65.56 359 ALA A CA 1
ATOM 2886 C C . ALA A 1 359 ? -30.421 -12.626 -6.351 1.00 65.56 359 ALA A C 1
ATOM 2888 O O . ALA A 1 359 ? -30.319 -12.922 -7.540 1.00 65.56 359 ALA A O 1
ATOM 2889 N N . THR A 1 360 ? -29.535 -11.846 -5.726 1.00 64.31 360 THR A N 1
ATOM 2890 C CA . THR A 1 360 ? -28.346 -11.215 -6.315 1.00 64.31 360 THR A CA 1
ATOM 2891 C C . THR A 1 360 ? -27.090 -12.087 -6.257 1.00 64.31 360 THR A C 1
ATOM 2893 O O . THR A 1 360 ? -26.099 -11.750 -6.902 1.00 64.31 360 THR A O 1
ATOM 2896 N N . GLY A 1 361 ? -27.115 -13.219 -5.543 1.00 71.38 361 GLY A N 1
ATOM 2897 C CA . GLY A 1 361 ? -25.970 -14.117 -5.404 1.00 71.38 361 GLY A CA 1
ATOM 2898 C C . GLY A 1 361 ? -25.745 -14.607 -3.973 1.00 71.38 361 GLY A C 1
ATOM 2899 O O . GLY A 1 361 ? -26.668 -14.666 -3.160 1.00 71.38 361 GLY A O 1
ATOM 2900 N N . ARG A 1 362 ? -24.502 -15.014 -3.687 1.00 69.56 362 ARG A N 1
ATOM 2901 C CA . ARG A 1 362 ? -24.065 -15.408 -2.341 1.00 69.56 362 ARG A CA 1
ATOM 2902 C C . ARG A 1 362 ? -23.535 -14.189 -1.598 1.00 69.56 362 ARG A C 1
ATOM 2904 O O . ARG A 1 362 ? -22.642 -13.515 -2.101 1.00 69.56 362 ARG A O 1
ATOM 2911 N N . ASP A 1 363 ? -24.073 -13.965 -0.410 1.00 82.25 363 ASP A N 1
ATOM 2912 C CA . ASP A 1 363 ? -23.587 -12.980 0.546 1.00 82.25 363 ASP A CA 1
ATOM 2913 C C . ASP A 1 363 ? -22.759 -13.710 1.609 1.00 82.25 363 ASP A C 1
ATOM 2915 O O . ASP A 1 363 ? -23.287 -14.175 2.617 1.00 82.25 363 ASP A O 1
ATOM 2919 N N . GLU A 1 364 ? -21.473 -13.907 1.314 1.00 91.44 364 GLU A N 1
ATOM 2920 C CA . GLU A 1 364 ? -20.551 -14.580 2.228 1.00 91.44 364 GLU A CA 1
ATOM 2921 C C . GLU A 1 364 ? -20.119 -13.613 3.327 1.00 91.44 364 GLU A C 1
ATOM 2923 O O . GLU A 1 364 ? -19.638 -12.521 3.027 1.00 91.44 364 GLU A O 1
ATOM 2928 N N . LEU A 1 365 ? -20.215 -14.029 4.586 1.00 93.69 365 LEU A N 1
ATOM 2929 C CA . LEU A 1 365 ? -19.841 -13.204 5.730 1.00 93.69 365 LEU A CA 1
ATOM 2930 C C . LEU A 1 365 ? -18.866 -13.959 6.628 1.00 93.69 365 LEU A C 1
ATOM 2932 O O . LEU A 1 365 ? -19.094 -15.106 7.014 1.00 93.69 365 LEU A O 1
ATOM 2936 N N . ARG A 1 366 ? -17.761 -13.308 6.984 1.00 95.75 366 ARG A N 1
ATOM 2937 C CA . ARG A 1 366 ? -16.711 -13.891 7.826 1.00 95.75 366 ARG A CA 1
ATOM 2938 C C . ARG A 1 366 ? -16.359 -12.948 8.962 1.00 95.75 366 ARG A C 1
ATOM 2940 O O . ARG A 1 366 ? -16.313 -11.735 8.775 1.00 95.75 366 ARG A O 1
ATOM 2947 N N . LEU A 1 367 ? -16.063 -13.514 10.128 1.00 97.12 367 LEU A N 1
ATOM 2948 C CA . LEU A 1 367 ? -15.440 -12.778 11.221 1.00 97.12 367 LEU A CA 1
ATOM 2949 C C . LEU A 1 367 ? -13.925 -12.909 11.088 1.00 97.12 367 LEU A C 1
ATOM 2951 O O . LEU A 1 367 ? -13.407 -14.023 11.033 1.00 97.12 367 LEU A O 1
ATOM 2955 N N . MET A 1 368 ? -13.228 -11.782 11.059 1.00 95.38 368 MET A N 1
ATOM 2956 C CA . MET A 1 368 ? -11.773 -11.687 10.998 1.00 95.38 368 MET A CA 1
ATOM 2957 C C . MET A 1 368 ? -11.213 -11.196 12.323 1.00 95.38 368 MET A C 1
ATOM 2959 O O . MET A 1 368 ? -11.902 -10.500 13.070 1.00 95.38 368 MET A O 1
ATOM 2963 N N . TRP A 1 369 ? -9.954 -11.519 12.603 1.00 94.62 369 TRP A N 1
ATOM 2964 C CA . TRP A 1 369 ? -9.277 -11.041 13.799 1.00 94.62 369 TRP A CA 1
ATOM 2965 C C . TRP A 1 369 ? -7.784 -10.772 13.615 1.00 94.62 369 TRP A C 1
ATOM 2967 O O . TRP A 1 369 ? -7.120 -11.331 12.737 1.00 94.62 369 TRP A O 1
ATOM 2977 N N . ALA A 1 370 ? -7.275 -9.922 14.502 1.00 89.25 370 ALA A N 1
ATOM 2978 C CA . ALA A 1 370 ? -5.873 -9.551 14.630 1.00 89.25 370 ALA A CA 1
ATOM 2979 C C . ALA A 1 370 ? -5.393 -9.767 16.073 1.00 89.25 370 ALA A C 1
ATOM 2981 O O . ALA A 1 370 ? -6.164 -9.612 17.033 1.00 89.25 370 ALA A O 1
ATOM 2982 N N . TYR A 1 371 ? -4.121 -10.141 16.221 1.00 86.31 371 TYR A N 1
ATOM 2983 C CA . TYR A 1 371 ? -3.473 -10.355 17.524 1.00 86.31 371 TYR A CA 1
ATOM 2984 C C . TYR A 1 371 ? -2.734 -9.119 18.036 1.00 86.31 371 TYR A C 1
ATOM 2986 O O . TYR A 1 371 ? -2.534 -8.970 19.245 1.00 86.31 371 TYR A O 1
ATOM 2994 N N . ASP A 1 372 ? -2.379 -8.222 17.123 1.00 76.38 372 ASP A N 1
ATOM 2995 C CA . ASP A 1 372 ? -1.839 -6.908 17.431 1.00 76.38 372 ASP A CA 1
ATOM 2996 C C . ASP A 1 372 ? -2.975 -5.883 17.541 1.00 76.38 372 ASP A C 1
ATOM 2998 O O . ASP A 1 372 ? -4.095 -6.107 17.067 1.00 76.38 372 ASP A O 1
ATOM 3002 N N . GLU A 1 373 ? -2.716 -4.756 18.210 1.00 62.22 373 GLU A N 1
ATOM 3003 C CA . GLU A 1 373 ? -3.595 -3.599 18.025 1.00 62.22 373 GLU A CA 1
ATOM 3004 C C . GLU A 1 373 ? -3.550 -3.261 16.536 1.00 62.22 373 GLU A C 1
ATOM 3006 O O . GLU A 1 373 ? -2.458 -3.085 15.991 1.00 62.22 373 GLU A O 1
ATOM 3011 N N . LEU A 1 374 ? -4.710 -3.215 15.869 1.00 47.38 374 LEU A N 1
ATOM 3012 C CA . LEU A 1 374 ? -4.755 -2.676 14.518 1.00 47.38 374 LEU A CA 1
ATOM 3013 C C . LEU A 1 374 ? -4.329 -1.215 14.641 1.00 47.38 374 LEU A C 1
ATOM 3015 O O . LEU A 1 374 ? -5.114 -0.345 15.020 1.00 47.38 374 LEU A O 1
ATOM 3019 N N . GLU A 1 375 ? -3.064 -0.941 14.344 1.00 42.97 375 GLU A N 1
ATOM 3020 C CA . GLU A 1 375 ? -2.669 0.363 13.852 1.00 42.97 375 GLU A CA 1
ATOM 3021 C C . GLU A 1 375 ? -3.400 0.482 12.518 1.00 42.97 375 GLU A C 1
ATOM 3023 O O . GLU A 1 375 ? -2.901 0.031 11.495 1.00 42.97 375 GLU A O 1
ATOM 3028 N N . ILE A 1 376 ? -4.656 0.943 12.551 1.00 34.88 376 ILE A N 1
ATOM 3029 C CA . ILE A 1 376 ? -5.419 1.243 11.342 1.00 34.88 376 ILE A CA 1
ATOM 3030 C C . ILE A 1 376 ? -4.551 2.250 10.580 1.00 34.88 376 ILE A C 1
ATOM 3032 O O . ILE A 1 376 ? -4.357 3.378 11.045 1.00 34.88 376 ILE A O 1
ATOM 3036 N N . TYR A 1 377 ? -3.916 1.748 9.519 1.00 34.78 377 TYR A N 1
ATOM 3037 C CA . TYR A 1 377 ? -2.821 2.380 8.789 1.00 34.78 377 TYR A CA 1
ATOM 3038 C C . TYR A 1 377 ? -3.311 3.283 7.682 1.00 34.78 377 TYR A C 1
ATOM 3040 O O . TYR A 1 377 ? -4.254 2.866 6.973 1.00 34.78 377 TYR A O 1
#

Secondary structure (DSSP, 8-state):
-EEEEEEEESSTT-HHHHHHHHHHHHHHHHSTT---HHHHHHHHHHHHHEEEEEEEE--HHHHHHIIIII---SBPPP--HHHHHHHHHHHHHHHHHHHHT---------------TTSTTSTT-PPPP--HHHHHHHHHHHHHHHHHHHHHHHHHH-TTS-HHHHHHHHHHHHHHHHHHHHHHHHHHH-GGGHHHHHHHHHHHHHHHHHHHHHHHHHTTTTHHHHSS-TT-EEEEEEEEESSPPTTPPPBTTSS---TTTTS-SS-EEEEEEEES-TTTS-SEEEEEEESS--TT---TTTTSSSPEEEEEEE--TTSPPP-EEEEEES---HHHHHHHHHTT--EE---TTTT--BTTB---EEEEEESS-----

Radius of gyration: 31.93 Å; chains: 1; bounding box: 71×54×86 Å

Sequence (377 aa):
MIARVTFTSKNSDDATHLTSHAEAYLSGWSADGGINADTQRSVYHLNDHANVEARLFFQGHLGAFMTERQKPPKKIPAGSAEEILNRINSWADKFEKTACLHTYQYAPYLDRYETVPGFRDLPDSPQPPNYAGAIAWSLEVLTMMVKITEQKDFVQKLPSISEADQEKNRVGVYDVEERVRTWAEYVAANPTTAKKTAQDLLQKLRVHFKKYADLLRENGIFNKFSVTEKHKMVKGLTVKYGERPRDAVTELLDDSDDTNHDFYGPSVYLVPEYTYDLEEACTSFTAIVDDNEHEGLQNLSEGTMARYRYFKCEKAPNKEKIRHVMLFRGQIGEEQQNGLMLFGFNGWTGDINDGRFLATGRDELRLMWAYDELEIY

pLDDT: mean 79.99, std 15.32, range [33.81, 98.06]

Organism: Metarhizium album (strain ARSEF 1941) (NCBI:txid1081103)